Protein AF-A0A9W8BBN2-F1 (afdb_monomer)

pLDDT: mean 74.96, std 19.2, range [27.14, 97.38]

Nearest PDB structures (foldseek):
  2eix-assembly1_B  TM=8.358E-01  e=3.976E-21  Physarum polycephalum
  7qu3-assembly1_A  TM=7.204E-01  e=5.442E-14  Pseudomonas aeruginosa
  5ksw-assembly1_B  TM=7.873E-01  e=8.085E-12  Lactococcus lactis subsp. lactis
  1ep1-assembly1_B  TM=7.871E-01  e=1.495E-10  Lactococcus lactis
  6wxv-assembly1_A  TM=5.899E-01  e=8.933E-13  Mus musculus

Radius of gyration: 25.83 Å; Cα contacts (8 Å, |Δi|>4): 616; chains: 1; bounding box: 51×78×62 Å

Foldseek 3Di:
DDPVPDPDPVSVVVVVVVVVVVVPDPDPPDDPPDDDPPPDDPDDPDAAWDDDPNDIDHHADDQADQDDPVQFPPQPDFPTPRLVNQLSLVLRLVLCVVRVVVSVVQVVCVVVVVDDDCPDDDVDVVVSPPSPPDVPPDLPQAAQGFWFKWFFADWDPLDPQKIKTKTAGDDDCCVVSDDVPRDADFDDDAQQWWKWWWDQFPNGIDIDTFQWDQDPVHRNIIMGIDGADPPDRVSVVVVPDDGGDIITIHDRGGQSPNCVLVFLLFAEEEEEEQRRVRSVVSNLVVLLPDDLSSHHQYEYEYEYAEPSSDPCLVVVVVSLVSHLRYAYEYEHQDYPDDPPPPDDPPDPRHYYHHHDDALVVCVVVVVVSCVSPPNDDPDPDDDPDDDDDPDSQVRYAYEYEDDPVRQVRVLVSVVVVVHDNVRYDYRD

Secondary structure (DSSP, 8-state):
--GGG---HHHHHHHHHHHHHHHHSPP-SSPPP-PPPTT---S----EEEEETTEEEEEPPPPPPPPPGGGS-SS--SS-HHHHHHHHHHHHHHHHHHHHHHHHHHHHHHHTT------S--S-HHHHT----SSTT-SSS-BTTB-EEEEEEEEEEEETTEEEEEEEE-STTTTTSS-TT-PPPPP---TTEEEEEEEEETTEEEEEEE--EE-SS-TT-EEEEEE--TT-HHHHHHHT--TTPEEEEEEEEE----GGG--TTSEEEEEEEGGGHHHHHHHHHHHHHS-GGGPPPEEEEEEESSGGG-TTHHHHHHHHHT-SSEEEEEEES-----TTSPPP--BTTEEEEES---HHHHHHHHHHHHHHSPPPPPPS---SS------GGGGEEEEEES-HHHHHHHHHHHHHTT--GGGEEEE-

Structure (mmCIF, N/CA/C/O backbone):
data_AF-A0A9W8BBN2-F1
#
_entry.id   AF-A0A9W8BBN2-F1
#
loop_
_atom_site.group_PDB
_atom_site.id
_atom_site.type_symbol
_atom_site.label_atom_id
_atom_site.label_alt_id
_atom_site.label_comp_id
_atom_site.label_asym_id
_atom_site.label_entity_id
_atom_site.label_seq_id
_atom_site.pdbx_PDB_ins_code
_atom_site.Cartn_x
_atom_site.Cartn_y
_atom_site.Cartn_z
_atom_site.occupancy
_atom_site.B_iso_or_equiv
_atom_site.auth_seq_id
_atom_site.auth_comp_id
_atom_site.auth_asym_id
_atom_site.auth_atom_id
_atom_site.pdbx_PDB_model_num
ATOM 1 N N . MET A 1 1 ? -10.294 -47.315 5.308 1.00 36.72 1 MET A N 1
ATOM 2 C CA . MET A 1 1 ? -9.203 -48.303 5.446 1.00 36.72 1 MET A CA 1
ATOM 3 C C . MET A 1 1 ? -7.914 -47.518 5.561 1.00 36.72 1 MET A C 1
ATOM 5 O O . MET A 1 1 ? -7.619 -46.750 4.656 1.00 36.72 1 MET A O 1
ATOM 9 N N . GLY A 1 2 ? -7.261 -47.577 6.720 1.00 40.00 2 GLY A N 1
ATOM 10 C CA . GLY A 1 2 ? -6.091 -46.751 7.016 1.00 40.00 2 GLY A CA 1
ATOM 11 C C . GLY A 1 2 ? -4.897 -47.088 6.124 1.00 40.00 2 GLY A C 1
ATOM 12 O O . GLY A 1 2 ? -4.773 -48.206 5.628 1.00 40.00 2 GLY A O 1
ATOM 13 N N . ILE A 1 3 ? -4.009 -46.105 5.965 1.00 47.28 3 ILE A N 1
ATOM 14 C CA . ILE A 1 3 ? -2.744 -46.163 5.206 1.00 47.28 3 ILE A CA 1
ATOM 15 C C . ILE A 1 3 ? -1.831 -47.308 5.705 1.00 47.28 3 ILE A C 1
ATOM 17 O O . ILE A 1 3 ? -0.909 -47.726 5.015 1.00 47.28 3 ILE A O 1
ATOM 21 N N . GLU A 1 4 ? -2.131 -47.871 6.876 1.00 49.44 4 GLU A N 1
ATOM 22 C CA . GLU A 1 4 ? -1.415 -48.977 7.514 1.00 49.44 4 GLU A CA 1
ATOM 23 C C . GLU A 1 4 ? -1.544 -50.330 6.786 1.00 49.44 4 GLU A C 1
ATOM 25 O O . GLU A 1 4 ? -0.715 -51.201 7.016 1.00 49.44 4 GLU A O 1
ATOM 30 N N . ASN A 1 5 ? -2.503 -50.496 5.862 1.00 52.56 5 ASN A N 1
ATOM 31 C CA . ASN A 1 5 ? -2.702 -51.742 5.094 1.00 52.56 5 ASN A CA 1
ATOM 32 C C . ASN A 1 5 ? -2.235 -51.666 3.625 1.00 52.56 5 ASN A C 1
ATOM 34 O O . ASN A 1 5 ? -2.662 -52.463 2.789 1.00 52.56 5 ASN A O 1
ATOM 38 N N . THR A 1 6 ? -1.383 -50.700 3.273 1.00 67.56 6 THR A N 1
ATOM 39 C CA . THR A 1 6 ? -0.871 -50.568 1.900 1.00 67.56 6 THR A CA 1
ATOM 40 C C . THR A 1 6 ? 0.231 -51.585 1.588 1.00 67.56 6 THR A C 1
ATOM 42 O O . THR A 1 6 ? 1.202 -51.721 2.327 1.00 67.56 6 THR A O 1
ATOM 45 N N . SER A 1 7 ? 0.111 -52.274 0.451 1.00 64.62 7 SER A N 1
ATOM 46 C CA . SER A 1 7 ? 1.139 -53.182 -0.089 1.00 64.62 7 SER A CA 1
ATOM 47 C C . SER A 1 7 ? 2.175 -52.451 -0.956 1.00 64.62 7 SER A C 1
ATOM 49 O O . SER A 1 7 ? 3.021 -53.092 -1.574 1.00 64.62 7 SER A O 1
ATOM 51 N N . ASN A 1 8 ? 2.085 -51.118 -1.070 1.00 71.12 8 ASN A N 1
ATOM 52 C CA . ASN A 1 8 ? 2.951 -50.339 -1.950 1.00 71.12 8 ASN A CA 1
ATOM 53 C C . ASN A 1 8 ? 4.370 -50.213 -1.348 1.00 71.12 8 ASN A C 1
ATOM 55 O O . ASN A 1 8 ? 4.520 -49.580 -0.298 1.00 71.12 8 ASN A O 1
ATOM 59 N N . PRO A 1 9 ? 5.420 -50.732 -2.015 1.00 61.66 9 PRO A N 1
ATOM 60 C CA . PRO A 1 9 ? 6.781 -50.756 -1.477 1.00 61.66 9 PRO A CA 1
ATOM 61 C C . PRO A 1 9 ? 7.381 -49.360 -1.241 1.00 61.66 9 PRO A C 1
ATOM 63 O O . PRO A 1 9 ? 8.169 -49.192 -0.314 1.00 61.66 9 PRO A O 1
ATOM 66 N N . GLN A 1 10 ? 6.975 -48.336 -2.003 1.00 55.44 10 GLN A N 1
ATOM 67 C CA . GLN A 1 10 ? 7.423 -46.954 -1.774 1.00 55.44 10 GLN A CA 1
ATOM 68 C C . GLN A 1 10 ? 6.794 -46.347 -0.515 1.00 55.44 10 GLN A C 1
ATOM 70 O O . GLN A 1 10 ? 7.450 -45.607 0.216 1.00 55.44 10 GLN A O 1
ATOM 75 N N . VAL A 1 11 ? 5.532 -46.685 -0.231 1.00 55.25 11 VAL A N 1
ATOM 76 C CA . VAL A 1 11 ? 4.843 -46.216 0.979 1.00 55.25 11 VAL A CA 1
ATOM 77 C C . VAL A 1 11 ? 5.370 -46.947 2.212 1.00 55.25 11 VAL A C 1
ATOM 79 O O . VAL A 1 11 ? 5.550 -46.324 3.253 1.00 55.25 11 VAL A O 1
ATOM 82 N N . LEU A 1 12 ? 5.693 -48.238 2.090 1.00 67.50 12 LEU A N 1
ATOM 83 C CA . LEU A 1 12 ? 6.336 -49.004 3.159 1.00 67.50 12 LEU A CA 1
ATOM 84 C C . LEU A 1 12 ? 7.710 -48.425 3.519 1.00 67.50 12 LEU A C 1
ATOM 86 O O . LEU A 1 12 ? 7.948 -48.165 4.696 1.00 67.50 12 LEU A O 1
ATOM 90 N N . ALA A 1 13 ? 8.548 -48.116 2.522 1.00 67.00 13 ALA A N 1
ATOM 91 C CA . ALA A 1 13 ? 9.846 -47.473 2.740 1.00 67.00 13 ALA A CA 1
ATOM 92 C C . ALA A 1 13 ? 9.713 -46.093 3.416 1.00 67.00 13 ALA A C 1
ATOM 94 O O . ALA A 1 13 ? 10.463 -45.772 4.337 1.00 67.00 13 ALA A O 1
ATOM 95 N N . TYR A 1 14 ? 8.718 -45.293 3.015 1.00 62.53 14 TYR A N 1
ATOM 96 C CA . TYR A 1 14 ? 8.412 -44.013 3.663 1.00 62.53 14 TYR A CA 1
ATOM 97 C C . TYR A 1 14 ? 7.979 -44.186 5.128 1.00 62.53 14 TYR A C 1
ATOM 99 O O . TYR A 1 14 ? 8.461 -43.474 6.006 1.00 62.53 14 TYR A O 1
ATOM 107 N N . LEU A 1 15 ? 7.097 -45.147 5.417 1.00 69.56 15 LEU A N 1
ATOM 108 C CA . LEU A 1 15 ? 6.642 -45.422 6.783 1.00 69.56 15 LEU A CA 1
ATOM 109 C C . LEU A 1 15 ? 7.781 -45.932 7.675 1.00 69.56 15 LEU A C 1
ATOM 111 O O . LEU A 1 15 ? 7.823 -45.605 8.861 1.00 69.56 15 LEU A O 1
ATOM 115 N N . GLU A 1 16 ? 8.711 -46.708 7.123 1.00 76.81 16 GLU A N 1
ATOM 116 C CA . GLU A 1 16 ? 9.901 -47.191 7.826 1.00 76.81 16 GLU A CA 1
ATOM 117 C C . GLU A 1 16 ? 10.865 -46.047 8.166 1.00 76.81 16 GLU A C 1
ATOM 119 O O . GLU A 1 16 ? 11.318 -45.939 9.307 1.00 76.81 16 GLU A O 1
ATOM 124 N N . GLU A 1 17 ? 11.072 -45.115 7.232 1.00 66.44 17 GLU A N 1
ATOM 125 C CA . GLU A 1 17 ? 11.873 -43.912 7.468 1.00 66.44 17 GLU A CA 1
ATOM 126 C C . GLU A 1 17 ? 11.232 -42.985 8.513 1.00 66.44 17 GLU A C 1
ATOM 128 O O . GLU A 1 17 ? 11.907 -42.497 9.419 1.00 66.44 17 GLU A O 1
ATOM 133 N N . VAL A 1 18 ? 9.906 -42.811 8.476 1.00 62.09 18 VAL A N 1
ATOM 134 C CA . VAL A 1 18 ? 9.167 -42.062 9.506 1.00 62.09 18 VAL A CA 1
ATOM 135 C C . VAL A 1 18 ? 9.307 -42.717 10.885 1.00 62.09 18 VAL A C 1
ATOM 137 O O . VAL A 1 18 ? 9.459 -42.010 11.885 1.00 62.09 18 VAL A O 1
ATOM 140 N N . ARG A 1 19 ? 9.288 -44.057 10.973 1.00 76.44 19 ARG A N 1
ATOM 141 C CA . ARG A 1 19 ? 9.527 -44.775 12.239 1.00 76.44 19 ARG A CA 1
ATOM 142 C C . ARG A 1 19 ? 10.952 -44.563 12.742 1.00 76.44 19 ARG A C 1
ATOM 144 O O . ARG A 1 19 ? 11.129 -44.304 13.930 1.00 76.44 19 ARG A O 1
ATOM 151 N N . ARG A 1 20 ? 11.946 -44.607 11.850 1.00 78.00 20 ARG A N 1
ATOM 152 C CA . ARG A 1 20 ? 13.354 -44.347 12.181 1.00 78.00 20 ARG A CA 1
ATOM 153 C C . ARG A 1 20 ? 13.553 -42.934 12.732 1.00 78.00 20 ARG A C 1
ATOM 155 O O . ARG A 1 20 ? 14.179 -42.771 13.775 1.00 78.00 20 ARG A O 1
ATOM 162 N N . LEU A 1 21 ? 12.963 -41.927 12.085 1.00 64.44 21 LEU A N 1
ATOM 163 C CA . LEU A 1 21 ? 13.039 -40.526 12.516 1.00 64.44 21 LEU A CA 1
ATOM 164 C C . LEU A 1 21 ? 12.332 -40.284 13.856 1.00 64.44 21 LEU A C 1
ATOM 166 O O . LEU A 1 21 ? 12.846 -39.547 14.693 1.00 64.44 21 LEU A O 1
ATOM 170 N N . LYS A 1 22 ? 11.193 -40.946 14.103 1.00 64.38 22 LYS A N 1
ATOM 171 C CA . LYS A 1 22 ? 10.507 -40.891 15.406 1.00 64.38 22 LYS A CA 1
ATOM 172 C C . LYS A 1 22 ? 11.300 -41.569 16.524 1.00 64.38 22 LYS A C 1
ATOM 174 O O . LYS A 1 22 ? 11.260 -41.086 17.647 1.00 64.38 22 LYS A O 1
ATOM 179 N N . ALA A 1 23 ? 12.016 -42.655 16.227 1.00 71.06 23 ALA A N 1
ATOM 180 C CA . ALA A 1 23 ? 12.872 -43.342 17.196 1.00 71.06 23 ALA A CA 1
ATOM 181 C C . ALA A 1 23 ? 14.173 -42.574 17.500 1.00 71.06 23 ALA A C 1
ATOM 183 O O . ALA A 1 23 ? 14.724 -42.714 18.587 1.00 71.06 23 ALA A O 1
ATOM 184 N N . ALA A 1 24 ? 14.654 -41.760 16.554 1.00 63.28 24 ALA A N 1
ATOM 185 C CA . ALA A 1 24 ? 15.837 -40.913 16.713 1.00 63.28 24 ALA A CA 1
ATOM 186 C C . ALA A 1 24 ? 15.540 -39.547 17.363 1.00 63.28 24 ALA A C 1
ATOM 188 O O . ALA A 1 24 ? 16.471 -38.830 17.733 1.00 63.28 24 ALA A O 1
ATOM 189 N N . ALA A 1 25 ? 14.265 -39.170 17.500 1.00 43.59 25 ALA A N 1
ATOM 190 C CA . ALA A 1 25 ? 13.875 -37.934 18.162 1.00 43.59 25 ALA A CA 1
ATOM 191 C C . ALA A 1 25 ? 14.053 -38.076 19.688 1.00 43.59 25 ALA A C 1
ATOM 193 O O . ALA A 1 25 ? 13.498 -39.008 20.276 1.00 43.59 25 ALA A O 1
ATOM 194 N N . PRO A 1 26 ? 14.799 -37.178 20.357 1.00 48.75 26 PRO A N 1
ATOM 195 C CA . PRO A 1 26 ? 14.920 -37.211 21.807 1.00 48.75 26 PRO A CA 1
ATOM 196 C C . PRO A 1 26 ? 13.539 -37.057 22.452 1.00 48.75 26 PRO A C 1
ATOM 198 O O . PRO A 1 26 ? 12.760 -36.173 22.091 1.00 48.75 26 PRO A O 1
ATOM 201 N N . THR A 1 27 ? 13.240 -37.930 23.414 1.00 43.72 27 THR A N 1
ATOM 202 C CA . THR A 1 27 ? 12.015 -37.876 24.211 1.00 43.72 27 THR A CA 1
ATOM 203 C C . THR A 1 27 ? 11.902 -36.492 24.857 1.00 43.72 27 THR A C 1
ATOM 205 O O . THR A 1 27 ? 12.832 -36.094 25.561 1.00 43.72 27 THR A O 1
ATOM 208 N N . PRO A 1 28 ? 10.801 -35.744 24.663 1.00 38.56 28 PRO A N 1
ATOM 209 C CA . PRO A 1 28 ? 10.637 -34.443 25.293 1.00 38.56 28 PRO A CA 1
ATOM 210 C C . PRO A 1 28 ? 10.550 -34.618 26.814 1.00 38.56 28 PRO A C 1
ATOM 212 O O . PRO A 1 28 ? 9.514 -34.979 27.373 1.00 38.56 28 PRO A O 1
ATOM 215 N N . THR A 1 29 ? 11.660 -34.362 27.505 1.00 41.75 29 THR A N 1
ATOM 216 C CA . THR A 1 29 ? 11.706 -34.177 28.956 1.00 41.75 29 THR A CA 1
ATOM 217 C C . THR A 1 29 ? 11.146 -32.803 29.296 1.00 41.75 29 THR A C 1
ATOM 219 O O . THR A 1 29 ? 11.872 -31.840 29.513 1.00 41.75 29 THR A O 1
ATOM 222 N N . SER A 1 30 ? 9.824 -32.711 29.262 1.00 38.81 30 SER A N 1
ATOM 223 C CA . SER A 1 30 ? 8.961 -31.887 30.113 1.00 38.81 30 SER A CA 1
ATOM 224 C C . SER A 1 30 ? 7.566 -31.954 29.502 1.00 38.81 30 SER A C 1
ATOM 226 O O . SER A 1 30 ? 7.363 -31.684 28.320 1.00 38.81 30 SER A O 1
ATOM 228 N N . LYS A 1 31 ? 6.593 -32.395 30.302 1.00 32.44 31 LYS A N 1
ATOM 229 C CA . LYS A 1 31 ? 5.182 -32.358 29.913 1.00 32.44 31 LYS A CA 1
ATOM 230 C C . LYS A 1 31 ? 4.830 -30.919 29.505 1.00 32.44 31 LYS A C 1
ATOM 232 O O . LYS A 1 31 ? 5.160 -30.012 30.271 1.00 32.44 31 LYS A O 1
ATOM 237 N N . PRO A 1 32 ? 4.094 -30.693 28.404 1.00 32.91 32 PRO A N 1
ATOM 238 C CA . PRO A 1 32 ? 3.309 -29.475 28.297 1.00 32.91 32 PRO A CA 1
ATOM 239 C C . PRO A 1 32 ? 2.369 -29.480 29.502 1.00 32.91 32 PRO A C 1
ATOM 241 O O . PRO A 1 32 ? 1.622 -30.445 29.702 1.00 32.91 32 PRO A O 1
ATOM 244 N N . SER A 1 33 ? 2.457 -28.461 30.360 1.00 32.16 33 SER A N 1
ATOM 245 C CA . SER A 1 33 ? 1.464 -28.280 31.411 1.00 32.16 33 SER A CA 1
ATOM 246 C C . SER A 1 33 ? 0.098 -28.271 30.739 1.00 32.16 33 SER A C 1
ATOM 248 O O . SER A 1 33 ? -0.093 -27.569 29.744 1.00 32.16 33 SER A O 1
ATOM 250 N N . GLN A 1 34 ? -0.813 -29.087 31.259 1.00 34.56 34 GLN A N 1
ATOM 251 C CA . GLN A 1 34 ? -2.207 -29.119 30.848 1.00 34.56 34 GLN A CA 1
ATOM 252 C C . GLN A 1 34 ? -2.710 -27.688 30.644 1.00 34.56 34 GLN A C 1
ATOM 254 O O . GLN A 1 34 ? -2.550 -26.837 31.521 1.00 34.56 34 GLN A O 1
ATOM 259 N N . ALA A 1 35 ? -3.287 -27.429 29.471 1.00 30.64 35 ALA A N 1
ATOM 260 C CA . ALA A 1 35 ? -4.135 -26.268 29.279 1.00 30.64 35 ALA A CA 1
ATOM 261 C C . ALA A 1 35 ? -5.147 -26.226 30.441 1.00 30.64 35 ALA A C 1
ATOM 263 O O . ALA A 1 35 ? -5.671 -27.289 30.797 1.00 30.64 35 ALA A O 1
ATOM 264 N N . PRO A 1 36 ? -5.415 -25.059 31.054 1.00 28.80 36 PRO A N 1
ATOM 265 C CA . PRO A 1 36 ? -6.437 -24.979 32.082 1.00 28.80 36 PRO A CA 1
ATOM 266 C C . PRO A 1 36 ? -7.752 -25.484 31.489 1.00 28.80 36 PRO A C 1
ATOM 268 O O . PRO A 1 36 ? -8.161 -25.053 30.407 1.00 28.80 36 PRO A O 1
ATOM 271 N N . GLY A 1 37 ? -8.381 -26.431 32.181 1.00 27.14 37 GLY A N 1
ATOM 272 C CA . GLY A 1 37 ? -9.730 -26.863 31.861 1.00 27.14 37 GLY A CA 1
ATOM 273 C C . GLY A 1 37 ? -10.685 -25.670 31.875 1.00 27.14 37 GLY A C 1
ATOM 274 O O . GLY A 1 37 ? -10.516 -24.718 32.638 1.00 27.14 37 GLY A O 1
ATOM 275 N N . PHE A 1 38 ? -11.691 -25.736 31.008 1.00 33.44 38 PHE A N 1
ATOM 276 C CA . PHE A 1 38 ? -12.866 -24.869 31.014 1.00 33.44 38 PHE A CA 1
ATOM 277 C C . PHE A 1 38 ? -13.635 -25.027 32.344 1.00 33.44 38 PHE A C 1
ATOM 279 O O . PHE A 1 38 ? -14.649 -25.715 32.388 1.00 33.44 38 PHE A O 1
ATOM 286 N N . SER A 1 39 ? -13.160 -24.430 33.439 1.00 29.50 39 SER A N 1
ATOM 287 C CA . SER A 1 39 ? -13.981 -24.223 34.645 1.00 29.50 39 SER A CA 1
ATOM 288 C C . SER A 1 39 ? -13.476 -23.172 35.636 1.00 29.50 39 SER A C 1
ATOM 290 O O . SER A 1 39 ? -14.287 -22.737 36.438 1.00 29.50 39 SER A O 1
ATOM 292 N N . ASP A 1 40 ? -12.230 -22.684 35.565 1.00 30.58 40 ASP A N 1
ATOM 293 C CA . ASP A 1 40 ? -11.700 -21.757 36.590 1.00 30.58 40 ASP A CA 1
ATOM 294 C C . ASP A 1 40 ? -11.015 -20.502 36.011 1.00 30.58 40 ASP A C 1
ATOM 296 O O . ASP A 1 40 ? -9.893 -20.150 36.374 1.00 30.58 40 ASP A O 1
ATOM 300 N N . LEU A 1 41 ? -11.688 -19.796 35.095 1.00 30.02 41 LEU A N 1
ATOM 301 C CA . LEU A 1 41 ? -11.298 -18.431 34.716 1.00 30.02 41 LEU A CA 1
ATOM 302 C C . LEU A 1 41 ? -12.019 -17.415 35.626 1.00 30.02 41 LEU A C 1
ATOM 304 O O . LEU A 1 41 ? -13.246 -17.478 35.733 1.00 30.02 41 LEU A O 1
ATOM 308 N N . PRO A 1 42 ? -11.305 -16.464 36.265 1.00 31.50 42 PRO A N 1
ATOM 309 C CA . PRO A 1 42 ? -11.935 -15.396 37.037 1.00 31.50 42 PRO A CA 1
ATOM 310 C C . PRO A 1 42 ? -12.846 -14.552 36.136 1.00 31.50 42 PRO A C 1
ATOM 312 O O . PRO A 1 42 ? -12.566 -14.389 34.947 1.00 31.50 42 PRO A O 1
ATOM 315 N N . ALA A 1 43 ? -13.939 -14.046 36.720 1.00 36.94 43 ALA A N 1
ATOM 316 C CA . ALA A 1 43 ? -15.027 -13.323 36.061 1.00 36.94 43 ALA A CA 1
ATOM 317 C C . ALA A 1 43 ? -14.549 -12.484 34.862 1.00 36.94 43 ALA A C 1
ATOM 319 O O . ALA A 1 43 ? -13.806 -11.514 34.999 1.00 36.94 43 ALA A O 1
ATOM 320 N N . THR A 1 44 ? -14.981 -12.907 33.676 1.00 43.38 44 THR A N 1
ATOM 321 C CA . THR A 1 44 ? -14.668 -12.328 32.369 1.00 43.38 44 THR A CA 1
ATOM 322 C C . THR A 1 44 ? -14.739 -10.802 32.391 1.00 43.38 44 THR A C 1
ATOM 324 O O . THR A 1 44 ? -15.809 -10.237 32.631 1.00 43.38 44 THR A O 1
ATOM 327 N N . LYS A 1 45 ? -13.621 -10.137 32.083 1.00 53.72 45 LYS A N 1
ATOM 328 C CA . LYS A 1 45 ? -13.579 -8.705 31.765 1.00 53.72 45 LYS A CA 1
ATOM 329 C C . LYS A 1 45 ? -14.584 -8.460 30.633 1.00 53.72 45 LYS A C 1
ATOM 331 O O . LYS A 1 45 ? -14.379 -8.936 29.517 1.00 53.72 45 LYS A O 1
ATOM 336 N N . ARG A 1 46 ? -15.723 -7.828 30.928 1.00 65.69 46 ARG A N 1
ATOM 337 C CA . ARG A 1 46 ? -16.761 -7.580 29.919 1.00 65.69 46 ARG A CA 1
ATOM 338 C C . ARG A 1 46 ? -16.198 -6.607 28.877 1.00 65.69 46 ARG A C 1
ATOM 340 O O . ARG A 1 46 ? -15.666 -5.564 29.243 1.00 65.69 46 ARG A O 1
ATOM 347 N N . VAL A 1 47 ? -16.280 -6.965 27.597 1.00 74.19 47 VAL A N 1
ATOM 348 C CA . VAL A 1 47 ? -15.937 -6.090 26.461 1.00 74.19 47 VAL A CA 1
ATOM 349 C C . VAL A 1 47 ? -17.184 -5.301 26.077 1.00 74.19 47 VAL A C 1
ATOM 351 O O . VAL A 1 47 ? -18.259 -5.887 25.948 1.00 74.19 47 VAL A O 1
ATOM 354 N N . GLY A 1 48 ? -17.060 -3.987 25.915 1.00 76.88 48 GLY A N 1
ATOM 355 C CA . GLY A 1 48 ? -18.184 -3.100 25.625 1.00 76.88 48 GLY A CA 1
ATOM 356 C C . GLY A 1 48 ? -18.059 -1.737 26.302 1.00 76.88 48 GLY A C 1
ATOM 357 O O . GLY A 1 48 ? -16.999 -1.369 26.804 1.00 76.88 48 GLY A O 1
ATOM 358 N N . ILE A 1 49 ? -19.161 -0.990 26.299 1.00 77.69 49 ILE A N 1
ATOM 359 C CA . ILE A 1 49 ? -19.289 0.300 26.982 1.00 77.69 49 ILE A CA 1
ATOM 360 C C . ILE A 1 49 ? -20.241 0.102 28.155 1.00 77.69 49 ILE A C 1
ATOM 362 O O . ILE A 1 49 ? -21.349 -0.410 27.967 1.00 77.69 49 ILE A O 1
ATOM 366 N N . PHE A 1 50 ? -19.814 0.502 29.346 1.00 79.88 50 PHE A N 1
ATOM 367 C CA . PHE A 1 50 ? -20.568 0.327 30.585 1.00 79.88 50 PHE A CA 1
ATOM 368 C C . PHE A 1 50 ? -20.582 1.626 31.389 1.00 79.88 50 PHE A C 1
ATOM 370 O O . PHE A 1 50 ? -19.782 2.519 31.134 1.00 79.88 50 PHE A O 1
ATOM 377 N N . GLU A 1 51 ? -21.497 1.734 32.349 1.00 78.62 51 GLU A N 1
ATOM 378 C CA . GLU A 1 51 ? -21.459 2.796 33.353 1.00 78.62 51 GLU A CA 1
ATOM 379 C C . GLU A 1 51 ? -20.880 2.231 34.652 1.00 78.62 51 GLU A C 1
ATOM 381 O O . GLU A 1 51 ? -21.427 1.277 35.205 1.00 78.62 51 GLU A O 1
ATOM 386 N N . GLU A 1 52 ? -19.798 2.824 35.151 1.00 77.69 52 GLU A N 1
ATOM 387 C CA . GLU A 1 52 ? -19.239 2.527 36.471 1.00 77.69 52 GLU A CA 1
ATOM 388 C C . GLU A 1 52 ? -19.124 3.834 37.256 1.00 77.69 52 GLU A C 1
ATOM 390 O O . GLU A 1 52 ? -18.568 4.817 36.776 1.00 77.69 52 GLU A O 1
ATOM 395 N N . ASN A 1 53 ? -19.700 3.875 38.462 1.00 77.62 53 ASN A N 1
ATOM 396 C CA . ASN A 1 53 ? -19.699 5.058 39.337 1.00 77.62 53 ASN A CA 1
ATOM 397 C C . ASN A 1 53 ? -20.224 6.356 38.679 1.00 77.62 53 ASN A C 1
ATOM 399 O O . ASN A 1 53 ? -19.813 7.452 39.045 1.00 77.62 53 ASN A O 1
ATOM 403 N N . GLY A 1 54 ? -21.149 6.241 37.720 1.00 71.19 54 GLY A N 1
ATOM 404 C CA . GLY A 1 54 ? -21.710 7.380 36.981 1.00 71.19 54 GLY A CA 1
ATOM 405 C C . GLY A 1 54 ? -20.891 7.810 35.758 1.00 71.19 54 GLY A C 1
ATOM 406 O O . GLY A 1 54 ? -21.374 8.604 34.947 1.00 71.19 54 GLY A O 1
ATOM 407 N N . GLU A 1 55 ? -19.706 7.240 35.550 1.00 74.81 55 GLU A N 1
ATOM 408 C CA . GLU A 1 55 ? -18.851 7.501 34.392 1.00 74.81 55 GLU A CA 1
ATOM 409 C C . GLU A 1 55 ? -19.016 6.414 33.323 1.00 74.81 55 GLU A C 1
ATOM 411 O O . GLU A 1 55 ? -19.278 5.252 33.632 1.00 74.81 55 GLU A O 1
ATOM 416 N N . LEU A 1 56 ? -18.896 6.794 32.046 1.00 76.44 56 LEU A N 1
ATOM 417 C CA . LEU A 1 56 ? -18.829 5.816 30.958 1.00 76.44 56 LEU A CA 1
ATOM 418 C C . LEU A 1 56 ? -17.430 5.202 30.935 1.00 76.44 56 LEU A C 1
AT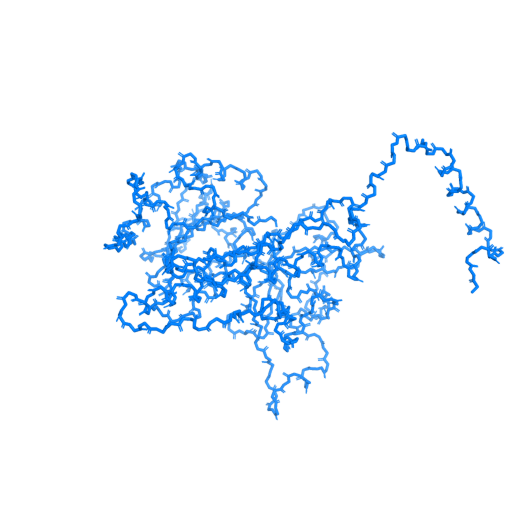OM 420 O O . LEU A 1 56 ? -16.439 5.923 30.872 1.00 76.44 56 LEU A O 1
ATOM 424 N N . VAL A 1 57 ? -17.359 3.876 30.902 1.00 75.44 57 VAL A N 1
ATOM 425 C CA . VAL A 1 57 ? -16.118 3.110 30.786 1.00 75.44 57 VAL A CA 1
ATOM 426 C C . VAL A 1 57 ? -16.133 2.324 29.479 1.00 75.44 57 VAL A C 1
ATOM 428 O O . VAL A 1 57 ? -17.042 1.530 29.226 1.00 75.44 57 VAL A O 1
ATOM 431 N N . LEU A 1 58 ? -15.108 2.534 28.650 1.00 80.00 58 LEU A N 1
ATOM 432 C CA . LEU A 1 58 ? -14.841 1.749 27.444 1.00 80.00 58 LEU A CA 1
ATOM 433 C C . LEU A 1 58 ? -13.880 0.595 27.768 1.00 80.00 58 LEU A C 1
ATOM 435 O O . LEU A 1 58 ? -12.741 0.818 28.170 1.00 80.00 58 LEU A O 1
ATOM 439 N N . SER A 1 59 ? -14.327 -0.640 27.545 1.00 80.25 59 SER A N 1
ATOM 440 C CA . SER A 1 59 ? -13.536 -1.865 27.710 1.00 80.25 59 SER A CA 1
ATOM 441 C C . SER A 1 59 ? -13.362 -2.554 26.356 1.00 80.25 59 SER A C 1
ATOM 443 O O . SER A 1 59 ? -14.314 -3.118 25.811 1.00 80.25 59 SER A O 1
ATOM 445 N N . LEU A 1 60 ? -12.159 -2.481 25.783 1.00 77.81 60 LEU A N 1
ATOM 446 C CA . LEU A 1 60 ? -11.839 -3.053 24.468 1.00 77.81 60 LEU A CA 1
ATOM 447 C C . LEU A 1 60 ? -11.394 -4.526 24.571 1.00 77.81 60 LEU A C 1
ATOM 449 O O . LEU A 1 60 ? -10.850 -4.930 25.605 1.00 77.81 60 LEU A O 1
ATOM 453 N N . PRO A 1 61 ? -11.593 -5.344 23.516 1.00 79.38 61 PRO A N 1
ATOM 454 C CA . PRO A 1 61 ? -11.012 -6.684 23.466 1.00 79.38 61 PRO A CA 1
ATOM 455 C C . PRO A 1 61 ? -9.473 -6.620 23.440 1.00 79.38 61 PRO A C 1
ATOM 457 O O . PRO A 1 61 ? -8.880 -5.585 23.138 1.00 79.38 61 PRO A O 1
ATOM 460 N N . GLY A 1 62 ? -8.809 -7.736 23.752 1.00 74.75 62 GLY A N 1
ATOM 461 C CA . GLY A 1 62 ? -7.366 -7.879 23.528 1.00 74.75 62 GLY A CA 1
ATOM 462 C C . GLY A 1 62 ? -7.059 -8.236 22.066 1.00 74.75 62 GLY A C 1
ATOM 463 O O . GLY A 1 62 ? -7.877 -8.920 21.447 1.00 74.75 62 GLY A O 1
ATOM 464 N N . PRO A 1 63 ? -5.904 -7.819 21.513 1.00 78.31 63 PRO A N 1
ATOM 465 C CA . PRO A 1 63 ? -5.538 -8.135 20.136 1.00 78.31 63 PRO A CA 1
ATOM 466 C C . PRO A 1 63 ? -5.312 -9.647 19.947 1.00 78.31 63 PRO A C 1
ATOM 468 O O . PRO A 1 63 ? -4.828 -10.323 20.867 1.00 78.31 63 PRO A O 1
ATOM 471 N N . PRO A 1 64 ? -5.628 -10.204 18.764 1.00 83.06 64 PRO A N 1
ATOM 472 C CA . PRO A 1 64 ? -5.393 -11.613 18.480 1.00 83.06 64 PRO A CA 1
ATOM 473 C C . PRO A 1 64 ? -3.894 -11.925 18.428 1.00 83.06 64 PRO A C 1
ATOM 475 O O . PRO A 1 64 ? -3.065 -11.102 18.033 1.00 83.06 64 PRO A O 1
ATOM 478 N N . LYS A 1 65 ? -3.528 -13.151 18.808 1.00 82.06 65 LYS A N 1
ATOM 479 C CA . LYS A 1 65 ? -2.128 -13.596 18.827 1.00 82.06 65 LYS A CA 1
ATOM 480 C C . LYS A 1 65 ? -1.683 -14.035 17.432 1.00 82.06 65 LYS A C 1
ATOM 482 O O . LYS A 1 65 ? -2.287 -14.936 16.854 1.00 82.06 65 LYS A O 1
ATOM 487 N N . LYS A 1 66 ? -0.608 -13.425 16.920 1.00 84.25 66 LYS A N 1
ATOM 488 C CA . LYS A 1 66 ? 0.014 -13.797 15.640 1.00 84.25 66 LYS A CA 1
ATOM 489 C C . LYS A 1 66 ? 0.590 -15.221 15.728 1.00 84.25 66 LYS A C 1
ATOM 491 O O . LYS A 1 66 ? 1.329 -15.487 16.677 1.00 84.25 66 LYS A O 1
ATOM 496 N N . PRO A 1 67 ? 0.288 -16.114 14.768 1.00 85.38 67 PRO A N 1
ATOM 497 C CA . PRO A 1 67 ? 0.921 -17.424 14.678 1.00 85.38 67 PRO A CA 1
ATOM 498 C C . PRO A 1 67 ? 2.436 -17.296 14.515 1.00 85.38 67 PRO A C 1
ATOM 500 O O . PRO A 1 67 ? 2.931 -16.348 13.893 1.00 85.38 67 PRO A O 1
ATOM 503 N N . LEU A 1 68 ? 3.174 -18.259 15.053 1.00 82.38 68 LEU A N 1
ATOM 504 C CA . LEU A 1 68 ? 4.614 -18.366 14.868 1.00 82.38 68 LEU A CA 1
ATOM 505 C C . LEU A 1 68 ? 4.933 -18.808 13.429 1.00 82.38 68 LEU A C 1
ATOM 507 O O . LEU A 1 68 ? 4.115 -19.465 12.783 1.00 82.38 68 LEU A O 1
ATOM 511 N N . PRO A 1 69 ? 6.130 -18.494 12.900 1.00 78.06 69 PRO A N 1
ATOM 512 C CA . PRO A 1 69 ? 6.548 -18.968 11.579 1.00 78.06 69 PRO A CA 1
ATOM 513 C C . PRO A 1 69 ? 6.447 -20.492 11.416 1.00 78.06 69 PRO A C 1
ATOM 515 O O . PRO A 1 69 ? 6.081 -20.964 10.340 1.00 78.06 69 PRO A O 1
ATOM 518 N N . ASP A 1 70 ? 6.704 -21.235 12.493 1.00 81.69 70 ASP A N 1
ATOM 519 C CA . ASP A 1 70 ? 6.673 -22.701 12.522 1.00 81.69 70 ASP A CA 1
ATOM 520 C C . ASP A 1 70 ? 5.247 -23.277 12.534 1.00 81.69 70 ASP A C 1
ATOM 522 O O . ASP A 1 70 ? 5.053 -24.446 12.201 1.00 81.69 70 ASP A O 1
ATOM 526 N N . ASP A 1 71 ? 4.230 -22.453 12.821 1.00 80.62 71 ASP A N 1
ATOM 527 C CA . ASP A 1 71 ? 2.819 -22.847 12.700 1.00 80.62 71 ASP A CA 1
ATOM 528 C C . ASP A 1 71 ? 2.384 -22.944 11.222 1.00 80.62 71 ASP A C 1
ATOM 530 O O . ASP A 1 71 ? 1.330 -23.497 10.895 1.00 80.62 71 ASP A O 1
ATOM 534 N N . CYS A 1 72 ? 3.189 -22.407 10.296 1.00 76.50 72 CYS A N 1
ATOM 535 C CA . CYS A 1 72 ? 2.930 -22.432 8.864 1.00 76.50 72 CYS A CA 1
ATOM 536 C C . CYS A 1 72 ? 3.693 -23.563 8.175 1.00 76.50 72 CYS A C 1
ATOM 538 O O . CYS A 1 72 ? 4.918 -23.590 8.140 1.00 76.50 72 CYS A O 1
ATOM 540 N N . CYS A 1 73 ? 2.964 -24.439 7.485 1.00 69.06 73 CYS A N 1
ATOM 541 C CA . CYS A 1 73 ? 3.552 -25.536 6.710 1.00 69.06 73 CYS A CA 1
ATOM 542 C C . CYS A 1 73 ? 4.309 -25.100 5.435 1.00 69.06 73 CYS A C 1
ATOM 544 O O . CYS A 1 73 ? 4.760 -25.957 4.679 1.00 69.06 73 CYS A O 1
ATOM 546 N N . GLN A 1 74 ? 4.388 -23.792 5.147 1.00 65.06 74 GLN A N 1
ATOM 547 C CA . GLN A 1 74 ? 5.076 -23.170 3.998 1.00 65.06 74 GLN A CA 1
ATOM 548 C C . GLN A 1 74 ? 4.669 -23.680 2.601 1.00 65.06 74 GLN A C 1
ATOM 550 O O . GLN A 1 74 ? 5.253 -23.287 1.595 1.00 65.06 74 GLN A O 1
ATOM 555 N N . SER A 1 75 ? 3.625 -24.503 2.510 1.00 67.12 75 SER A N 1
ATOM 556 C CA . SER A 1 75 ? 3.153 -25.102 1.256 1.00 67.12 75 SER A CA 1
ATOM 557 C C . SER A 1 75 ? 2.146 -24.229 0.498 1.00 67.12 75 SER A C 1
ATOM 559 O O . SER A 1 75 ? 1.710 -24.586 -0.595 1.00 67.12 75 SER A O 1
ATOM 561 N N . GLY A 1 76 ? 1.755 -23.080 1.066 1.00 62.91 76 GLY A N 1
ATOM 562 C CA . GLY A 1 76 ? 0.684 -22.245 0.517 1.00 62.91 76 GLY A CA 1
ATOM 563 C C . GLY A 1 76 ? -0.698 -22.898 0.644 1.00 62.91 76 GLY A C 1
ATOM 564 O O . GLY A 1 76 ? -1.529 -22.754 -0.256 1.00 62.91 76 GLY A O 1
ATOM 565 N N . CYS A 1 77 ? -0.936 -23.638 1.730 1.00 68.56 77 CYS A N 1
ATOM 566 C CA . CYS A 1 77 ? -2.210 -24.292 2.012 1.00 68.56 77 CYS A CA 1
ATOM 567 C C . CYS A 1 77 ? -3.388 -23.306 2.101 1.00 68.56 77 CYS A C 1
ATOM 569 O O . CYS A 1 77 ? -3.222 -22.104 2.328 1.00 68.56 77 CYS A O 1
ATOM 571 N N . VAL A 1 78 ? -4.593 -23.842 1.903 1.00 67.38 78 VAL A N 1
ATOM 572 C CA . VAL A 1 78 ? -5.860 -23.120 2.023 1.00 67.38 78 VAL A CA 1
ATOM 573 C C . VAL A 1 78 ? -6.840 -24.019 2.786 1.00 67.38 78 VAL A C 1
ATOM 575 O O . VAL A 1 78 ? -7.107 -25.120 2.300 1.00 67.38 78 VAL A O 1
ATOM 578 N N . PRO A 1 79 ? -7.368 -23.600 3.951 1.00 67.81 79 PRO A N 1
ATOM 579 C CA . PRO A 1 79 ? -7.028 -22.385 4.703 1.00 67.81 79 PRO A CA 1
ATOM 580 C C . PRO A 1 79 ? -5.623 -22.457 5.341 1.00 67.81 79 PRO A C 1
ATOM 582 O O . PRO A 1 79 ? -5.179 -23.509 5.795 1.00 67.81 79 PRO A O 1
ATOM 585 N N . CYS A 1 80 ? -4.914 -21.331 5.369 1.00 76.88 80 CYS A N 1
ATOM 586 C CA . CYS A 1 80 ? -3.645 -21.138 6.071 1.00 76.88 80 CYS A CA 1
ATOM 587 C C . CYS A 1 80 ? -3.913 -20.651 7.502 1.00 76.88 80 CYS A C 1
ATOM 589 O O . CYS A 1 80 ? -4.839 -19.878 7.727 1.00 76.88 80 CYS A O 1
ATOM 591 N N . ILE A 1 81 ? -3.065 -21.027 8.466 1.00 80.62 81 ILE A N 1
ATOM 592 C CA . ILE A 1 81 ? -3.161 -20.540 9.857 1.00 80.62 81 ILE A CA 1
ATOM 593 C C . ILE A 1 81 ? -3.122 -19.007 9.943 1.00 80.62 81 ILE A C 1
ATOM 595 O O . ILE A 1 81 ? -3.804 -18.393 10.762 1.00 80.62 81 ILE A O 1
ATOM 599 N N . PHE A 1 82 ? -2.365 -18.375 9.043 1.00 79.56 82 PHE A N 1
ATOM 600 C CA . PHE A 1 82 ? -2.312 -16.925 8.942 1.00 79.56 82 PHE A CA 1
ATOM 601 C C . PHE A 1 82 ? -3.585 -16.322 8.348 1.00 79.56 82 PHE A C 1
ATOM 603 O O . PHE A 1 82 ? -3.817 -15.142 8.569 1.00 79.56 82 PHE A O 1
ATOM 610 N N . ASP A 1 83 ? -4.403 -17.087 7.618 1.00 77.62 83 ASP A N 1
ATOM 611 C CA . ASP A 1 83 ? -5.730 -16.618 7.208 1.00 77.62 83 ASP A CA 1
ATOM 612 C C . ASP A 1 83 ? -6.612 -16.482 8.442 1.00 77.62 83 ASP A C 1
ATOM 614 O O . ASP A 1 83 ? -7.018 -15.375 8.752 1.00 77.62 83 ASP A O 1
ATOM 618 N N . THR A 1 84 ? -6.752 -17.541 9.245 1.00 76.69 84 THR A N 1
ATOM 619 C CA . THR A 1 84 ? -7.530 -17.493 10.494 1.00 76.69 84 THR A CA 1
ATOM 620 C C . THR A 1 84 ? -7.090 -16.356 11.420 1.00 76.69 84 THR A C 1
ATOM 622 O O . THR A 1 84 ? -7.921 -15.688 12.029 1.00 76.69 84 THR A O 1
ATOM 625 N N . TYR A 1 85 ? -5.780 -16.113 11.527 1.00 80.81 85 TYR A N 1
ATOM 626 C CA . TYR A 1 85 ? -5.259 -14.981 12.293 1.00 80.81 85 TYR A CA 1
ATOM 627 C C . TYR A 1 85 ? -5.668 -13.623 11.712 1.00 80.81 85 TYR A C 1
ATOM 629 O O . TYR A 1 85 ? -6.052 -12.732 12.464 1.00 80.81 85 TYR A O 1
ATOM 637 N N . ARG A 1 86 ? -5.577 -13.451 10.390 1.00 77.12 86 ARG A N 1
ATOM 638 C CA . ARG A 1 86 ? -5.958 -12.202 9.722 1.00 77.12 86 ARG A CA 1
ATOM 639 C C . ARG A 1 86 ? -7.455 -11.943 9.799 1.00 77.12 86 ARG A C 1
ATOM 641 O O . ARG A 1 86 ? -7.831 -10.794 9.997 1.00 77.12 86 ARG A O 1
ATOM 648 N N . ASP A 1 87 ? -8.270 -12.988 9.697 1.00 74.19 87 ASP A N 1
ATOM 649 C CA . ASP A 1 87 ? -9.716 -12.919 9.898 1.00 74.19 87 ASP A CA 1
ATOM 650 C C . ASP A 1 87 ? -10.008 -12.401 11.318 1.00 74.19 87 ASP A C 1
ATOM 652 O O . ASP A 1 87 ? -10.693 -11.397 11.493 1.00 74.19 87 ASP A O 1
ATOM 656 N N . ALA A 1 88 ? -9.374 -13.000 12.334 1.00 76.06 88 ALA A N 1
ATOM 657 C CA . ALA A 1 88 ? -9.513 -12.559 13.722 1.00 76.06 88 ALA A CA 1
ATOM 658 C C . ALA A 1 88 ? -9.003 -11.125 13.962 1.00 76.06 88 ALA A C 1
ATOM 660 O O . ALA A 1 88 ? -9.551 -10.410 14.800 1.00 76.06 88 ALA A O 1
ATOM 661 N N . LEU A 1 89 ? -7.949 -10.703 13.255 1.00 76.19 89 LEU A N 1
ATOM 662 C CA . LEU A 1 89 ? -7.400 -9.347 13.346 1.00 76.19 89 LEU A CA 1
ATOM 663 C C . LEU A 1 89 ? -8.333 -8.312 12.720 1.00 76.19 89 LEU A C 1
ATOM 665 O O . LEU A 1 89 ? -8.567 -7.269 13.317 1.00 76.19 89 LEU A O 1
ATOM 669 N N . PHE A 1 90 ? -8.929 -8.629 11.574 1.00 72.88 90 PHE A N 1
ATOM 670 C CA . PHE A 1 90 ? -9.943 -7.778 10.963 1.00 72.88 90 PHE A CA 1
ATOM 671 C C . PHE A 1 90 ? -11.177 -7.622 11.867 1.00 72.88 90 PHE A C 1
ATOM 673 O O . PHE A 1 90 ? -11.639 -6.504 12.094 1.00 72.88 90 PHE A O 1
ATOM 680 N N . ASP A 1 91 ? -11.678 -8.724 12.436 1.00 72.06 91 ASP A N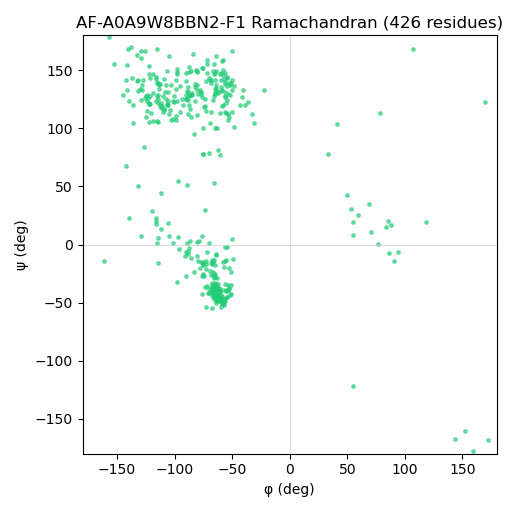 1
ATOM 681 C CA . ASP A 1 91 ? -12.812 -8.701 13.370 1.00 72.06 91 ASP A CA 1
ATOM 682 C C . ASP A 1 91 ? -12.513 -7.861 14.621 1.00 72.06 91 ASP A C 1
ATOM 684 O O . ASP A 1 91 ? -13.376 -7.123 15.116 1.00 72.06 91 ASP A O 1
ATOM 688 N N . TYR A 1 92 ? -11.280 -7.961 15.123 1.00 77.31 92 TYR A N 1
ATOM 689 C CA . TYR A 1 92 ? -10.780 -7.152 16.227 1.00 77.31 92 TYR A CA 1
ATOM 690 C C . TYR A 1 92 ? -10.820 -5.655 15.890 1.00 77.31 92 TYR A C 1
ATOM 692 O O . TYR A 1 92 ? -11.463 -4.898 16.622 1.00 77.31 92 TYR A O 1
ATOM 700 N N . ASP A 1 93 ? -10.226 -5.243 14.767 1.00 70.12 93 ASP A N 1
ATOM 701 C CA . ASP A 1 93 ? -10.140 -3.833 14.363 1.00 70.12 93 ASP A CA 1
ATOM 702 C C . ASP A 1 93 ? -11.529 -3.211 14.181 1.00 70.12 93 ASP A C 1
ATOM 704 O O . ASP A 1 93 ? -11.818 -2.139 14.718 1.00 70.12 93 ASP A O 1
ATOM 708 N N . VAL A 1 94 ? -12.435 -3.914 13.491 1.00 72.50 94 VAL A N 1
ATOM 709 C CA . VAL A 1 94 ? -13.813 -3.443 13.281 1.00 72.50 94 VAL A CA 1
ATOM 710 C C . VAL A 1 94 ? -14.567 -3.317 14.607 1.00 72.50 94 VAL A C 1
ATOM 712 O O . VAL A 1 94 ? -15.344 -2.379 14.810 1.00 72.50 94 VAL A O 1
ATOM 715 N N . THR A 1 95 ? -14.338 -4.243 15.539 1.00 71.44 95 THR A N 1
ATOM 716 C CA . THR A 1 95 ? -14.951 -4.183 16.869 1.00 71.44 95 THR A CA 1
ATOM 717 C C . THR A 1 95 ? -14.446 -2.981 17.661 1.00 71.44 95 THR A C 1
ATOM 719 O O . THR A 1 95 ? -15.260 -2.271 18.259 1.00 71.44 95 THR A O 1
ATOM 722 N N . VAL A 1 96 ? -13.134 -2.728 17.649 1.00 73.25 96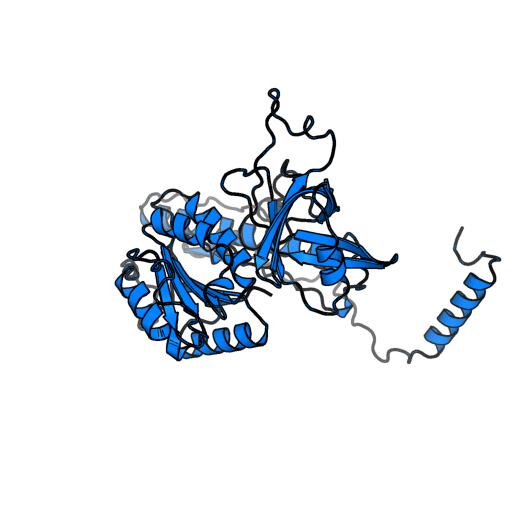 VAL A N 1
ATOM 723 C CA . VAL A 1 96 ? -12.519 -1.573 18.320 1.00 73.25 96 VAL A CA 1
ATOM 724 C C . VAL A 1 96 ? -13.028 -0.263 17.723 1.00 73.25 96 VAL A C 1
ATOM 726 O O . VAL A 1 96 ? -13.450 0.615 18.478 1.00 73.25 96 VAL A O 1
ATOM 729 N N . GLU A 1 97 ? -13.065 -0.146 16.393 1.00 69.12 97 GLU A N 1
ATOM 730 C CA . GLU A 1 97 ? -13.582 1.028 15.679 1.00 69.12 97 GLU A CA 1
ATOM 731 C C . GLU A 1 97 ? -15.033 1.324 16.088 1.00 69.12 97 GLU A C 1
ATOM 733 O O . GLU A 1 97 ? -15.352 2.424 16.547 1.00 69.12 97 GLU A O 1
ATOM 738 N N . ARG A 1 98 ? -15.906 0.311 16.015 1.00 76.38 98 ARG A N 1
ATOM 739 C CA . ARG A 1 98 ? -17.329 0.428 16.362 1.00 76.38 98 ARG A CA 1
ATOM 740 C C . ARG A 1 98 ? -17.547 0.845 17.817 1.00 76.38 98 ARG A C 1
ATOM 742 O O . ARG A 1 98 ? -18.384 1.707 18.087 1.00 76.38 98 ARG A O 1
ATOM 749 N N . LEU A 1 99 ? -16.836 0.222 18.760 1.00 72.12 99 LEU A N 1
ATOM 750 C CA . LEU A 1 99 ? -16.969 0.539 20.186 1.00 72.12 99 LEU A CA 1
ATOM 751 C C . LEU A 1 99 ? -16.432 1.937 20.500 1.00 72.12 99 LEU A C 1
ATOM 753 O O . LEU A 1 99 ? -17.061 2.672 21.257 1.00 72.12 99 LEU A O 1
ATOM 757 N N . THR A 1 100 ? -15.318 2.329 19.887 1.00 71.56 100 THR A N 1
ATOM 758 C CA . THR A 1 100 ? -14.725 3.656 20.086 1.00 71.56 100 THR A CA 1
ATOM 759 C C . THR A 1 100 ? -15.638 4.753 19.543 1.00 71.56 100 THR A C 1
ATOM 761 O O . THR A 1 100 ? -15.927 5.710 20.257 1.00 71.56 100 THR A O 1
ATOM 764 N N . ALA A 1 101 ? -16.171 4.587 18.328 1.00 69.62 101 ALA A N 1
ATOM 765 C CA . ALA A 1 101 ? -17.107 5.542 17.734 1.00 69.62 101 ALA A CA 1
ATOM 766 C C . ALA A 1 101 ? -18.367 5.715 18.597 1.00 69.62 101 ALA A C 1
ATOM 768 O O . ALA A 1 101 ? -18.758 6.838 18.917 1.00 69.62 101 ALA A O 1
ATOM 769 N N . LYS A 1 102 ? -18.952 4.600 19.053 1.00 76.00 102 LYS A N 1
ATOM 770 C CA . LYS A 1 102 ? -20.127 4.624 19.932 1.00 76.00 102 LYS A CA 1
ATOM 771 C C . LYS A 1 102 ? -19.829 5.269 21.289 1.00 76.00 102 LYS A C 1
ATOM 773 O O . LYS A 1 102 ? -20.681 5.960 21.837 1.00 76.00 102 LYS A O 1
ATOM 778 N N . TYR A 1 103 ? -18.640 5.052 21.846 1.00 75.44 103 TYR A N 1
ATOM 779 C CA . TYR A 1 103 ? -18.236 5.672 23.108 1.00 75.44 103 TYR A CA 1
ATOM 780 C C . TYR A 1 103 ? -18.115 7.196 22.989 1.00 75.44 103 TYR A C 1
ATOM 782 O O . TYR A 1 103 ? -18.606 7.916 23.862 1.00 75.44 103 TYR A O 1
ATOM 790 N N . VAL A 1 104 ? -17.509 7.689 21.903 1.00 72.88 104 VAL A N 1
ATOM 791 C CA . VAL A 1 104 ? -17.410 9.130 21.618 1.00 72.88 104 VAL A CA 1
ATOM 792 C C . VAL A 1 104 ? -18.802 9.743 21.480 1.00 72.88 104 VAL A C 1
ATOM 794 O O . VAL A 1 104 ? -19.104 10.709 22.175 1.00 72.88 104 VAL A O 1
ATOM 797 N N . GLU A 1 105 ? -19.678 9.125 20.684 1.00 76.31 105 GLU A N 1
ATOM 798 C CA . GLU A 1 105 ? -21.060 9.580 20.501 1.00 76.31 105 GLU A CA 1
ATOM 799 C C . GLU A 1 105 ? -21.816 9.686 21.839 1.00 76.31 105 GLU A C 1
ATOM 801 O O . GLU A 1 105 ? -22.425 10.714 22.139 1.00 76.31 105 GLU A O 1
ATOM 806 N N . LEU A 1 106 ? -21.746 8.649 22.682 1.00 75.81 106 LEU A N 1
ATOM 807 C CA . LEU A 1 106 ? -22.402 8.643 23.995 1.00 75.81 106 LEU A CA 1
ATOM 808 C C . LEU A 1 106 ? -21.830 9.710 24.938 1.00 75.81 106 LEU A C 1
ATOM 810 O O . LEU A 1 106 ? -22.572 10.333 25.702 1.00 75.81 106 LEU A O 1
ATOM 814 N N . THR A 1 107 ? -20.517 9.933 24.886 1.00 74.38 107 THR A N 1
ATOM 815 C CA . THR A 1 107 ? -19.846 10.964 25.685 1.00 74.38 107 THR A CA 1
ATOM 816 C C . THR A 1 107 ? -20.306 12.361 25.265 1.00 74.38 107 THR A C 1
ATOM 818 O O . THR A 1 107 ? -20.660 13.172 26.123 1.00 74.38 107 THR A O 1
ATOM 821 N N . GLU A 1 108 ? -20.393 12.632 23.962 1.00 78.81 108 GLU A N 1
ATOM 822 C CA . GLU A 1 108 ? -20.890 13.905 23.423 1.00 78.81 108 GLU A CA 1
ATOM 823 C C . GLU A 1 108 ? -22.368 14.139 23.772 1.00 78.81 108 GLU A C 1
ATOM 825 O O . GLU A 1 108 ? -22.747 15.238 24.186 1.00 78.81 108 GLU A O 1
ATOM 830 N N . GLN A 1 109 ? -23.212 13.105 23.680 1.00 76.50 109 GLN A N 1
ATOM 831 C CA . GLN A 1 109 ? -24.627 13.186 24.064 1.00 76.50 109 GLN A CA 1
ATOM 832 C C . GLN A 1 109 ? -24.807 13.530 25.550 1.00 76.50 109 GLN A C 1
ATOM 834 O O . GLN A 1 109 ? -25.644 14.375 25.890 1.00 76.50 109 GLN A O 1
ATOM 839 N N . ARG A 1 110 ? -23.995 12.929 26.434 1.00 73.62 110 ARG A N 1
ATOM 840 C CA . ARG A 1 110 ? -23.977 13.261 27.868 1.00 73.62 110 ARG A CA 1
ATOM 841 C C . ARG A 1 110 ? -23.528 14.698 28.120 1.00 73.62 110 ARG A C 1
ATOM 843 O O . ARG A 1 110 ? -24.180 15.403 28.886 1.00 73.62 110 ARG A O 1
ATOM 850 N N . GLN A 1 111 ? -22.459 15.146 27.461 1.00 73.19 111 GLN A N 1
ATOM 851 C CA . GLN A 1 111 ? -21.958 16.520 27.591 1.00 73.19 111 GLN A CA 1
ATOM 852 C C . GLN A 1 111 ? -22.968 17.560 27.086 1.00 73.19 111 GLN A C 1
ATOM 854 O O . GLN A 1 111 ? -23.098 18.630 27.674 1.00 73.19 111 GLN A O 1
ATOM 859 N N . ALA A 1 112 ? -23.740 17.233 26.047 1.00 78.00 112 ALA A N 1
ATOM 860 C CA . ALA A 1 112 ? -24.799 18.086 25.511 1.00 78.00 112 ALA A CA 1
ATOM 861 C C . ALA A 1 112 ? -26.092 18.098 26.358 1.00 78.00 112 ALA A C 1
ATOM 863 O O . ALA A 1 112 ? -27.107 18.629 25.904 1.00 78.00 112 ALA A O 1
ATOM 864 N N . GLY A 1 113 ? -26.098 17.486 27.550 1.00 69.00 113 GLY A N 1
ATOM 865 C CA . GLY A 1 113 ? -27.260 17.445 28.444 1.00 69.00 113 GLY A CA 1
ATOM 866 C C . GLY A 1 113 ? -28.412 16.563 27.949 1.00 69.00 113 GLY A C 1
ATOM 867 O O . GLY A 1 113 ? -29.498 16.593 28.524 1.00 69.00 113 GLY A O 1
ATOM 868 N N . ARG A 1 114 ? -28.199 15.749 26.905 1.00 62.97 114 ARG A N 1
ATOM 869 C CA . ARG A 1 114 ? -29.190 14.804 26.361 1.00 62.97 114 ARG A CA 1
ATOM 870 C C . ARG A 1 114 ? -29.085 13.453 27.072 1.00 62.97 114 ARG A C 1
ATOM 872 O O . ARG A 1 114 ? -28.914 12.421 26.432 1.00 62.97 114 ARG A O 1
ATOM 879 N N . ALA A 1 115 ? -29.113 13.470 28.404 1.00 55.84 115 ALA A N 1
ATOM 880 C CA . ALA A 1 115 ? -28.840 12.300 29.233 1.00 55.84 115 ALA A CA 1
ATOM 881 C C . ALA A 1 115 ? -29.871 11.177 29.012 1.00 55.84 115 ALA A C 1
ATOM 883 O O . ALA A 1 115 ? -30.961 11.189 29.581 1.00 55.84 115 ALA A O 1
ATOM 884 N N . THR A 1 116 ? -29.511 10.165 28.226 1.00 55.62 116 THR A N 1
ATOM 885 C CA . THR A 1 116 ? -30.151 8.850 28.286 1.00 55.62 116 THR A CA 1
ATOM 886 C C . THR A 1 116 ? -29.451 8.044 29.372 1.00 55.62 116 THR A C 1
ATOM 888 O O . THR A 1 116 ? -28.290 7.672 29.211 1.00 55.62 116 THR A O 1
ATOM 891 N N . SER A 1 117 ? -30.129 7.789 30.492 1.00 51.97 117 SER A N 1
ATOM 892 C CA . SER A 1 117 ? -29.688 6.764 31.445 1.00 51.97 117 SER A CA 1
ATOM 893 C C . SER A 1 117 ? -29.550 5.442 30.684 1.00 51.97 117 SER A C 1
ATOM 895 O O . SER A 1 117 ? -30.526 4.999 30.071 1.00 51.97 117 SER A O 1
ATOM 897 N N . LEU A 1 118 ? -28.362 4.820 30.687 1.00 54.09 118 LEU A N 1
ATOM 898 C CA . LEU A 1 118 ? -28.213 3.438 30.225 1.00 54.09 118 LEU A CA 1
ATOM 899 C C . LEU A 1 118 ? -28.901 2.523 31.251 1.00 54.09 118 LEU A C 1
ATOM 901 O O . LEU A 1 118 ? -28.253 1.909 32.099 1.00 54.09 118 LEU A O 1
ATOM 905 N N . GLN A 1 119 ? -30.234 2.437 31.196 1.00 46.41 119 GLN A N 1
ATOM 906 C CA . GLN A 1 119 ? -30.978 1.390 31.897 1.00 46.41 119 GLN A CA 1
ATOM 907 C C . GLN A 1 119 ? -30.409 0.035 31.444 1.00 46.41 119 GLN A C 1
ATOM 909 O O . GLN A 1 119 ? -30.424 -0.307 30.264 1.00 46.41 119 GLN A O 1
ATOM 914 N N . SER A 1 120 ? -29.777 -0.674 32.375 1.00 39.84 120 SER A N 1
ATOM 915 C CA . SER A 1 120 ? -28.808 -1.742 32.106 1.00 39.84 120 SER A CA 1
ATOM 916 C C . SER A 1 120 ? -29.464 -3.117 31.838 1.00 39.84 120 SER A C 1
ATOM 918 O O . SER A 1 120 ? -30.596 -3.318 32.272 1.00 39.84 120 SER A O 1
ATOM 920 N N . PRO A 1 121 ? -28.754 -4.124 31.270 1.00 44.97 121 PRO A N 1
ATOM 921 C CA . PRO A 1 121 ? -27.399 -4.071 30.733 1.00 44.97 121 PRO A CA 1
ATOM 922 C C . PRO A 1 121 ? -27.264 -4.549 29.272 1.00 44.97 121 PRO A C 1
ATOM 924 O O . PRO A 1 121 ? -28.064 -5.310 28.735 1.00 44.97 121 PRO A O 1
ATOM 927 N N . SER A 1 122 ? -26.087 -4.223 28.741 1.00 41.22 122 SER A N 1
ATOM 928 C CA . SER A 1 122 ? -25.311 -4.988 27.764 1.00 41.22 122 SER A CA 1
ATOM 929 C C . SER A 1 122 ? -25.755 -4.918 26.300 1.00 41.22 122 SER A C 1
ATOM 931 O O . SER A 1 122 ? -26.716 -5.548 25.882 1.00 41.22 122 SER A O 1
ATOM 933 N N . ILE A 1 123 ? -24.895 -4.302 25.480 1.00 38.62 123 ILE A N 1
ATOM 934 C CA . ILE A 1 123 ? -24.379 -5.033 24.314 1.00 38.62 123 ILE A CA 1
ATOM 935 C C . ILE A 1 123 ? -23.940 -6.381 24.884 1.00 38.62 123 ILE A C 1
ATOM 937 O O . ILE A 1 123 ? -22.955 -6.466 25.622 1.00 38.62 123 ILE A O 1
ATOM 941 N N . SER A 1 124 ? -24.784 -7.387 24.693 1.00 37.22 124 SER A N 1
ATOM 942 C CA . SER A 1 124 ? -24.541 -8.739 25.168 1.00 37.22 124 SER A CA 1
ATOM 943 C C . SER A 1 124 ? -23.221 -9.233 24.571 1.00 37.22 124 SER A C 1
ATOM 945 O O . SER A 1 124 ? -22.766 -8.732 23.539 1.00 37.22 124 SER A O 1
ATOM 947 N N . SER A 1 125 ? -22.589 -10.240 25.172 1.00 39.62 125 SER A N 1
ATOM 948 C CA . SER A 1 125 ? -21.452 -10.906 24.526 1.00 39.62 125 SER A CA 1
ATOM 949 C C . SER A 1 125 ? -21.788 -11.376 23.102 1.00 39.62 125 SER A C 1
ATOM 951 O O . SER A 1 125 ? -20.869 -11.518 22.312 1.00 39.62 125 SER A O 1
ATOM 953 N N . SER A 1 126 ? -23.070 -11.526 22.738 1.00 40.19 126 SER A N 1
ATOM 954 C CA . SER A 1 126 ? -23.551 -11.771 21.370 1.00 40.19 126 SER A CA 1
ATOM 955 C C . SER A 1 126 ? -23.600 -10.552 20.435 1.00 40.19 126 SER A C 1
ATOM 957 O O . SER A 1 126 ? -23.562 -10.748 19.229 1.00 40.19 126 SER A O 1
ATOM 959 N N . ASP A 1 127 ? -23.619 -9.312 20.931 1.00 39.16 127 ASP A N 1
ATOM 960 C CA . ASP A 1 127 ? -23.523 -8.100 20.094 1.00 39.16 127 ASP A CA 1
ATOM 961 C C . ASP A 1 127 ? -22.059 -7.659 19.887 1.00 39.16 127 ASP A C 1
ATOM 963 O O . ASP A 1 127 ? -21.702 -7.053 18.867 1.00 39.16 127 ASP A O 1
ATOM 967 N N . ALA A 1 128 ? -21.189 -7.999 20.848 1.00 39.31 128 ALA A N 1
ATOM 968 C CA . ALA A 1 128 ? -19.730 -7.963 20.711 1.00 39.31 128 ALA A CA 1
ATOM 969 C C . ALA A 1 128 ? -19.198 -9.152 19.886 1.00 39.31 128 ALA A C 1
ATOM 971 O O . ALA A 1 128 ? -18.175 -9.015 19.226 1.00 39.31 128 ALA A O 1
ATOM 972 N N . ALA A 1 129 ? -19.921 -10.278 19.886 1.00 37.50 129 ALA A N 1
ATOM 973 C CA . ALA A 1 129 ? -19.668 -11.470 19.080 1.00 37.50 129 ALA A CA 1
ATOM 974 C C . ALA A 1 129 ? -20.745 -11.682 18.009 1.00 37.50 129 ALA A C 1
ATOM 976 O O . ALA A 1 129 ? -21.176 -12.809 17.768 1.00 37.50 129 ALA A O 1
ATOM 977 N N . VAL A 1 130 ? -21.136 -10.618 17.308 1.00 38.41 130 VAL A N 1
ATOM 978 C CA . VAL A 1 130 ? -21.353 -10.822 15.881 1.00 38.41 130 VAL A CA 1
ATOM 979 C C . VAL A 1 130 ? -19.930 -10.903 15.349 1.00 38.41 130 VAL A C 1
ATOM 981 O O . VAL A 1 130 ? -19.314 -9.843 15.225 1.00 38.41 130 VAL A O 1
ATOM 984 N N . PRO A 1 131 ? -19.347 -12.095 15.079 1.00 36.16 131 PRO A N 1
ATOM 985 C CA . PRO A 1 131 ? -18.320 -12.104 14.064 1.00 36.16 131 PRO A CA 1
ATOM 986 C C . PRO A 1 131 ? -19.038 -11.448 12.900 1.00 36.16 131 PRO A C 1
ATOM 988 O O . PRO A 1 131 ? -20.051 -11.972 12.415 1.00 36.16 131 PRO A O 1
ATOM 991 N N . LEU A 1 132 ? -18.608 -10.248 12.523 1.00 38.75 132 LEU A N 1
ATOM 992 C CA . LEU A 1 132 ? -18.880 -9.792 11.185 1.00 38.75 132 LEU A CA 1
ATOM 993 C C . LEU A 1 132 ? -18.131 -10.815 10.343 1.00 38.75 132 LEU A C 1
ATOM 995 O O . LEU A 1 132 ? -17.015 -10.572 9.909 1.00 38.75 132 LEU A O 1
ATOM 999 N N . ARG A 1 133 ? -18.757 -11.991 10.121 1.00 41.16 133 ARG A N 1
ATOM 1000 C CA . ARG A 1 133 ? -18.514 -12.789 8.934 1.00 41.16 133 ARG A CA 1
ATOM 1001 C C . ARG A 1 133 ? -18.402 -11.731 7.874 1.00 41.16 133 ARG A C 1
ATOM 1003 O O . ARG A 1 133 ? -19.328 -10.911 7.793 1.00 41.16 133 ARG A O 1
ATOM 1010 N N . TYR A 1 134 ? -17.234 -11.718 7.233 1.00 39.50 134 TYR A N 1
ATOM 1011 C CA . TYR A 1 134 ? -16.862 -10.793 6.181 1.00 39.50 134 TYR A CA 1
ATOM 1012 C C . TYR A 1 134 ? -18.109 -10.223 5.531 1.00 39.50 134 TYR A C 1
ATOM 1014 O O . TYR A 1 134 ? -18.991 -11.046 5.236 1.00 39.50 134 TYR A O 1
ATOM 1022 N N . PRO A 1 135 ? -18.195 -8.887 5.318 1.00 39.84 135 PRO A N 1
ATOM 1023 C CA . PRO A 1 135 ? -19.323 -8.305 4.595 1.00 39.84 135 PRO A CA 1
ATOM 1024 C C . PRO A 1 135 ? -19.703 -9.286 3.485 1.00 39.84 135 PRO A C 1
ATOM 1026 O O . PRO A 1 135 ? -18.781 -9.748 2.802 1.00 39.84 135 PRO A O 1
ATOM 1029 N N . PRO A 1 136 ? -20.974 -9.751 3.467 1.00 35.28 136 PRO A N 1
ATOM 1030 C CA . PRO A 1 136 ? -21.394 -10.960 2.753 1.00 35.28 136 PRO A CA 1
ATOM 1031 C C . PRO A 1 136 ? -20.691 -10.999 1.407 1.00 35.28 136 PRO A C 1
ATOM 1033 O O . PRO A 1 136 ? -20.667 -9.927 0.803 1.00 35.28 136 PRO A O 1
ATOM 1036 N N . PRO A 1 137 ? -20.103 -12.153 1.003 1.00 39.34 137 PRO A N 1
ATOM 1037 C CA . PRO A 1 137 ? -19.074 -12.253 -0.030 1.00 39.34 137 PRO A CA 1
ATOM 1038 C C . PRO A 1 137 ? -19.296 -11.168 -1.059 1.00 39.34 137 PRO A C 1
ATOM 1040 O O . PRO A 1 137 ? -20.295 -11.201 -1.783 1.00 39.34 137 PRO A O 1
ATOM 1043 N N . ASP A 1 138 ? -18.445 -10.145 -0.981 1.00 44.06 138 ASP A N 1
ATOM 1044 C CA . ASP A 1 138 ? -18.536 -9.004 -1.868 1.00 44.06 138 ASP A CA 1
ATOM 1045 C C . ASP A 1 138 ? -18.619 -9.588 -3.286 1.00 44.06 138 ASP A C 1
ATOM 1047 O O . ASP A 1 138 ? -17.865 -10.513 -3.596 1.00 44.06 138 ASP A O 1
ATOM 1051 N N . PRO A 1 139 ? -19.545 -9.148 -4.156 1.00 49.31 139 PRO A N 1
ATOM 1052 C CA . PRO A 1 139 ? -19.591 -9.610 -5.544 1.00 49.31 139 PRO A CA 1
ATOM 1053 C C . PRO A 1 139 ? -18.270 -9.383 -6.306 1.00 49.31 139 PRO A C 1
ATOM 1055 O O . PRO A 1 139 ? -18.159 -9.764 -7.472 1.00 49.31 139 PRO A O 1
ATOM 1058 N N . SER A 1 140 ? -17.259 -8.776 -5.670 1.00 56.22 140 SER A N 1
ATOM 1059 C CA . SER A 1 140 ? -15.876 -8.841 -6.099 1.00 56.22 140 SER A CA 1
ATOM 1060 C C . SER A 1 140 ? -15.400 -10.297 -6.145 1.00 56.22 140 SER A C 1
ATOM 1062 O O . SER A 1 140 ? -15.342 -11.029 -5.171 1.00 56.22 140 SER A O 1
ATOM 1064 N N . TYR A 1 141 ? -15.011 -10.729 -7.334 1.00 69.56 141 TYR A N 1
ATOM 1065 C CA . TYR A 1 141 ? -14.514 -12.062 -7.680 1.00 69.56 141 TYR A CA 1
ATOM 1066 C C . TYR A 1 141 ? -13.319 -12.567 -6.839 1.00 69.56 141 TYR A C 1
ATOM 1068 O O . TYR A 1 141 ? -12.841 -13.682 -7.045 1.00 69.56 141 TYR A O 1
ATOM 1076 N N . LEU A 1 142 ? -12.807 -11.755 -5.915 1.00 78.69 142 LEU A N 1
ATOM 1077 C CA . LEU A 1 142 ? -11.767 -12.096 -4.961 1.00 78.69 142 LEU A CA 1
ATOM 1078 C C . LEU A 1 142 ? -12.388 -12.774 -3.733 1.00 78.69 142 LEU A C 1
ATOM 1080 O O . LEU A 1 142 ? -13.299 -12.242 -3.108 1.00 78.69 142 LEU A O 1
ATOM 1084 N N . THR A 1 143 ? -11.862 -13.941 -3.353 1.00 74.19 143 THR A N 1
ATOM 1085 C CA . THR A 1 143 ? -12.276 -14.603 -2.109 1.00 74.19 143 THR A CA 1
ATOM 1086 C C . THR A 1 143 ? -11.103 -14.815 -1.164 1.00 74.19 143 THR A C 1
ATOM 1088 O O . THR A 1 143 ? -9.988 -15.160 -1.573 1.00 74.19 143 THR A O 1
ATOM 1091 N N . VAL A 1 144 ? -11.371 -14.672 0.133 1.00 73.56 144 VAL A N 1
ATOM 1092 C CA . VAL A 1 144 ? -10.369 -14.897 1.178 1.00 73.56 144 VAL A CA 1
ATOM 1093 C C . VAL A 1 144 ? -9.958 -16.363 1.246 1.00 73.56 144 VAL A C 1
ATOM 1095 O O . VAL A 1 144 ? -8.857 -16.648 1.690 1.00 73.56 144 VAL A O 1
ATOM 1098 N N . HIS A 1 145 ? -10.785 -17.307 0.782 1.00 73.25 145 HIS A N 1
ATOM 1099 C CA . HIS A 1 145 ? -10.595 -18.752 0.985 1.00 73.25 145 HIS A CA 1
ATOM 1100 C C . HIS A 1 145 ? -10.349 -19.552 -0.296 1.00 73.25 145 HIS A C 1
ATOM 1102 O O . HIS A 1 145 ? -10.216 -20.769 -0.226 1.00 73.25 145 HIS A O 1
ATOM 1108 N N . SER A 1 146 ? -10.289 -18.922 -1.466 1.00 74.88 146 SER A N 1
ATOM 1109 C CA . SER A 1 146 ? -9.999 -19.629 -2.713 1.00 74.88 146 SER A CA 1
ATOM 1110 C C . SER A 1 146 ? -9.333 -18.718 -3.736 1.00 74.88 146 SER A C 1
ATOM 1112 O O . SER A 1 146 ? -9.438 -17.494 -3.667 1.00 74.88 146 SER A O 1
ATOM 1114 N N . PHE A 1 147 ? -8.591 -19.330 -4.654 1.00 82.75 147 PHE A N 1
ATOM 1115 C CA . PHE A 1 147 ? -8.019 -18.616 -5.786 1.00 82.75 147 PHE A CA 1
ATOM 1116 C C . PHE A 1 147 ? -9.057 -18.536 -6.897 1.00 82.75 147 PHE A C 1
ATOM 1118 O O . PHE A 1 147 ? -9.613 -19.559 -7.292 1.00 82.75 147 PHE A O 1
ATOM 1125 N N . SER A 1 148 ? -9.253 -17.331 -7.409 1.00 85.19 148 SER A N 1
ATOM 1126 C CA . SER A 1 148 ? -10.081 -17.041 -8.568 1.00 85.19 148 SER A CA 1
ATOM 1127 C C . SER A 1 148 ? -9.192 -16.708 -9.757 1.00 85.19 148 SER A C 1
ATOM 1129 O O . SER A 1 148 ? -8.096 -16.162 -9.600 1.00 85.19 148 SER A O 1
ATOM 1131 N N . GLU A 1 149 ? -9.662 -17.035 -10.954 1.00 88.19 149 GLU A N 1
ATOM 1132 C CA . GLU A 1 149 ? -8.955 -16.714 -12.186 1.00 88.19 149 GLU A CA 1
ATOM 1133 C C . GLU A 1 149 ? -9.225 -15.273 -12.627 1.00 88.19 149 GLU A C 1
ATOM 1135 O O . GLU A 1 149 ? -10.355 -14.786 -12.594 1.00 88.19 149 GLU A O 1
ATOM 1140 N N . PHE A 1 150 ? -8.171 -14.607 -13.083 1.00 91.56 150 PHE A N 1
ATOM 1141 C CA . PHE A 1 150 ? -8.195 -13.261 -13.635 1.00 91.56 150 PHE A CA 1
ATOM 1142 C C . PHE A 1 150 ? -7.494 -13.261 -14.990 1.00 91.56 150 PHE A C 1
ATOM 1144 O O . PHE A 1 150 ? -6.409 -13.811 -15.118 1.00 91.56 150 PHE A O 1
ATOM 1151 N N . GLU A 1 151 ? -8.091 -12.660 -16.011 1.00 93.00 151 GLU A N 1
ATOM 1152 C CA . GLU A 1 151 ? -7.433 -12.412 -17.293 1.00 93.00 151 GLU A CA 1
ATOM 1153 C C . GLU A 1 151 ? -6.580 -11.154 -17.233 1.00 93.00 151 GLU A C 1
ATOM 1155 O O . GLU A 1 151 ? -7.058 -10.121 -16.766 1.00 93.00 151 GLU A O 1
ATOM 1160 N N . ILE A 1 152 ? -5.366 -11.208 -17.772 1.00 96.19 152 ILE A N 1
ATOM 1161 C CA . ILE A 1 152 ? -4.574 -10.008 -18.043 1.00 96.19 152 ILE A CA 1
ATOM 1162 C C . ILE A 1 152 ? -5.170 -9.287 -19.251 1.00 96.19 152 ILE A C 1
ATOM 1164 O O . ILE A 1 152 ? -5.191 -9.838 -20.349 1.00 96.19 152 ILE A O 1
ATOM 1168 N N . THR A 1 153 ? -5.611 -8.047 -19.065 1.00 95.62 153 THR A N 1
ATOM 1169 C CA . THR A 1 153 ? -6.150 -7.203 -20.141 1.00 95.62 153 THR A CA 1
ATOM 1170 C C . THR A 1 153 ? -5.110 -6.233 -20.684 1.00 95.62 153 THR A C 1
ATOM 1172 O O . THR A 1 153 ? -5.102 -5.956 -21.882 1.00 95.62 153 THR A O 1
ATOM 1175 N N . THR A 1 154 ? -4.192 -5.773 -19.830 1.00 97.00 154 THR A N 1
ATOM 1176 C CA . THR A 1 154 ? -3.125 -4.842 -20.211 1.00 97.00 154 THR A CA 1
ATOM 1177 C C . THR A 1 154 ? -1.831 -5.189 -19.490 1.00 97.00 154 THR A C 1
ATOM 1179 O O . THR A 1 154 ? -1.831 -5.533 -18.306 1.00 97.00 154 THR A O 1
ATOM 1182 N N . ILE A 1 155 ? -0.716 -5.049 -20.203 1.00 96.69 155 ILE A N 1
ATOM 1183 C CA . ILE A 1 155 ? 0.634 -5.130 -19.651 1.00 96.69 155 ILE A CA 1
ATOM 1184 C C . ILE A 1 155 ? 1.357 -3.825 -19.969 1.00 96.69 155 ILE A C 1
ATOM 1186 O O . ILE A 1 155 ? 1.529 -3.483 -21.137 1.00 96.69 155 ILE A O 1
ATOM 1190 N N . GLU A 1 156 ? 1.805 -3.110 -18.938 1.00 94.12 156 GLU A N 1
ATOM 1191 C CA . GLU A 1 156 ? 2.576 -1.874 -19.094 1.00 94.12 156 GLU A CA 1
ATOM 1192 C C . GLU A 1 156 ? 3.958 -2.027 -18.460 1.00 94.12 156 GLU A C 1
ATOM 1194 O O . GLU A 1 156 ? 4.096 -2.426 -17.301 1.00 94.12 156 GLU A O 1
ATOM 1199 N N . HIS A 1 157 ? 5.004 -1.668 -19.199 1.00 90.31 157 HIS A N 1
ATOM 1200 C CA . HIS A 1 157 ? 6.351 -1.575 -18.649 1.00 90.31 157 HIS A CA 1
ATOM 1201 C C . HIS A 1 157 ? 6.528 -0.219 -17.966 1.00 90.31 157 HIS A C 1
ATOM 1203 O O . HIS A 1 157 ? 6.873 0.765 -18.613 1.00 90.31 157 HIS A O 1
ATOM 1209 N N . VAL A 1 158 ? 6.302 -0.181 -16.650 1.00 86.31 158 VAL A N 1
ATOM 1210 C CA . VAL A 1 158 ? 6.484 1.027 -15.826 1.00 86.31 158 VAL A CA 1
ATOM 1211 C C . VAL A 1 158 ? 7.942 1.485 -15.863 1.00 86.31 158 VAL A C 1
ATOM 1213 O O . VAL A 1 158 ? 8.229 2.672 -15.969 1.00 86.31 158 VAL A O 1
ATOM 1216 N N . TYR A 1 159 ? 8.876 0.530 -15.806 1.00 84.69 159 TYR A N 1
ATOM 1217 C CA . TYR A 1 159 ? 10.305 0.768 -16.000 1.00 84.69 159 TYR A CA 1
ATOM 1218 C C . TYR A 1 159 ? 11.014 -0.527 -16.441 1.00 84.69 159 TYR A C 1
ATOM 1220 O O . TYR A 1 159 ? 10.395 -1.587 -16.527 1.00 84.69 159 TYR A O 1
ATOM 1228 N N . LYS A 1 160 ? 12.333 -0.482 -16.690 1.00 83.12 160 LYS A N 1
ATOM 1229 C CA . LYS A 1 160 ? 13.134 -1.641 -17.158 1.00 83.12 160 LYS A CA 1
ATOM 1230 C C . LYS A 1 160 ? 12.943 -2.909 -16.302 1.00 83.12 160 LYS A C 1
ATOM 1232 O O . LYS A 1 160 ? 12.963 -4.033 -16.809 1.00 83.12 160 LYS A O 1
ATOM 1237 N N . ASP A 1 161 ? 12.756 -2.728 -14.999 1.00 88.31 161 ASP A N 1
ATOM 1238 C CA . ASP A 1 161 ? 12.594 -3.783 -13.998 1.00 88.31 161 ASP A CA 1
ATOM 1239 C C . ASP A 1 161 ? 11.211 -3.768 -13.329 1.00 88.31 161 ASP A C 1
ATOM 1241 O O . ASP A 1 161 ? 11.056 -4.334 -12.253 1.00 88.31 161 ASP A O 1
ATOM 1245 N N . SER A 1 162 ? 10.213 -3.108 -13.918 1.00 92.25 162 SER A N 1
ATOM 1246 C CA . SER A 1 162 ? 8.917 -2.884 -13.271 1.00 92.25 162 SER A CA 1
ATOM 1247 C C . SER A 1 162 ? 7.774 -3.013 -14.275 1.00 92.25 162 SER A C 1
ATOM 1249 O O . SER A 1 162 ? 7.834 -2.437 -15.360 1.00 92.25 162 SER A O 1
ATOM 1251 N N . ILE A 1 163 ? 6.732 -3.759 -13.918 1.00 95.00 163 ILE A N 1
ATOM 1252 C CA . ILE A 1 163 ? 5.598 -4.065 -14.799 1.00 95.00 163 ILE A CA 1
ATOM 1253 C C . ILE A 1 163 ? 4.276 -3.818 -14.072 1.00 95.00 163 ILE A C 1
ATOM 1255 O O . ILE A 1 163 ? 4.165 -4.122 -12.887 1.00 95.00 163 ILE A O 1
ATOM 1259 N N . ARG A 1 164 ? 3.274 -3.284 -14.768 1.00 96.25 164 ARG A N 1
ATOM 1260 C CA . ARG A 1 164 ? 1.884 -3.210 -14.311 1.00 96.25 164 ARG A CA 1
ATOM 1261 C C . ARG A 1 164 ? 1.087 -4.242 -15.092 1.00 96.25 164 ARG A C 1
ATOM 1263 O O . ARG A 1 164 ? 1.031 -4.183 -16.318 1.00 96.25 164 ARG A O 1
ATOM 1270 N N . LEU A 1 165 ? 0.490 -5.185 -14.376 1.00 97.31 165 LEU A N 1
ATOM 1271 C CA . LEU A 1 165 ? -0.451 -6.150 -14.934 1.00 97.31 165 LEU A CA 1
ATOM 1272 C C . LEU A 1 165 ? -1.857 -5.691 -14.574 1.00 97.31 165 LEU A C 1
ATOM 1274 O O . LEU A 1 165 ? -2.228 -5.776 -13.404 1.00 97.31 165 LEU A O 1
ATOM 1278 N N . VAL A 1 166 ? -2.615 -5.202 -15.551 1.00 96.56 166 VAL A N 1
ATOM 1279 C CA . VAL A 1 166 ? -4.039 -4.894 -15.382 1.00 96.56 166 VAL A CA 1
ATOM 1280 C C . VAL A 1 166 ? -4.830 -6.148 -15.711 1.00 96.56 166 VAL A C 1
ATOM 1282 O O . VAL A 1 166 ? -4.575 -6.809 -16.719 1.00 96.56 166 VAL A O 1
ATOM 1285 N N . CYS A 1 167 ? -5.770 -6.495 -14.846 1.00 93.69 167 CYS A N 1
ATOM 1286 C CA . CYS A 1 167 ? -6.525 -7.723 -14.944 1.00 93.69 167 CYS A CA 1
ATOM 1287 C C . CYS A 1 167 ? -7.993 -7.542 -14.567 1.00 93.69 167 CYS A C 1
ATOM 1289 O O . CYS A 1 167 ? -8.369 -6.652 -13.802 1.00 93.69 167 CYS A O 1
ATOM 1291 N N . GLN A 1 168 ? -8.817 -8.425 -15.116 1.00 90.25 168 GLN A N 1
ATOM 1292 C CA . GLN A 1 168 ? -10.242 -8.540 -14.825 1.00 90.25 168 GLN A CA 1
ATOM 1293 C C . GLN A 1 168 ? -10.577 -9.999 -14.494 1.00 90.25 168 GLN A C 1
ATOM 1295 O O . GLN A 1 168 ? -9.822 -10.891 -14.873 1.00 90.25 168 GLN A O 1
ATOM 1300 N N . PRO A 1 169 ? -11.694 -10.286 -13.824 1.00 87.62 169 PRO A N 1
ATOM 1301 C CA . PRO A 1 169 ? -12.123 -11.658 -13.572 1.00 87.62 169 PRO A CA 1
ATOM 1302 C C . PRO A 1 169 ? -12.285 -12.495 -14.850 1.00 87.62 169 PRO A C 1
ATOM 1304 O O . PRO A 1 169 ? -12.796 -12.016 -15.861 1.00 87.62 169 PRO A O 1
ATOM 1307 N N . ALA A 1 170 ? -11.869 -13.759 -14.798 1.00 79.50 170 ALA A N 1
ATOM 1308 C CA . ALA A 1 170 ? -12.001 -14.719 -15.889 1.00 79.50 170 ALA A CA 1
ATOM 1309 C C . ALA A 1 170 ? -13.348 -15.470 -15.845 1.00 79.50 170 ALA A C 1
ATOM 1311 O O . ALA A 1 170 ? -13.736 -15.987 -14.799 1.00 79.50 170 ALA A O 1
ATOM 1312 N N . GLY A 1 171 ? -14.022 -15.617 -16.995 1.00 66.38 171 GLY A N 1
ATOM 1313 C CA . GLY A 1 171 ? -15.144 -16.552 -17.184 1.00 66.38 171 GLY A CA 1
ATOM 1314 C C . GLY A 1 171 ? -16.555 -15.945 -17.279 1.00 66.38 171 GLY A C 1
ATOM 1315 O O . GLY A 1 171 ? -16.802 -14.776 -16.987 1.00 66.38 171 GLY A O 1
ATOM 1316 N N . THR A 1 172 ? -17.519 -16.781 -17.690 1.00 44.38 172 THR A N 1
ATOM 1317 C CA . THR A 1 172 ? -18.939 -16.458 -17.966 1.00 44.38 172 THR A CA 1
ATOM 1318 C C . THR A 1 172 ? -19.787 -16.215 -16.704 1.00 44.38 172 THR A C 1
ATOM 1320 O O . THR A 1 172 ? -20.989 -16.446 -16.697 1.00 44.38 172 THR A O 1
ATOM 1323 N N . LEU A 1 173 ? -19.181 -15.728 -15.619 1.00 44.47 173 LEU A N 1
ATOM 1324 C CA . LEU A 1 173 ? -19.889 -15.010 -14.551 1.00 44.47 173 LEU A CA 1
ATOM 1325 C C . LEU A 1 173 ? -19.786 -13.491 -14.723 1.00 44.47 173 LEU A C 1
ATOM 1327 O O . LEU A 1 173 ? -20.389 -12.759 -13.942 1.00 44.47 173 LEU A O 1
ATOM 1331 N N . ALA A 1 174 ? -19.210 -13.040 -15.845 1.00 38.72 174 ALA A N 1
ATOM 1332 C CA . ALA A 1 174 ? -19.535 -11.752 -16.449 1.00 38.72 174 ALA A CA 1
ATOM 1333 C C . ALA A 1 174 ? -21.053 -11.538 -16.610 1.00 38.72 174 ALA A C 1
ATOM 1335 O O . ALA A 1 174 ? -21.434 -10.403 -16.834 1.00 38.72 174 ALA A O 1
ATOM 1336 N N . ASN A 1 175 ? -21.891 -12.584 -16.440 1.00 37.44 175 ASN A N 1
ATOM 1337 C CA . ASN A 1 175 ? -23.350 -12.501 -16.340 1.00 37.44 175 ASN A CA 1
ATOM 1338 C C . ASN A 1 175 ? -23.995 -12.901 -14.988 1.00 37.44 175 ASN A C 1
ATOM 1340 O O . ASN A 1 175 ? -25.219 -12.942 -14.897 1.00 37.44 175 ASN A O 1
ATOM 1344 N N . GLY A 1 176 ? -23.220 -13.200 -13.938 1.00 37.72 176 GLY A N 1
ATOM 1345 C CA . GLY A 1 176 ? -23.740 -13.757 -12.671 1.00 37.72 176 GLY A CA 1
ATOM 1346 C C . GLY A 1 176 ? -23.598 -12.866 -11.434 1.00 37.72 176 GLY A C 1
ATOM 1347 O O . GLY A 1 176 ? -24.289 -13.091 -10.446 1.00 37.72 176 GLY A O 1
ATOM 1348 N N . ALA A 1 177 ? -22.751 -11.838 -11.504 1.00 39.38 177 ALA A N 1
ATOM 1349 C CA . ALA A 1 177 ? -22.724 -10.705 -10.570 1.00 39.38 177 ALA A CA 1
ATOM 1350 C C . ALA A 1 177 ? -22.987 -9.384 -11.314 1.00 39.38 177 ALA A C 1
ATOM 1352 O O . ALA A 1 177 ? -22.478 -8.325 -10.953 1.00 39.38 177 ALA A O 1
ATOM 1353 N N . LEU A 1 178 ? -23.746 -9.462 -12.406 1.00 41.09 178 LEU A N 1
ATOM 1354 C CA . LEU A 1 178 ? -24.308 -8.284 -13.037 1.00 41.09 178 LEU A CA 1
ATOM 1355 C C . LEU A 1 178 ? -25.573 -7.871 -12.288 1.00 41.09 178 LEU A C 1
ATOM 1357 O O . LEU A 1 178 ? -26.348 -8.719 -11.842 1.00 41.09 178 LEU A O 1
ATOM 1361 N N . HIS A 1 179 ? -25.875 -6.575 -12.288 1.00 39.25 179 HIS A N 1
ATOM 1362 C CA . HIS A 1 179 ? -27.281 -6.173 -12.304 1.00 39.25 179 HIS A CA 1
ATOM 1363 C C . HIS A 1 179 ? -28.025 -6.921 -13.428 1.00 39.25 179 HIS A C 1
ATOM 1365 O O . HIS A 1 179 ? -27.422 -7.405 -14.381 1.00 39.25 179 HIS A O 1
ATOM 1371 N N . SER A 1 180 ? -29.351 -6.901 -13.420 1.00 43.22 180 SER A N 1
ATOM 1372 C CA . SER A 1 180 ? -30.211 -7.285 -14.554 1.00 43.22 180 SER A CA 1
ATOM 1373 C C . SER A 1 180 ? -29.865 -6.630 -15.921 1.00 43.22 180 SER A C 1
ATOM 1375 O O . SER A 1 180 ? -30.594 -6.840 -16.884 1.00 43.22 180 SER A O 1
ATOM 1377 N N . ASN A 1 181 ? -28.779 -5.842 -16.020 1.00 40.22 181 ASN A N 1
ATOM 1378 C CA . ASN A 1 181 ? -28.448 -4.894 -17.082 1.00 40.22 181 ASN A CA 1
ATOM 1379 C C . ASN A 1 181 ? -27.029 -5.016 -17.708 1.00 40.22 181 ASN A C 1
ATOM 1381 O O . ASN A 1 181 ? -26.683 -4.138 -18.492 1.00 40.22 181 ASN A O 1
ATOM 1385 N N . GLY A 1 182 ? -26.180 -6.019 -17.426 1.00 47.88 182 GLY A N 1
ATOM 1386 C CA . GLY A 1 182 ? -24.931 -6.180 -18.222 1.00 47.88 182 GLY A CA 1
ATOM 1387 C C . GLY A 1 182 ? -23.637 -5.532 -17.697 1.00 47.88 182 GLY A C 1
ATOM 1388 O O . GLY A 1 182 ? -22.584 -5.756 -18.285 1.00 47.88 182 GLY A O 1
ATOM 1389 N N . THR A 1 183 ? -23.663 -4.733 -16.622 1.00 54.03 183 THR A N 1
ATOM 1390 C CA . THR A 1 183 ? -22.482 -3.998 -16.112 1.00 54.03 183 THR A CA 1
ATOM 1391 C C . THR A 1 183 ? -21.680 -4.720 -15.017 1.00 54.03 183 THR A C 1
ATOM 1393 O O . THR A 1 183 ? -22.220 -5.077 -13.970 1.00 54.03 183 THR A O 1
ATOM 1396 N N . ALA A 1 184 ? -20.369 -4.892 -15.240 1.00 63.09 184 ALA A N 1
ATOM 1397 C CA . ALA A 1 184 ? -19.422 -5.446 -14.267 1.00 63.09 184 ALA A CA 1
ATOM 1398 C C . ALA A 1 184 ? -19.287 -4.552 -13.017 1.00 63.09 184 ALA A C 1
ATOM 1400 O O . ALA A 1 184 ? -19.203 -3.327 -13.129 1.00 63.09 184 ALA A O 1
ATOM 1401 N N . MET A 1 185 ? -19.251 -5.168 -11.832 1.00 69.44 185 MET A N 1
ATOM 1402 C CA . MET A 1 185 ? -19.151 -4.458 -10.553 1.00 69.44 185 MET A CA 1
ATOM 1403 C C . MET A 1 185 ? -17.747 -3.873 -10.326 1.00 69.44 185 MET A C 1
ATOM 1405 O O . MET A 1 185 ? -16.754 -4.534 -10.640 1.00 69.44 185 MET A O 1
ATOM 1409 N N . PRO A 1 186 ? -17.639 -2.658 -9.757 1.00 80.56 186 PRO A N 1
ATOM 1410 C CA . PRO A 1 186 ? -16.355 -2.089 -9.376 1.00 80.56 186 PRO A CA 1
ATOM 1411 C C . PRO A 1 186 ? -15.750 -2.847 -8.190 1.00 80.56 186 PRO A C 1
ATOM 1413 O O . PRO A 1 186 ? -16.456 -3.206 -7.246 1.00 80.56 186 PRO A O 1
ATOM 1416 N N . PHE A 1 187 ? -14.433 -3.032 -8.202 1.00 84.00 187 PHE A N 1
ATOM 1417 C CA . PHE A 1 187 ? -13.692 -3.529 -7.053 1.00 84.00 187 PHE A CA 1
ATOM 1418 C C . PHE A 1 187 ? -13.679 -2.501 -5.924 1.00 84.00 187 PHE A C 1
ATOM 1420 O O . PHE A 1 187 ? -13.472 -1.307 -6.145 1.00 84.00 187 PHE A O 1
ATOM 1427 N N . LYS A 1 188 ? -13.841 -2.990 -4.694 1.00 80.31 188 LYS A N 1
ATOM 1428 C CA . LYS A 1 188 ? -13.644 -2.215 -3.470 1.00 80.31 188 LYS A CA 1
ATOM 1429 C C . LYS A 1 188 ? -12.584 -2.905 -2.629 1.00 80.31 188 LYS A C 1
ATOM 1431 O O . LYS A 1 188 ? -12.838 -3.945 -2.033 1.00 80.31 188 LYS A O 1
ATOM 1436 N N . ILE A 1 189 ? -11.382 -2.339 -2.606 1.00 81.25 189 ILE A N 1
ATOM 1437 C CA . ILE A 1 189 ? -10.282 -2.840 -1.782 1.00 81.25 189 ILE A CA 1
ATOM 1438 C C . ILE A 1 189 ? -9.867 -1.720 -0.844 1.00 81.25 189 ILE A C 1
ATOM 1440 O O . ILE A 1 189 ? -9.378 -0.684 -1.288 1.00 81.25 189 ILE A O 1
ATOM 1444 N N . SER A 1 190 ? -10.106 -1.925 0.448 1.00 81.25 190 SER A N 1
ATOM 1445 C CA . SER A 1 190 ? -9.740 -0.955 1.474 1.00 81.25 190 SER A CA 1
ATOM 1446 C C . SER A 1 190 ? -8.221 -0.910 1.687 1.00 81.25 190 SER A C 1
ATOM 1448 O O . SER A 1 190 ? -7.525 -1.884 1.383 1.00 81.25 190 SER A O 1
ATOM 1450 N N . PRO A 1 191 ? -7.691 0.190 2.246 1.00 83.38 191 PRO A N 1
ATOM 1451 C CA . PRO A 1 191 ? -6.278 0.285 2.593 1.00 83.38 191 PRO A CA 1
ATOM 1452 C C . PRO A 1 191 ? -5.865 -0.833 3.553 1.00 83.38 191 PRO A C 1
ATOM 1454 O O . PRO A 1 191 ? -6.633 -1.213 4.438 1.00 83.38 191 PRO A O 1
ATOM 1457 N N . GLY A 1 192 ? -4.653 -1.359 3.373 1.00 80.50 192 GLY A N 1
ATOM 1458 C CA . GLY A 1 192 ? -4.150 -2.457 4.200 1.00 80.50 192 GLY A CA 1
ATOM 1459 C C . GLY A 1 192 ? -4.589 -3.846 3.746 1.00 80.50 192 GLY A C 1
ATOM 1460 O O . GLY A 1 192 ? -4.452 -4.807 4.497 1.00 80.50 192 GLY A O 1
ATOM 1461 N N . PHE A 1 193 ? -5.100 -3.984 2.524 1.00 86.12 193 PHE A N 1
ATOM 1462 C CA . PHE A 1 193 ? -5.423 -5.285 1.953 1.00 86.12 193 PHE A CA 1
ATOM 1463 C C . PHE A 1 193 ? -4.525 -5.631 0.765 1.00 86.12 193 PHE A C 1
ATOM 1465 O O . PHE A 1 193 ? -4.293 -4.828 -0.140 1.00 86.12 193 PHE A O 1
ATOM 1472 N N . HIS A 1 194 ? -4.079 -6.884 0.738 1.00 89.56 194 HIS A N 1
ATOM 1473 C CA . HIS A 1 194 ? -3.274 -7.465 -0.333 1.00 89.56 194 HIS A CA 1
ATOM 1474 C C . HIS A 1 194 ? -4.029 -8.586 -1.047 1.00 89.56 194 HIS A C 1
ATOM 1476 O O . HIS A 1 194 ? -5.035 -9.098 -0.563 1.00 89.56 194 HIS A O 1
ATOM 1482 N N . VAL A 1 195 ? -3.506 -9.033 -2.181 1.00 91.62 195 VAL A N 1
ATOM 1483 C CA . VAL A 1 195 ? -3.890 -10.297 -2.811 1.00 91.62 195 VAL A CA 1
ATOM 1484 C C . VAL A 1 195 ? -2.684 -11.213 -2.898 1.00 91.62 195 VAL A C 1
ATOM 1486 O O . VAL A 1 195 ? -1.547 -10.777 -3.080 1.00 91.62 195 VAL A O 1
ATOM 1489 N N . PHE A 1 196 ? -2.930 -12.510 -2.787 1.00 91.12 196 PHE A N 1
ATOM 1490 C CA . PHE A 1 196 ? -1.960 -13.528 -3.136 1.00 91.12 196 PHE A CA 1
ATOM 1491 C C . PHE A 1 196 ? -2.080 -13.855 -4.618 1.00 91.12 196 PHE A C 1
ATOM 1493 O O . PHE A 1 196 ? -3.120 -14.335 -5.063 1.00 91.12 196 PHE A O 1
ATOM 1500 N N . LEU A 1 197 ? -0.992 -13.656 -5.357 1.00 92.69 197 LEU A N 1
ATOM 1501 C CA . LEU A 1 197 ? -0.814 -14.180 -6.704 1.00 92.69 197 LEU A CA 1
ATOM 1502 C C . LEU A 1 197 ? -0.164 -15.560 -6.620 1.00 92.69 197 LEU A C 1
ATOM 1504 O O . LEU A 1 197 ? 0.913 -15.706 -6.031 1.00 92.69 197 LEU A O 1
ATOM 1508 N N . ARG A 1 198 ? -0.802 -16.560 -7.230 1.00 90.19 198 ARG A N 1
ATOM 1509 C CA . ARG A 1 198 ? -0.274 -17.918 -7.367 1.00 90.19 198 ARG A CA 1
ATOM 1510 C C . ARG A 1 198 ? 0.136 -18.203 -8.806 1.00 90.19 198 ARG A C 1
ATOM 1512 O O . ARG A 1 198 ? -0.630 -17.982 -9.735 1.00 90.19 198 ARG A O 1
ATOM 1519 N N . LEU A 1 199 ? 1.342 -18.740 -8.962 1.00 85.62 199 LEU A N 1
ATOM 1520 C CA . LEU A 1 199 ? 1.952 -19.093 -10.242 1.00 85.62 199 LEU A CA 1
ATOM 1521 C C . LEU A 1 199 ? 2.431 -20.545 -10.196 1.00 85.62 199 LEU A C 1
ATOM 1523 O O . LEU A 1 199 ? 2.958 -20.988 -9.174 1.00 85.62 199 LEU A O 1
ATOM 1527 N N . SER A 1 200 ? 2.276 -21.271 -11.301 1.00 82.56 200 SER A N 1
ATOM 1528 C CA . SER A 1 200 ? 2.825 -22.619 -11.476 1.00 82.56 200 SER A CA 1
ATOM 1529 C C . SER A 1 200 ? 4.031 -22.549 -12.406 1.00 82.56 200 SER A C 1
ATOM 1531 O O . SER A 1 200 ? 3.893 -22.239 -13.585 1.00 82.56 200 SER A O 1
ATOM 1533 N N . ILE A 1 201 ? 5.226 -22.810 -11.875 1.00 85.25 201 ILE A N 1
ATOM 1534 C CA . ILE A 1 201 ? 6.491 -22.703 -12.608 1.00 85.25 201 ILE A CA 1
ATOM 1535 C C . ILE A 1 201 ? 7.191 -24.055 -12.516 1.00 85.25 201 ILE A C 1
ATOM 1537 O O . ILE A 1 201 ? 7.560 -24.490 -11.425 1.00 85.25 201 ILE A O 1
ATOM 1541 N N . ALA A 1 202 ? 7.350 -24.736 -13.656 1.00 83.38 202 ALA A N 1
ATOM 1542 C CA . ALA A 1 202 ? 7.955 -26.071 -13.740 1.00 83.38 202 ALA A CA 1
ATOM 1543 C C . ALA A 1 202 ? 7.351 -27.085 -12.737 1.00 83.38 202 ALA A C 1
ATOM 1545 O O . ALA A 1 202 ? 8.069 -27.818 -12.059 1.00 83.38 202 ALA A O 1
ATOM 1546 N N . GLY A 1 203 ? 6.019 -27.082 -12.595 1.00 76.69 203 GLY A N 1
ATOM 1547 C CA . GLY A 1 203 ? 5.286 -27.977 -11.690 1.00 76.69 203 GLY A CA 1
ATOM 1548 C C . GLY A 1 203 ? 5.334 -27.593 -10.205 1.00 76.69 203 GLY A C 1
ATOM 1549 O O . GLY A 1 203 ? 4.739 -28.287 -9.384 1.00 76.69 203 GLY A O 1
ATOM 1550 N N . LYS A 1 204 ? 6.008 -26.493 -9.838 1.00 77.38 204 LYS A N 1
ATOM 1551 C CA . LYS A 1 204 ? 6.036 -25.954 -8.470 1.00 77.38 204 LYS A CA 1
ATOM 1552 C C . LYS A 1 204 ? 5.130 -24.734 -8.349 1.00 77.38 204 LYS A C 1
ATOM 1554 O O . LYS A 1 204 ? 5.148 -23.852 -9.205 1.00 77.38 204 LYS A O 1
ATOM 1559 N N . LEU A 1 205 ? 4.376 -24.662 -7.254 1.00 79.31 205 LEU A N 1
ATOM 1560 C CA . LEU A 1 205 ? 3.532 -23.513 -6.944 1.00 79.31 205 LEU A CA 1
ATOM 1561 C C . LEU A 1 205 ? 4.319 -22.451 -6.177 1.00 79.31 205 LEU A C 1
ATOM 1563 O O . LEU A 1 205 ? 4.901 -22.720 -5.128 1.00 79.31 205 LEU A O 1
ATOM 1567 N N . TYR A 1 206 ? 4.274 -21.222 -6.678 1.00 82.00 206 TYR A N 1
ATOM 1568 C CA . TYR A 1 206 ? 4.811 -20.035 -6.028 1.00 82.00 206 TYR A CA 1
ATOM 1569 C C . TYR A 1 206 ? 3.649 -19.116 -5.675 1.00 82.00 206 TYR A C 1
ATOM 1571 O O . TYR A 1 206 ? 2.826 -18.811 -6.530 1.00 82.00 206 TYR A O 1
ATOM 1579 N N . THR A 1 207 ? 3.566 -18.676 -4.420 1.00 85.81 207 THR A N 1
ATOM 1580 C CA . THR A 1 207 ? 2.550 -17.712 -3.972 1.00 85.81 207 THR A CA 1
ATOM 1581 C C . THR A 1 207 ? 3.243 -16.475 -3.406 1.00 85.81 207 THR A C 1
ATOM 1583 O O . THR A 1 207 ? 4.137 -16.603 -2.565 1.00 85.81 207 THR A O 1
ATOM 1586 N N . LYS A 1 208 ? 2.869 -15.283 -3.882 1.00 87.62 208 LYS A N 1
ATOM 1587 C CA . LYS A 1 208 ? 3.432 -13.994 -3.446 1.00 87.62 208 LYS A CA 1
ATOM 1588 C C . LYS A 1 208 ? 2.317 -12.996 -3.151 1.00 87.62 208 LYS A C 1
ATOM 1590 O O . LYS A 1 208 ? 1.319 -12.971 -3.863 1.00 87.62 208 LYS A O 1
ATOM 1595 N N . ALA A 1 209 ? 2.487 -12.209 -2.092 1.00 89.81 209 ALA A N 1
ATOM 1596 C CA . ALA A 1 209 ? 1.579 -11.120 -1.758 1.00 89.81 209 ALA A CA 1
ATOM 1597 C C . ALA A 1 209 ? 1.906 -9.888 -2.607 1.00 89.81 209 ALA A C 1
ATOM 1599 O O . ALA A 1 209 ? 3.077 -9.544 -2.768 1.00 89.81 209 ALA A O 1
ATOM 1600 N N . TYR A 1 210 ? 0.869 -9.232 -3.110 1.00 93.12 210 TYR A N 1
ATOM 1601 C CA . TYR A 1 210 ? 0.948 -7.948 -3.791 1.00 93.12 210 TYR A CA 1
ATOM 1602 C C . TYR A 1 210 ? -0.192 -7.062 -3.311 1.00 93.12 210 TYR A C 1
ATOM 1604 O O . TYR A 1 210 ? -1.301 -7.543 -3.090 1.00 93.12 210 TYR A O 1
ATOM 1612 N N . THR A 1 211 ? 0.061 -5.767 -3.164 1.00 93.56 211 THR A N 1
ATOM 1613 C CA . THR A 1 211 ? -0.995 -4.785 -2.912 1.00 93.56 211 THR A CA 1
ATOM 1614 C C . THR A 1 211 ? -1.664 -4.433 -4.240 1.00 93.56 211 THR A C 1
ATOM 1616 O O . THR A 1 211 ? -0.998 -3.843 -5.095 1.00 93.56 211 THR A O 1
ATOM 1619 N N . PRO A 1 212 ? -2.930 -4.818 -4.468 1.00 93.88 212 PRO A N 1
ATOM 1620 C CA . PRO A 1 212 ? -3.613 -4.501 -5.712 1.00 93.88 212 PRO A CA 1
ATOM 1621 C C . PRO A 1 212 ? -4.042 -3.034 -5.739 1.00 93.88 212 PRO A C 1
ATOM 1623 O O . PRO A 1 212 ? -4.346 -2.443 -4.707 1.00 93.88 212 PRO A O 1
ATOM 1626 N N . ILE A 1 213 ? -4.128 -2.463 -6.930 1.00 92.94 213 ILE A N 1
ATOM 1627 C CA . ILE A 1 213 ? -4.676 -1.127 -7.161 1.00 92.94 213 ILE A CA 1
ATOM 1628 C C . ILE A 1 213 ? -5.953 -1.271 -7.979 1.00 92.94 213 ILE A C 1
ATOM 1630 O O . ILE A 1 213 ? -5.998 -2.079 -8.902 1.00 92.94 213 ILE A O 1
ATOM 1634 N N . VAL A 1 214 ? -6.991 -0.504 -7.654 1.00 91.88 214 VAL A N 1
ATOM 1635 C CA . VAL A 1 214 ? -8.201 -0.439 -8.484 1.00 91.88 214 VAL A CA 1
ATOM 1636 C C . VAL A 1 214 ? -7.985 0.610 -9.572 1.00 91.88 214 VAL A C 1
ATOM 1638 O O . VAL A 1 214 ? -7.590 1.737 -9.274 1.00 91.88 214 VAL A O 1
ATOM 1641 N N . GLU A 1 215 ? -8.231 0.263 -10.834 1.00 91.44 215 GLU A N 1
ATOM 1642 C CA . GLU A 1 215 ? -8.054 1.203 -11.946 1.00 91.44 215 GLU A CA 1
ATOM 1643 C C . GLU A 1 215 ? -9.064 2.354 -11.869 1.00 91.44 215 GLU A C 1
ATOM 1645 O O . GLU A 1 215 ? -10.276 2.148 -11.863 1.00 91.44 215 GLU A O 1
ATOM 1650 N N . ARG A 1 216 ? -8.574 3.598 -11.858 1.00 85.75 216 ARG A N 1
ATOM 1651 C CA . ARG A 1 216 ? -9.405 4.788 -11.609 1.00 85.75 216 ARG A CA 1
ATOM 1652 C C . ARG A 1 216 ? -10.504 4.996 -12.653 1.00 85.75 216 ARG A C 1
ATOM 1654 O O . ARG A 1 216 ? -11.623 5.367 -12.312 1.00 85.75 216 ARG A O 1
ATOM 1661 N N . HIS A 1 217 ? -10.166 4.790 -13.922 1.00 86.62 217 HIS A N 1
ATOM 1662 C CA . HIS A 1 217 ? -11.083 4.981 -15.050 1.00 86.62 217 HIS A CA 1
ATOM 1663 C C . HIS A 1 217 ? -11.856 3.710 -15.417 1.00 86.62 217 HIS A C 1
ATOM 1665 O O . HIS A 1 217 ? -12.802 3.777 -16.197 1.00 86.62 217 HIS A O 1
ATOM 1671 N N . SER A 1 218 ? -11.471 2.576 -14.829 1.00 88.81 218 SER A N 1
ATOM 1672 C CA . SER A 1 218 ? -12.047 1.261 -15.092 1.00 88.81 218 SER A CA 1
ATOM 1673 C C . SER A 1 218 ? -12.117 0.465 -13.785 1.00 88.81 218 SER A C 1
ATOM 1675 O O . SER A 1 218 ? -11.414 -0.534 -13.650 1.00 88.81 218 SER A O 1
ATOM 1677 N N . PRO A 1 219 ? -12.953 0.869 -12.811 1.00 85.81 219 PRO A N 1
ATOM 1678 C CA . PRO A 1 219 ? -12.928 0.328 -11.449 1.00 85.81 219 PRO A CA 1
ATOM 1679 C C . PRO A 1 219 ? -13.288 -1.162 -11.350 1.00 85.81 219 PRO A C 1
ATOM 1681 O O . PRO A 1 219 ? -13.116 -1.771 -10.303 1.00 85.81 219 PRO A O 1
ATOM 1684 N N . GLN A 1 220 ? -13.759 -1.772 -12.436 1.00 85.62 220 GLN A N 1
ATOM 1685 C CA . GLN A 1 220 ? -13.922 -3.215 -12.609 1.00 85.62 220 GLN A CA 1
ATOM 1686 C C . GLN A 1 220 ? -12.613 -3.962 -12.942 1.00 85.62 220 GLN A C 1
ATOM 1688 O O . GLN A 1 220 ? -12.651 -5.165 -13.183 1.00 85.62 220 GLN A O 1
ATOM 1693 N N . HIS A 1 221 ? -11.470 -3.270 -12.985 1.00 90.75 221 HIS A N 1
ATOM 1694 C CA . HIS A 1 221 ? -10.142 -3.845 -13.201 1.00 90.75 221 HIS A CA 1
ATOM 1695 C C . HIS A 1 221 ? -9.240 -3.632 -11.983 1.00 90.75 221 HIS A C 1
ATOM 1697 O O . HIS A 1 221 ? -9.271 -2.585 -11.331 1.00 90.75 221 HIS A O 1
ATOM 1703 N N . LEU A 1 222 ? -8.395 -4.628 -11.723 1.00 92.12 222 LEU A N 1
ATOM 1704 C CA . LEU A 1 222 ? -7.323 -4.568 -10.735 1.00 92.12 222 LEU A CA 1
ATOM 1705 C C . LEU A 1 222 ? -5.975 -4.521 -11.433 1.00 92.12 222 LEU A C 1
ATOM 1707 O O . LEU A 1 222 ? -5.754 -5.238 -12.403 1.00 92.12 222 LEU A O 1
ATOM 1711 N N . ALA A 1 223 ? -5.044 -3.757 -10.884 1.00 95.38 223 ALA A N 1
ATOM 1712 C CA . ALA A 1 223 ? -3.661 -3.752 -11.308 1.00 95.38 223 ALA A CA 1
ATOM 1713 C C . ALA A 1 223 ? -2.723 -4.257 -10.218 1.00 95.38 223 ALA A C 1
ATOM 1715 O O . ALA A 1 223 ? -2.844 -3.902 -9.044 1.00 95.38 223 ALA A O 1
ATOM 1716 N N . LEU A 1 224 ? -1.739 -5.051 -10.633 1.00 97.00 224 LEU A N 1
ATOM 1717 C CA . LEU A 1 224 ? -0.576 -5.403 -9.827 1.00 97.00 224 LEU A CA 1
ATOM 1718 C C . LEU A 1 224 ? 0.648 -4.705 -10.416 1.00 97.00 224 LEU A C 1
ATOM 1720 O O . LEU A 1 224 ? 1.043 -5.006 -11.542 1.00 97.00 224 LEU A O 1
ATOM 1724 N N . VAL A 1 225 ? 1.263 -3.798 -9.654 1.00 95.81 225 VAL A N 1
ATOM 1725 C CA . VAL A 1 225 ? 2.543 -3.183 -10.033 1.00 95.81 225 VAL A CA 1
ATOM 1726 C C . VAL A 1 225 ? 3.674 -3.957 -9.367 1.00 95.81 225 VAL A C 1
ATOM 1728 O O . VAL A 1 225 ? 3.776 -4.021 -8.141 1.00 95.81 225 VAL A O 1
ATOM 1731 N N . ILE A 1 226 ? 4.500 -4.610 -10.179 1.00 94.69 226 ILE A N 1
ATOM 1732 C CA . ILE A 1 226 ? 5.436 -5.642 -9.745 1.00 94.69 226 ILE A CA 1
ATOM 1733 C C . ILE A 1 226 ? 6.855 -5.254 -10.141 1.00 94.69 226 ILE A C 1
ATOM 1735 O O . ILE A 1 226 ? 7.161 -5.039 -11.314 1.00 94.69 226 ILE A O 1
ATOM 1739 N N . LYS A 1 227 ? 7.749 -5.250 -9.149 1.00 92.00 227 LYS A N 1
ATOM 1740 C CA . LYS A 1 227 ? 9.189 -5.161 -9.374 1.00 92.00 227 LYS A CA 1
ATOM 1741 C C . LYS A 1 227 ? 9.739 -6.539 -9.741 1.00 92.00 227 LYS A C 1
ATOM 1743 O O . LYS A 1 227 ? 9.444 -7.541 -9.088 1.00 92.00 227 LYS A O 1
ATOM 1748 N N . LEU A 1 228 ? 10.550 -6.583 -10.786 1.00 92.12 228 LEU A N 1
ATOM 1749 C CA . LEU A 1 228 ? 11.089 -7.785 -11.398 1.00 92.12 228 LEU A CA 1
ATOM 1750 C C . LEU A 1 228 ? 12.583 -7.890 -11.106 1.00 92.12 228 LEU A C 1
ATOM 1752 O O . LEU A 1 228 ? 13.380 -7.086 -11.581 1.00 92.12 228 LEU A O 1
ATOM 1756 N N . TYR A 1 229 ? 12.963 -8.924 -10.366 1.00 89.62 229 TYR A N 1
ATOM 1757 C CA . TYR A 1 229 ? 14.349 -9.187 -10.003 1.00 89.62 229 TYR A CA 1
ATOM 1758 C C . TYR A 1 229 ? 15.023 -10.072 -11.054 1.00 89.62 229 TYR A C 1
ATOM 1760 O O . TYR A 1 229 ? 14.411 -11.000 -11.591 1.00 89.62 229 TYR A O 1
ATOM 1768 N N . GLU A 1 230 ? 16.284 -9.781 -11.359 1.00 85.38 230 GLU A N 1
ATOM 1769 C CA . GLU A 1 230 ? 17.090 -10.611 -12.253 1.00 85.38 230 GLU A CA 1
ATOM 1770 C C . GLU A 1 230 ? 17.322 -12.000 -11.650 1.00 85.38 230 GLU A C 1
ATOM 1772 O O . GLU A 1 230 ? 17.393 -12.163 -10.432 1.00 85.38 230 GLU A O 1
ATOM 1777 N N . HIS A 1 231 ? 17.409 -13.015 -12.514 1.00 80.12 231 HIS A N 1
ATOM 1778 C CA . HIS A 1 231 ? 17.659 -14.414 -12.139 1.00 80.12 231 HIS A CA 1
ATOM 1779 C C . HIS A 1 231 ? 16.679 -15.014 -11.109 1.00 80.12 231 HIS A C 1
ATOM 1781 O O . HIS A 1 231 ? 16.970 -16.037 -10.490 1.00 80.12 231 HIS A O 1
ATOM 1787 N N . HIS A 1 232 ? 15.495 -14.421 -10.939 1.00 88.50 232 HIS A N 1
ATOM 1788 C CA . HIS A 1 232 ? 14.482 -14.891 -10.001 1.00 88.50 232 HIS A CA 1
ATOM 1789 C C . HIS A 1 232 ? 13.318 -15.566 -10.739 1.00 88.50 232 HIS A C 1
ATOM 1791 O O . HIS A 1 232 ? 12.624 -14.921 -11.522 1.00 88.50 232 HIS A O 1
ATOM 1797 N N . ALA A 1 233 ? 13.056 -16.847 -10.448 1.00 86.75 233 ALA A N 1
ATOM 1798 C CA . ALA A 1 233 ? 12.104 -17.683 -11.196 1.00 86.75 233 ALA A CA 1
ATOM 1799 C C . ALA A 1 233 ? 10.709 -17.052 -11.364 1.00 86.75 233 ALA A C 1
ATOM 1801 O O . ALA A 1 233 ? 10.159 -17.055 -12.462 1.00 86.75 233 ALA A O 1
ATOM 1802 N N . VAL A 1 234 ? 10.159 -16.454 -10.299 1.00 89.38 234 VAL A N 1
ATOM 1803 C CA . VAL A 1 234 ? 8.857 -15.763 -10.357 1.00 89.38 234 VAL A CA 1
ATOM 1804 C C . VAL A 1 234 ? 8.916 -14.539 -11.268 1.00 89.38 234 VAL A C 1
ATOM 1806 O O . VAL A 1 234 ? 8.005 -14.321 -12.055 1.00 89.38 234 VAL A O 1
ATOM 1809 N N . SER A 1 235 ? 9.990 -13.751 -11.196 1.00 92.38 235 SER A N 1
ATOM 1810 C CA . SER A 1 235 ? 10.139 -12.552 -12.024 1.00 92.38 235 SER A CA 1
ATOM 1811 C C . SER A 1 235 ? 10.355 -12.916 -13.492 1.00 92.38 235 SER A C 1
ATOM 1813 O O . SER A 1 235 ? 9.783 -12.269 -14.361 1.00 92.38 235 SER A O 1
ATOM 1815 N N . THR A 1 236 ? 11.109 -13.982 -13.775 1.00 92.50 236 THR A N 1
ATOM 1816 C CA . THR A 1 236 ? 11.255 -14.538 -15.126 1.00 92.50 236 THR A CA 1
ATOM 1817 C C . THR A 1 236 ? 9.916 -15.011 -15.682 1.00 92.50 236 THR A C 1
ATOM 1819 O O . THR A 1 236 ? 9.587 -14.678 -16.813 1.00 92.50 236 THR A O 1
ATOM 1822 N N . HIS A 1 237 ? 9.120 -15.729 -14.887 1.00 93.38 237 HIS A N 1
ATOM 1823 C CA . HIS A 1 237 ? 7.805 -16.191 -15.324 1.00 93.38 237 HIS A CA 1
ATOM 1824 C C . HIS A 1 237 ? 6.833 -15.031 -15.573 1.00 93.38 237 HIS A C 1
ATOM 1826 O O . HIS A 1 237 ? 6.148 -15.022 -16.589 1.00 93.38 237 HIS A O 1
ATOM 1832 N N . ILE A 1 238 ? 6.821 -14.011 -14.708 1.00 94.62 238 ILE A N 1
ATOM 1833 C CA . ILE A 1 238 ? 5.991 -12.814 -14.915 1.00 94.62 238 ILE A CA 1
ATOM 1834 C C . ILE A 1 238 ? 6.377 -12.082 -16.209 1.00 94.62 238 ILE A C 1
ATOM 1836 O O . ILE A 1 238 ? 5.496 -11.607 -16.915 1.00 94.62 238 ILE A O 1
ATOM 1840 N N . ARG A 1 239 ? 7.670 -12.030 -16.563 1.00 93.81 239 ARG A N 1
ATOM 1841 C CA . ARG A 1 239 ? 8.128 -11.441 -17.838 1.00 93.81 239 ARG A CA 1
ATOM 1842 C C . ARG A 1 239 ? 7.645 -12.200 -19.073 1.00 93.81 239 ARG A C 1
ATOM 1844 O O . ARG A 1 239 ? 7.601 -11.602 -20.136 1.00 93.81 239 ARG A O 1
ATOM 1851 N N . SER A 1 240 ? 7.344 -13.492 -18.944 1.00 93.06 240 SER A N 1
ATOM 1852 C CA . SER A 1 240 ? 6.827 -14.314 -20.045 1.00 93.06 240 SER A CA 1
ATOM 1853 C C . SER A 1 240 ? 5.303 -14.296 -20.165 1.00 93.06 240 SER A C 1
ATOM 1855 O O . SER A 1 240 ? 4.764 -15.022 -20.992 1.00 93.06 240 SER A O 1
ATOM 1857 N N . LEU A 1 241 ? 4.601 -13.542 -19.315 1.00 94.56 241 LEU A N 1
ATOM 1858 C CA . LEU A 1 241 ? 3.152 -13.418 -19.411 1.00 94.56 241 LEU A CA 1
ATOM 1859 C C . LEU A 1 241 ? 2.781 -12.445 -20.530 1.00 94.56 241 LEU A C 1
ATOM 1861 O O . LEU A 1 241 ? 3.283 -11.327 -20.582 1.00 94.56 241 LEU A O 1
ATOM 1865 N N . ASP A 1 242 ? 1.835 -12.868 -21.354 1.00 95.94 242 ASP A N 1
ATOM 1866 C CA . ASP A 1 242 ? 1.156 -12.066 -22.372 1.00 95.94 242 ASP A CA 1
ATOM 1867 C C . ASP A 1 242 ? -0.274 -11.687 -21.960 1.00 95.94 242 ASP A C 1
ATOM 1869 O O . ASP A 1 242 ? -0.888 -12.328 -21.098 1.00 95.94 242 ASP A O 1
ATOM 1873 N N . ILE A 1 243 ? -0.831 -10.680 -22.636 1.00 97.00 243 ILE A N 1
ATOM 1874 C CA . ILE A 1 243 ? -2.260 -10.342 -22.574 1.00 97.00 243 ILE A CA 1
ATOM 1875 C C . ILE A 1 243 ? -3.097 -11.599 -22.872 1.00 97.00 243 ILE A C 1
ATOM 1877 O O . ILE A 1 243 ? -2.756 -12.394 -23.746 1.00 97.00 243 ILE A O 1
ATOM 1881 N N . GLY A 1 244 ? -4.183 -11.793 -22.125 1.00 91.69 244 GLY A N 1
ATOM 1882 C CA . GLY A 1 244 ? -5.045 -12.974 -22.197 1.00 91.69 244 GLY A CA 1
ATOM 1883 C C . GLY A 1 244 ? -4.650 -14.112 -21.248 1.00 91.69 244 GLY A C 1
ATOM 1884 O O . GLY A 1 244 ? -5.463 -15.007 -21.003 1.00 91.69 244 GLY A O 1
ATOM 1885 N N . HIS A 1 245 ? -3.443 -14.098 -20.660 1.00 93.19 245 HIS A N 1
ATOM 1886 C CA . HIS A 1 245 ? -3.069 -15.111 -19.667 1.00 93.19 245 HIS A CA 1
ATOM 1887 C C . HIS A 1 245 ? -3.932 -15.034 -18.405 1.00 93.19 245 HIS A C 1
ATOM 1889 O O . HIS A 1 245 ? -4.376 -13.963 -17.983 1.00 93.19 245 HIS A O 1
ATOM 1895 N N . ARG A 1 246 ? -4.128 -16.198 -17.774 1.00 90.50 246 ARG A N 1
ATOM 1896 C CA . ARG A 1 246 ? -4.858 -16.339 -16.512 1.00 90.50 246 ARG A CA 1
ATOM 1897 C C . ARG A 1 246 ? -3.909 -16.214 -15.321 1.00 90.50 246 ARG A C 1
ATOM 1899 O O . ARG A 1 246 ? -2.935 -16.955 -15.208 1.00 90.50 246 ARG A O 1
ATOM 1906 N N . LEU A 1 247 ? -4.226 -15.303 -14.412 1.00 91.81 247 LEU A N 1
ATOM 1907 C CA . LEU A 1 247 ? -3.632 -15.162 -13.090 1.00 91.81 247 LEU A CA 1
ATOM 1908 C C . LEU A 1 247 ? -4.546 -15.809 -12.053 1.00 91.81 247 LEU A C 1
ATOM 1910 O O . LEU A 1 247 ? -5.762 -15.667 -12.124 1.00 91.81 247 LEU A O 1
ATOM 1914 N N . LEU A 1 248 ? -3.964 -16.469 -11.055 1.00 89.88 248 LEU A N 1
ATOM 1915 C CA . LEU A 1 248 ? -4.707 -16.968 -9.901 1.00 89.88 248 LEU A CA 1
ATOM 1916 C C . LEU A 1 248 ? -4.538 -15.996 -8.740 1.00 89.88 248 LEU A C 1
ATOM 1918 O O . LEU A 1 248 ? -3.450 -15.911 -8.162 1.00 89.88 248 LEU A O 1
ATOM 1922 N N . LEU A 1 249 ? -5.612 -15.290 -8.386 1.00 91.00 249 LEU A N 1
ATOM 1923 C CA . LEU A 1 249 ? -5.630 -14.323 -7.290 1.00 91.00 249 LEU A CA 1
ATOM 1924 C C . LEU A 1 249 ? -6.516 -14.801 -6.144 1.00 91.00 249 LEU A C 1
ATOM 1926 O O . LEU A 1 249 ? -7.621 -15.292 -6.352 1.00 91.00 249 LEU A O 1
ATOM 1930 N N . ARG A 1 250 ? -6.036 -14.617 -4.918 1.00 87.19 250 ARG A N 1
ATOM 1931 C CA . ARG A 1 250 ? -6.781 -14.868 -3.681 1.00 87.19 250 ARG A CA 1
ATOM 1932 C C . ARG A 1 250 ? -6.710 -13.638 -2.788 1.00 87.19 250 ARG A C 1
ATOM 1934 O O . ARG A 1 250 ? -5.634 -13.075 -2.612 1.00 87.19 250 ARG A O 1
ATOM 1941 N N . GLY A 1 251 ? -7.823 -13.254 -2.182 1.00 84.00 251 GLY A N 1
ATOM 1942 C CA . GLY A 1 251 ? -7.911 -12.102 -1.290 1.00 84.00 251 GLY A CA 1
ATOM 1943 C C . GLY A 1 251 ? -9.308 -11.496 -1.295 1.00 84.00 251 GLY A C 1
ATOM 1944 O O . GLY A 1 251 ? -10.235 -12.180 -1.705 1.00 84.00 251 GLY A O 1
ATOM 1945 N N . PRO A 1 252 ? -9.480 -10.242 -0.866 1.00 86.06 252 PRO A N 1
ATOM 1946 C CA . PRO A 1 252 ? -8.471 -9.395 -0.235 1.00 86.06 252 PRO A CA 1
ATOM 1947 C C . PRO A 1 252 ? -8.023 -9.963 1.128 1.00 86.06 252 PRO A C 1
ATOM 1949 O O . PRO A 1 252 ? -8.814 -10.525 1.876 1.00 86.06 252 PRO A O 1
ATOM 1952 N N . ILE A 1 253 ? -6.733 -9.852 1.439 1.00 81.81 253 ILE A N 1
ATOM 1953 C CA . ILE A 1 253 ? -6.076 -10.388 2.637 1.00 81.81 253 ILE A CA 1
ATOM 1954 C C . ILE A 1 253 ? -5.614 -9.223 3.512 1.00 81.81 253 ILE A C 1
ATOM 1956 O O . ILE A 1 253 ? -4.790 -8.426 3.064 1.00 81.81 253 ILE A O 1
ATOM 1960 N N . HIS A 1 254 ? -6.117 -9.133 4.744 1.00 80.81 254 HIS A N 1
ATOM 1961 C CA . HIS A 1 254 ? -5.762 -8.049 5.664 1.00 80.81 254 HIS A CA 1
ATOM 1962 C C . HIS A 1 254 ? -4.274 -8.107 6.047 1.00 80.81 254 HIS A C 1
ATOM 1964 O O . HIS A 1 254 ? -3.776 -9.154 6.457 1.00 80.81 254 HIS A O 1
ATOM 1970 N N . SER A 1 255 ? -3.549 -6.998 5.923 1.00 76.69 255 SER A N 1
ATOM 1971 C CA . SER A 1 255 ? -2.112 -6.915 6.213 1.00 76.69 255 SER A CA 1
ATOM 1972 C C . SER A 1 255 ? -1.798 -6.845 7.709 1.00 76.69 255 SER A C 1
ATOM 1974 O O . SER A 1 255 ? -0.655 -7.052 8.108 1.00 76.69 255 SER A O 1
ATOM 1976 N N . GLY A 1 256 ? -2.812 -6.558 8.529 1.00 72.69 256 GLY A N 1
ATOM 1977 C CA . GLY A 1 256 ? -2.644 -6.086 9.903 1.00 72.69 256 GLY A CA 1
ATOM 1978 C C . GLY A 1 256 ? -2.520 -4.569 10.013 1.00 72.69 256 GLY A C 1
ATOM 1979 O O . GLY A 1 256 ? -2.056 -4.069 11.033 1.00 72.69 256 GLY A O 1
ATOM 1980 N N . PHE A 1 257 ? -2.921 -3.846 8.965 1.00 79.19 257 PHE A N 1
ATOM 1981 C CA . PHE A 1 257 ? -3.136 -2.408 9.012 1.00 79.19 257 PHE A CA 1
ATOM 1982 C C . PHE A 1 257 ? -4.222 -2.060 10.025 1.00 79.19 257 PHE A C 1
ATOM 1984 O O . PHE A 1 257 ? -5.388 -2.378 9.819 1.00 79.19 257 PHE A O 1
ATOM 1991 N N . ASP A 1 258 ? -3.832 -1.381 11.099 1.00 72.75 258 ASP A N 1
ATOM 1992 C CA . ASP A 1 258 ? -4.777 -0.911 12.102 1.00 72.75 258 ASP A CA 1
ATOM 1993 C C . ASP A 1 258 ? -5.637 0.210 11.506 1.00 72.75 258 ASP A C 1
ATOM 1995 O O . ASP A 1 258 ? -5.207 1.357 11.342 1.00 72.75 258 ASP A O 1
ATOM 1999 N N . ARG A 1 259 ? -6.884 -0.133 11.176 1.00 70.81 259 ARG A N 1
ATOM 2000 C CA . ARG A 1 259 ? -7.846 0.807 10.592 1.00 70.81 259 ARG A CA 1
ATOM 2001 C C . ARG A 1 259 ? -8.227 1.939 11.543 1.00 70.81 259 ARG A C 1
ATOM 2003 O O . ARG A 1 259 ? -8.705 2.966 11.068 1.00 70.81 259 ARG A O 1
ATOM 2010 N N . THR A 1 260 ? -7.993 1.816 12.849 1.00 65.38 260 THR A N 1
ATOM 2011 C CA . THR A 1 260 ? -8.262 2.905 13.801 1.00 65.38 260 THR A CA 1
ATOM 2012 C C . THR A 1 260 ? -7.310 4.088 13.612 1.00 65.38 260 THR A C 1
ATOM 2014 O O . THR A 1 260 ? -7.704 5.237 13.826 1.00 65.38 260 THR A O 1
ATOM 2017 N N . LEU A 1 261 ? -6.105 3.833 13.083 1.00 65.88 261 LEU A N 1
ATOM 2018 C CA . LEU A 1 261 ? -5.169 4.868 12.633 1.00 65.88 261 LEU A CA 1
ATOM 2019 C C . LEU A 1 261 ? -5.707 5.644 11.417 1.00 65.88 261 LEU A C 1
ATOM 2021 O O . LEU A 1 261 ? -5.214 6.722 11.082 1.00 65.88 261 LEU A O 1
ATOM 2025 N N . TYR A 1 262 ? -6.744 5.123 10.755 1.00 68.50 262 TYR A N 1
ATOM 2026 C CA . TYR A 1 262 ? -7.411 5.742 9.619 1.00 68.50 262 TYR A CA 1
ATOM 2027 C C . TYR A 1 262 ? -8.684 6.512 10.010 1.00 68.50 262 TYR A C 1
ATOM 2029 O O . TYR A 1 262 ? -9.765 6.309 9.458 1.00 68.50 262 TYR A O 1
ATOM 2037 N N . ASN A 1 263 ? -8.551 7.446 10.951 1.00 69.69 263 ASN A N 1
ATOM 2038 C CA . ASN A 1 263 ? -9.632 8.339 11.379 1.00 69.69 263 ASN A CA 1
ATOM 2039 C C . ASN A 1 263 ? -9.391 9.766 10.860 1.00 69.69 263 ASN A C 1
ATOM 2041 O O . ASN A 1 263 ? -8.272 10.265 10.951 1.00 69.69 263 ASN A O 1
ATOM 2045 N N . SER A 1 264 ? -10.437 10.441 10.363 1.00 65.81 264 SER A N 1
ATOM 2046 C CA . SER A 1 264 ? -10.409 11.809 9.806 1.00 65.81 264 SER A CA 1
ATOM 2047 C C . SER A 1 264 ? -9.844 12.889 10.741 1.00 65.81 264 SER A C 1
ATOM 2049 O O . SER A 1 264 ? -9.557 13.994 10.294 1.00 65.81 264 SER A O 1
ATOM 2051 N N . GLN A 1 265 ? -9.690 12.595 12.033 1.00 72.00 265 GLN A N 1
ATOM 2052 C CA . GLN A 1 265 ? -9.111 13.504 13.026 1.00 72.00 265 GLN A CA 1
ATOM 2053 C C . GLN A 1 265 ? -7.573 13.549 13.039 1.00 72.00 265 GLN A C 1
ATOM 2055 O O . GLN A 1 265 ? -7.010 14.394 13.737 1.00 72.00 265 GLN A O 1
ATOM 2060 N N . TYR A 1 266 ? -6.900 12.649 12.316 1.00 83.44 266 TYR A N 1
ATOM 2061 C CA . TYR A 1 266 ? -5.438 12.583 12.262 1.00 83.44 266 TYR A CA 1
ATOM 2062 C C . TYR A 1 266 ? -4.863 13.287 11.030 1.00 83.44 266 TYR A C 1
ATOM 2064 O O . TYR A 1 266 ? -5.474 13.329 9.961 1.00 83.44 266 TYR A O 1
ATOM 2072 N N . GLN A 1 267 ? -3.645 13.796 11.162 1.00 90.69 267 GLN A N 1
ATOM 2073 C CA . GLN A 1 267 ? -2.787 14.115 10.023 1.00 90.69 267 GLN A CA 1
ATOM 2074 C C . GLN A 1 267 ? -1.989 12.875 9.638 1.00 90.69 267 GLN A C 1
ATOM 2076 O O . GLN A 1 267 ? -1.657 12.066 10.501 1.00 90.69 267 GLN A O 1
ATOM 2081 N N . ILE A 1 268 ? -1.678 12.712 8.358 1.00 92.88 268 ILE A N 1
ATOM 2082 C CA . ILE A 1 268 ? -1.081 11.476 7.854 1.00 92.88 268 ILE A CA 1
ATOM 2083 C C . ILE A 1 268 ? 0.221 11.804 7.146 1.00 92.88 268 ILE A C 1
ATOM 2085 O O . ILE A 1 268 ? 0.243 12.572 6.188 1.00 92.88 268 ILE A O 1
ATOM 2089 N N . ILE A 1 269 ? 1.306 11.191 7.594 1.00 94.94 269 ILE A N 1
ATOM 2090 C CA . ILE A 1 269 ? 2.589 11.223 6.899 1.00 94.94 269 ILE A CA 1
ATOM 2091 C C . ILE A 1 269 ? 2.801 9.848 6.285 1.00 94.94 269 ILE A C 1
ATOM 2093 O O . ILE A 1 269 ? 2.851 8.852 6.992 1.00 94.94 269 ILE A O 1
ATOM 2097 N N . MET A 1 270 ? 2.947 9.777 4.972 1.00 96.19 270 MET A N 1
ATOM 2098 C CA . MET A 1 270 ? 3.283 8.558 4.251 1.00 96.19 270 MET A CA 1
ATOM 2099 C C . MET A 1 270 ? 4.733 8.626 3.802 1.00 96.19 270 MET A C 1
ATOM 2101 O O . MET A 1 270 ? 5.151 9.606 3.195 1.00 96.19 270 MET A O 1
ATOM 2105 N N . VAL A 1 271 ? 5.494 7.569 4.052 1.00 96.81 271 VAL A N 1
ATOM 2106 C CA . VAL A 1 271 ? 6.872 7.425 3.593 1.00 96.81 271 VAL A CA 1
ATOM 2107 C C . VAL A 1 271 ? 6.991 6.129 2.808 1.00 96.81 271 VAL A C 1
ATOM 2109 O O . VAL A 1 271 ? 6.924 5.032 3.365 1.00 96.81 271 VAL A O 1
ATOM 2112 N N . ALA A 1 272 ? 7.176 6.258 1.499 1.00 96.44 272 ALA A N 1
ATOM 2113 C CA . ALA A 1 272 ? 7.246 5.131 0.583 1.00 96.44 272 ALA A CA 1
ATOM 2114 C C . ALA A 1 272 ? 8.562 5.116 -0.195 1.00 96.44 272 ALA A C 1
ATOM 2116 O O . ALA A 1 272 ? 9.081 6.164 -0.572 1.00 96.44 272 ALA A O 1
ATOM 2117 N N . VAL A 1 273 ? 9.078 3.924 -0.506 1.00 93.88 273 VAL A N 1
ATOM 2118 C CA . VAL A 1 273 ? 10.179 3.747 -1.470 1.00 93.88 273 VAL A CA 1
ATOM 2119 C C . VAL A 1 273 ? 9.839 2.646 -2.467 1.00 93.88 273 VAL A C 1
ATOM 2121 O O . VAL A 1 273 ? 9.438 1.545 -2.081 1.00 93.88 273 VAL A O 1
ATOM 2124 N N . GLY A 1 274 ? 10.041 2.920 -3.760 1.00 91.19 274 GLY A N 1
ATOM 2125 C CA . GLY A 1 274 ? 9.783 1.959 -4.836 1.00 91.19 274 GLY A CA 1
ATOM 2126 C C . GLY A 1 274 ? 8.349 1.418 -4.809 1.00 91.19 274 GLY A C 1
ATOM 2127 O O . GLY A 1 274 ? 7.398 2.194 -4.866 1.00 91.19 274 GLY A O 1
ATOM 2128 N N . SER A 1 275 ? 8.186 0.095 -4.689 1.00 91.94 275 SER A N 1
ATOM 2129 C CA . SER A 1 275 ? 6.872 -0.572 -4.678 1.00 91.94 275 SER A CA 1
ATOM 2130 C C . SER A 1 275 ? 6.015 -0.272 -3.446 1.00 91.94 275 SER A C 1
ATOM 2132 O O . SER A 1 275 ? 4.810 -0.535 -3.467 1.00 91.94 275 SER A O 1
ATOM 2134 N N . GLY A 1 276 ? 6.605 0.309 -2.394 1.0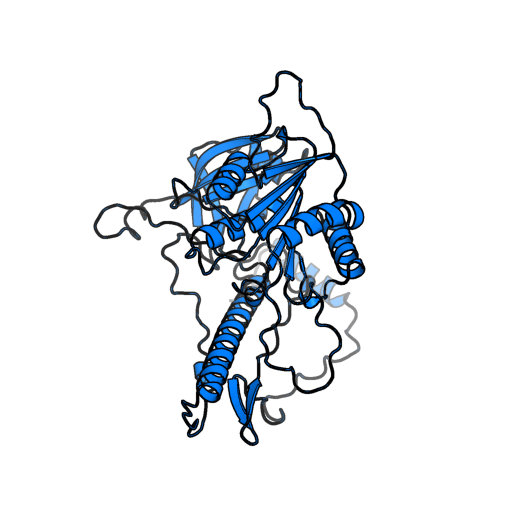0 93.75 276 GLY A N 1
ATOM 2135 C CA . GLY A 1 276 ? 5.880 0.729 -1.194 1.00 93.75 276 GLY A CA 1
ATOM 2136 C C . GLY A 1 276 ? 4.845 1.828 -1.439 1.00 93.75 276 GLY A C 1
ATOM 2137 O O . GLY A 1 276 ? 4.039 2.112 -0.561 1.00 93.75 276 GLY A O 1
ATOM 2138 N N . ILE A 1 277 ? 4.814 2.413 -2.641 1.00 95.88 277 ILE A N 1
ATOM 2139 C CA . ILE A 1 277 ? 3.761 3.344 -3.052 1.00 95.88 277 ILE A CA 1
ATOM 2140 C C . ILE A 1 277 ? 2.388 2.680 -3.168 1.00 95.88 277 ILE A C 1
ATOM 2142 O O . ILE A 1 277 ? 1.381 3.338 -2.959 1.00 95.88 277 ILE A O 1
ATOM 2146 N N . THR A 1 278 ? 2.322 1.384 -3.481 1.00 95.00 278 THR A N 1
ATOM 2147 C CA . THR A 1 278 ? 1.052 0.692 -3.757 1.00 95.00 278 THR A CA 1
ATOM 2148 C C . THR A 1 278 ? 0.063 0.703 -2.572 1.00 95.00 278 THR A C 1
ATOM 2150 O O . THR A 1 278 ? -1.089 1.076 -2.801 1.00 95.00 278 THR A O 1
ATOM 2153 N N . PRO A 1 279 ? 0.451 0.414 -1.307 1.00 93.44 279 PRO A N 1
ATOM 2154 C CA . PRO A 1 279 ? -0.450 0.595 -0.159 1.00 93.44 279 PRO A CA 1
ATOM 2155 C C . PRO A 1 279 ? -0.778 2.063 0.133 1.00 93.44 279 PRO A C 1
ATOM 2157 O O . PRO A 1 279 ? -1.903 2.365 0.527 1.00 93.44 279 PRO A O 1
ATOM 2160 N N . MET A 1 280 ? 0.156 2.988 -0.108 1.00 95.50 280 MET A N 1
ATOM 2161 C CA . MET A 1 280 ? -0.114 4.423 0.055 1.00 95.50 280 MET A CA 1
ATOM 2162 C C . MET A 1 280 ? -1.146 4.901 -0.968 1.00 95.50 280 MET A C 1
ATOM 2164 O O . MET A 1 280 ? -2.057 5.650 -0.637 1.00 95.50 280 MET A O 1
ATOM 2168 N N . TYR A 1 281 ? -1.058 4.413 -2.204 1.00 95.44 281 TYR A N 1
ATOM 2169 C CA . TYR A 1 281 ? -2.004 4.743 -3.256 1.00 95.44 281 TYR A CA 1
ATOM 2170 C C . TYR A 1 281 ? -3.402 4.182 -2.967 1.00 95.44 281 TYR A C 1
ATOM 2172 O O . TYR A 1 281 ? -4.366 4.922 -3.125 1.00 95.44 281 TYR A O 1
ATOM 2180 N N . GLN A 1 282 ? -3.532 2.948 -2.452 1.00 92.25 282 GLN A N 1
ATOM 2181 C CA . GLN A 1 282 ? -4.827 2.431 -1.969 1.00 92.25 282 GLN A CA 1
ATOM 2182 C C . GLN A 1 282 ? -5.462 3.368 -0.931 1.00 92.25 282 GLN A C 1
ATOM 2184 O O . GLN A 1 282 ? -6.649 3.681 -1.016 1.00 92.25 282 GLN A O 1
ATOM 2189 N N . TYR A 1 283 ? -4.664 3.853 0.027 1.00 92.25 283 TYR A N 1
ATOM 2190 C CA . TYR A 1 283 ? -5.120 4.835 1.010 1.00 92.25 283 TYR A CA 1
ATOM 2191 C C . TYR A 1 283 ? -5.592 6.131 0.353 1.00 92.25 283 TYR A C 1
ATOM 2193 O O . TYR A 1 283 ? -6.672 6.630 0.668 1.00 92.25 283 TYR A O 1
ATOM 2201 N N . LEU A 1 284 ? -4.792 6.689 -0.558 1.00 93.62 284 LEU A N 1
ATOM 2202 C CA . LEU A 1 284 ? -5.126 7.937 -1.243 1.00 93.62 284 LEU A CA 1
ATOM 2203 C C . LEU A 1 284 ? -6.385 7.797 -2.112 1.00 93.62 284 LEU A C 1
ATOM 2205 O O . LEU A 1 284 ? -7.185 8.730 -2.164 1.00 93.62 284 LEU A O 1
ATOM 2209 N N . GLN A 1 285 ? -6.597 6.640 -2.748 1.00 91.38 285 GLN A N 1
ATOM 2210 C CA . GLN A 1 285 ? -7.817 6.342 -3.500 1.00 91.38 285 GLN A CA 1
ATOM 2211 C C . GLN A 1 285 ? -9.055 6.329 -2.596 1.00 91.38 285 GLN A C 1
ATOM 2213 O O . GLN A 1 285 ? -10.046 6.986 -2.921 1.00 91.38 285 GLN A O 1
ATOM 2218 N N . ASP A 1 286 ? -8.992 5.635 -1.455 1.00 87.94 286 ASP A N 1
ATOM 2219 C CA . ASP A 1 286 ? -10.102 5.599 -0.494 1.00 87.94 286 ASP A CA 1
ATOM 2220 C C . ASP A 1 286 ? -10.392 6.998 0.070 1.00 87.94 286 ASP A C 1
ATOM 2222 O O . ASP A 1 286 ? -11.537 7.453 0.092 1.00 87.94 286 ASP A O 1
ATOM 2226 N N . LEU A 1 287 ? -9.339 7.747 0.415 1.00 88.75 287 LEU A N 1
ATOM 2227 C CA . LEU A 1 287 ? -9.461 9.112 0.917 1.00 88.75 287 LEU A CA 1
ATOM 2228 C C . LEU A 1 287 ? -10.105 10.054 -0.111 1.00 88.75 287 LEU A C 1
ATOM 2230 O O . LEU A 1 287 ? -10.958 10.869 0.245 1.00 88.75 287 LEU A O 1
ATOM 2234 N N . ALA A 1 288 ? -9.729 9.938 -1.386 1.00 89.19 288 ALA A N 1
ATOM 2235 C CA . ALA A 1 288 ? -10.296 10.744 -2.463 1.00 89.19 288 ALA A CA 1
ATOM 2236 C C . ALA A 1 288 ? -11.790 10.451 -2.698 1.00 89.19 288 ALA A C 1
ATOM 2238 O O . ALA A 1 288 ? -12.525 11.345 -3.124 1.00 89.19 288 ALA A O 1
ATOM 2239 N N . ALA A 1 289 ? -12.262 9.241 -2.381 1.00 86.81 289 ALA A N 1
ATOM 2240 C CA . ALA A 1 289 ? -13.677 8.882 -2.459 1.00 86.81 289 ALA A CA 1
ATOM 2241 C C . ALA A 1 289 ? -14.524 9.476 -1.314 1.00 86.81 289 ALA A C 1
ATOM 2243 O O . ALA A 1 289 ? -15.747 9.570 -1.442 1.00 86.81 289 ALA A O 1
ATOM 2244 N N . LYS A 1 290 ? -13.904 9.916 -0.208 1.00 85.25 290 LYS A N 1
ATOM 2245 C CA . LYS A 1 290 ? -14.609 10.534 0.927 1.00 85.25 290 LYS A CA 1
ATOM 2246 C C . LYS A 1 290 ? -15.046 11.980 0.626 1.00 85.25 290 LYS A C 1
ATOM 2248 O O . LYS A 1 290 ? -14.366 12.685 -0.136 1.00 85.25 290 LYS A O 1
ATOM 2253 N N . PRO A 1 291 ? -16.137 12.470 1.258 1.00 86.75 291 PRO A N 1
ATOM 2254 C CA . PRO A 1 291 ? -16.511 13.884 1.222 1.00 86.75 291 PRO A CA 1
ATOM 2255 C C . PRO A 1 291 ? -15.357 14.769 1.692 1.00 86.75 291 PRO A C 1
ATOM 2257 O O . PRO A 1 291 ? -14.657 14.409 2.635 1.00 86.75 291 PRO A O 1
ATOM 2260 N N . ARG A 1 292 ? -15.185 15.948 1.081 1.00 84.44 292 ARG A N 1
ATOM 2261 C CA . ARG A 1 292 ? -14.049 16.850 1.356 1.00 84.44 292 ARG A CA 1
ATOM 2262 C C . ARG A 1 292 ? -13.867 17.171 2.846 1.00 84.44 292 ARG A C 1
ATOM 2264 O O . ARG A 1 292 ? -12.741 17.194 3.318 1.00 84.44 292 ARG A O 1
ATOM 2271 N N . SER A 1 293 ? -14.959 17.338 3.594 1.00 81.00 293 SER A N 1
ATOM 2272 C CA . SER A 1 293 ? -14.941 17.620 5.039 1.00 81.00 293 SER A CA 1
ATOM 2273 C C . SER A 1 293 ? -14.435 16.467 5.915 1.00 81.00 293 SER A C 1
ATOM 2275 O O . SER A 1 293 ? -14.118 16.692 7.077 1.00 81.00 293 SER A O 1
ATOM 2277 N N . ALA A 1 294 ? -14.378 15.243 5.385 1.00 81.31 294 ALA A N 1
ATOM 2278 C CA . ALA A 1 294 ? -13.937 14.043 6.094 1.00 81.31 294 ALA A CA 1
ATOM 2279 C C . ALA A 1 294 ? -12.529 13.587 5.670 1.00 81.31 294 ALA A C 1
ATOM 2281 O O . ALA A 1 294 ? -12.097 12.497 6.048 1.00 81.31 294 ALA A O 1
ATOM 2282 N N . ARG A 1 295 ? -11.824 14.381 4.851 1.00 87.00 295 ARG A N 1
ATOM 2283 C CA . ARG A 1 295 ? -10.495 14.032 4.347 1.00 87.00 295 ARG A CA 1
ATOM 2284 C C . ARG A 1 295 ? -9.404 14.508 5.301 1.00 87.00 295 ARG A C 1
ATOM 2286 O O . ARG A 1 295 ? -9.290 15.692 5.594 1.00 87.00 295 ARG A O 1
ATOM 2293 N N . ASN A 1 296 ? -8.571 13.572 5.731 1.00 89.31 296 ASN A N 1
ATOM 2294 C CA . ASN A 1 296 ? -7.331 13.833 6.445 1.00 89.31 296 ASN A CA 1
ATOM 2295 C C . ASN A 1 296 ? -6.363 14.697 5.623 1.00 89.31 296 ASN A C 1
ATOM 2297 O O . ASN A 1 296 ? -6.200 14.433 4.430 1.00 89.31 296 ASN A O 1
ATOM 2301 N N . PRO A 1 297 ? -5.633 15.638 6.237 1.00 92.56 297 PRO A N 1
ATOM 2302 C CA . PRO A 1 297 ? -4.413 16.179 5.649 1.00 92.56 297 PRO A CA 1
ATOM 2303 C C . PRO A 1 297 ? -3.353 15.081 5.493 1.00 92.56 297 PRO A C 1
ATOM 2305 O O . PRO A 1 297 ? -3.093 14.336 6.442 1.00 92.56 297 PRO A O 1
ATOM 2308 N N . VAL A 1 298 ? -2.729 14.995 4.319 1.00 94.25 298 VAL A N 1
ATOM 2309 C CA . VAL A 1 298 ? -1.733 13.974 3.976 1.00 94.25 298 VAL A CA 1
ATOM 2310 C C . VAL A 1 298 ? -0.476 14.607 3.385 1.00 94.25 298 VAL A C 1
ATOM 2312 O O . VAL A 1 298 ? -0.558 15.426 2.473 1.00 94.25 298 VAL A O 1
ATOM 2315 N N . CYS A 1 299 ? 0.689 14.168 3.854 1.00 95.44 299 CYS A N 1
ATOM 2316 C CA . CYS A 1 299 ? 1.975 14.372 3.192 1.00 95.44 299 CYS A CA 1
ATOM 2317 C C . CYS A 1 299 ? 2.537 13.024 2.746 1.00 95.44 299 CYS A C 1
ATOM 2319 O O . CYS A 1 299 ? 2.739 12.140 3.574 1.00 95.44 299 CYS A O 1
ATOM 2321 N N . LEU A 1 300 ? 2.800 12.864 1.453 1.00 97.38 300 LEU A N 1
ATOM 2322 C CA . LEU A 1 300 ? 3.472 11.706 0.880 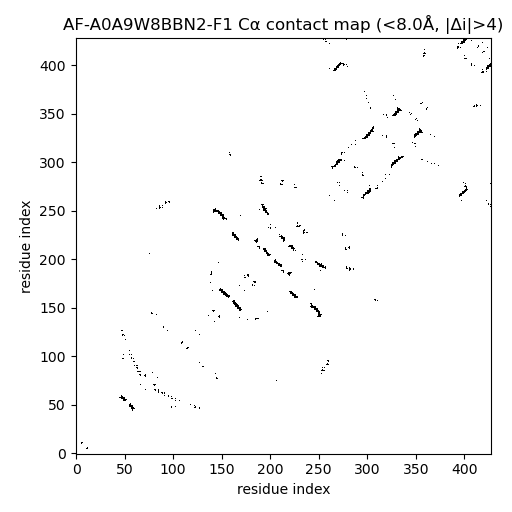1.00 97.38 300 LEU A CA 1
ATOM 2323 C C . LEU A 1 300 ? 4.918 12.061 0.537 1.00 97.38 300 LEU A C 1
ATOM 2325 O O . LEU A 1 300 ? 5.175 12.852 -0.363 1.00 97.38 300 LEU A O 1
ATOM 2329 N N . LEU A 1 301 ? 5.860 11.407 1.206 1.00 96.94 301 LEU A N 1
ATOM 2330 C CA . LEU A 1 301 ? 7.281 11.412 0.886 1.00 96.94 301 LEU A CA 1
ATOM 2331 C C . LEU A 1 301 ? 7.604 10.138 0.096 1.00 96.94 301 LEU A C 1
ATOM 2333 O O . LEU A 1 301 ? 7.614 9.036 0.655 1.00 96.94 301 LEU A O 1
ATOM 2337 N N . TYR A 1 302 ? 7.844 10.271 -1.209 1.00 96.94 302 TYR A N 1
ATOM 2338 C CA . TYR A 1 302 ? 8.049 9.139 -2.108 1.00 96.94 302 TYR A CA 1
ATOM 2339 C C . TYR A 1 302 ? 9.466 9.091 -2.688 1.00 96.94 302 TYR A C 1
ATOM 2341 O O . TYR A 1 302 ? 9.834 9.832 -3.600 1.00 96.94 302 TYR A O 1
ATOM 2349 N N . GLY A 1 303 ? 10.270 8.163 -2.173 1.00 94.81 303 GLY A N 1
ATOM 2350 C CA . GLY A 1 303 ? 11.664 7.990 -2.555 1.00 94.81 303 GLY A CA 1
ATOM 2351 C C . GLY A 1 303 ? 11.871 7.090 -3.764 1.00 94.81 303 GLY A C 1
ATOM 2352 O O . GLY A 1 303 ? 11.435 5.935 -3.771 1.00 94.81 303 GLY A O 1
ATOM 2353 N N . ASN A 1 304 ? 12.624 7.574 -4.751 1.00 92.81 304 ASN A N 1
ATOM 2354 C CA . ASN A 1 304 ? 13.001 6.807 -5.938 1.00 92.81 304 ASN A CA 1
ATOM 2355 C C . ASN A 1 304 ? 14.450 7.077 -6.353 1.00 92.81 304 ASN A C 1
ATOM 2357 O O . ASN A 1 304 ? 15.121 7.980 -5.852 1.00 92.81 304 ASN A O 1
ATOM 2361 N N . ARG A 1 305 ? 14.979 6.261 -7.273 1.00 89.88 305 ARG A N 1
ATOM 2362 C CA . ARG A 1 305 ? 16.344 6.487 -7.757 1.00 89.88 305 ARG A CA 1
ATOM 2363 C C . ARG A 1 305 ? 16.416 7.696 -8.675 1.00 89.88 305 ARG A C 1
ATOM 2365 O O . ARG A 1 305 ? 17.197 8.595 -8.415 1.00 89.88 305 ARG A O 1
ATOM 2372 N N . THR A 1 306 ? 15.583 7.703 -9.706 1.00 88.69 306 THR A N 1
ATOM 2373 C CA . THR A 1 306 ? 15.439 8.791 -10.679 1.00 88.69 306 THR A CA 1
ATOM 2374 C C . THR A 1 306 ? 13.956 8.986 -10.968 1.00 88.69 306 THR A C 1
ATOM 2376 O O . THR A 1 306 ? 13.147 8.122 -10.614 1.00 88.69 306 THR A O 1
ATOM 2379 N N . ARG A 1 307 ? 13.596 10.061 -11.676 1.00 86.38 307 ARG A N 1
ATOM 2380 C CA . ARG A 1 307 ? 12.208 10.331 -12.073 1.00 86.38 307 ARG A CA 1
ATOM 2381 C C . ARG A 1 307 ? 11.572 9.181 -12.861 1.00 86.38 307 ARG A C 1
ATOM 2383 O O . ARG A 1 307 ? 10.446 8.804 -12.584 1.00 86.38 307 ARG A O 1
ATOM 2390 N N . ALA A 1 308 ? 12.325 8.542 -13.754 1.00 86.12 308 ALA A N 1
ATOM 2391 C CA . ALA A 1 308 ? 11.837 7.398 -14.529 1.00 86.12 308 ALA A CA 1
ATOM 2392 C C . ALA A 1 308 ? 11.517 6.145 -13.683 1.00 86.12 308 ALA A C 1
ATOM 2394 O O . ALA A 1 308 ? 10.891 5.221 -14.186 1.00 86.12 308 ALA A O 1
ATOM 2395 N N . HIS A 1 309 ? 11.950 6.088 -12.416 1.00 89.25 309 HIS A N 1
ATOM 2396 C CA . HIS A 1 309 ? 11.595 4.999 -11.498 1.00 89.25 309 HIS A CA 1
ATOM 2397 C C . HIS A 1 309 ? 10.319 5.284 -10.692 1.00 89.25 309 HIS A C 1
ATOM 2399 O O . HIS A 1 309 ? 9.886 4.405 -9.952 1.00 89.25 309 HIS A O 1
ATOM 2405 N N . VAL A 1 310 ? 9.748 6.489 -10.784 1.00 90.69 310 VAL A N 1
ATOM 2406 C CA . VAL A 1 310 ? 8.532 6.855 -10.051 1.00 90.69 310 VAL A CA 1
ATOM 2407 C C . VAL A 1 310 ? 7.363 6.057 -10.618 1.00 90.69 310 VAL A C 1
ATOM 2409 O O . VAL A 1 310 ? 6.977 6.225 -11.773 1.00 90.69 310 VAL A O 1
ATOM 2412 N N . TRP A 1 311 ? 6.800 5.166 -9.807 1.00 93.88 311 TRP A N 1
ATOM 2413 C CA . TRP A 1 311 ? 5.567 4.474 -10.165 1.00 93.88 311 TRP A CA 1
ATOM 2414 C C . TRP A 1 311 ? 4.368 5.382 -9.897 1.00 93.88 311 TRP A C 1
ATOM 2416 O O . TRP A 1 311 ? 4.381 6.152 -8.938 1.00 93.88 311 TRP A O 1
ATOM 2426 N N . LEU A 1 312 ? 3.315 5.238 -10.707 1.00 92.75 312 LEU A N 1
ATOM 2427 C CA . LEU A 1 312 ? 2.047 5.962 -10.548 1.00 92.75 312 LEU A CA 1
ATOM 2428 C C . LEU A 1 312 ? 2.188 7.499 -10.607 1.00 92.75 312 LEU A C 1
ATOM 2430 O O . LEU A 1 312 ? 1.374 8.210 -10.027 1.00 92.75 312 LEU A O 1
ATOM 2434 N N . ASP A 1 313 ? 3.223 8.027 -11.278 1.00 90.00 313 ASP A N 1
ATOM 2435 C CA . ASP A 1 313 ? 3.509 9.475 -11.364 1.00 90.00 313 ASP A CA 1
ATOM 2436 C C . ASP A 1 313 ? 2.293 10.263 -11.879 1.00 90.00 313 ASP A C 1
ATOM 2438 O O . ASP A 1 313 ? 1.885 11.271 -11.297 1.00 90.00 313 ASP A O 1
ATOM 2442 N N . ARG A 1 314 ? 1.648 9.750 -12.934 1.00 89.00 314 ARG A N 1
ATOM 2443 C CA . ARG A 1 314 ? 0.442 10.354 -13.506 1.00 89.00 314 ARG A CA 1
ATOM 2444 C C . ARG A 1 314 ? -0.710 10.335 -12.506 1.00 89.00 314 ARG A C 1
ATOM 2446 O O . ARG A 1 314 ? -1.340 11.363 -12.276 1.00 89.00 314 ARG A O 1
ATOM 2453 N N . GLU A 1 315 ? -0.986 9.183 -11.911 1.00 92.31 315 GLU A N 1
ATOM 2454 C CA . GLU A 1 315 ? -2.095 9.012 -10.981 1.00 92.31 315 GLU A CA 1
ATOM 2455 C C . GLU A 1 315 ? -1.927 9.863 -9.713 1.00 92.31 315 GLU A C 1
ATOM 2457 O O . GLU A 1 315 ? -2.900 10.444 -9.230 1.00 92.31 315 GLU A O 1
ATOM 2462 N N . LEU A 1 316 ? -0.704 9.969 -9.186 1.00 92.94 316 LEU A N 1
ATOM 2463 C CA . LEU A 1 316 ? -0.380 10.829 -8.046 1.00 92.94 316 LEU A CA 1
ATOM 2464 C C . LEU A 1 316 ? -0.525 12.309 -8.405 1.00 92.94 316 LEU A C 1
ATOM 2466 O O . LEU A 1 316 ? -1.105 13.063 -7.624 1.00 92.94 316 LEU A O 1
ATOM 2470 N N . THR A 1 317 ? -0.073 12.709 -9.597 1.00 90.44 317 THR A N 1
ATOM 2471 C CA . THR A 1 317 ? -0.253 14.077 -10.106 1.00 90.44 317 THR A CA 1
ATOM 2472 C C . THR A 1 317 ? -1.738 14.435 -10.185 1.00 90.44 317 THR A C 1
ATOM 2474 O O . THR A 1 317 ? -2.159 15.468 -9.666 1.00 90.44 317 THR A O 1
ATOM 2477 N N . GLU A 1 318 ? -2.560 13.566 -10.779 1.00 90.25 318 GLU A N 1
ATOM 2478 C CA . GLU A 1 318 ? -4.003 13.799 -10.894 1.00 90.25 318 GLU A CA 1
ATOM 2479 C C . GLU A 1 318 ? -4.701 13.856 -9.523 1.00 90.25 318 GLU A C 1
ATOM 2481 O O . GLU A 1 318 ? -5.632 14.641 -9.341 1.00 90.25 318 GLU A O 1
ATOM 2486 N N . LEU A 1 319 ? -4.286 13.031 -8.553 1.00 90.75 319 LEU A N 1
ATOM 2487 C CA . LEU A 1 319 ? -4.827 13.079 -7.191 1.00 90.75 319 LEU A CA 1
ATOM 2488 C C . LEU A 1 319 ? -4.446 14.373 -6.469 1.00 90.75 319 LEU A C 1
ATOM 2490 O O . LEU A 1 319 ? -5.316 14.990 -5.852 1.00 90.75 319 LEU A O 1
ATOM 2494 N N . ALA A 1 320 ? -3.185 14.798 -6.571 1.00 90.44 320 ALA A N 1
ATOM 2495 C CA . ALA A 1 320 ? -2.700 16.036 -5.965 1.00 90.44 320 ALA A CA 1
ATOM 2496 C C . ALA A 1 320 ? 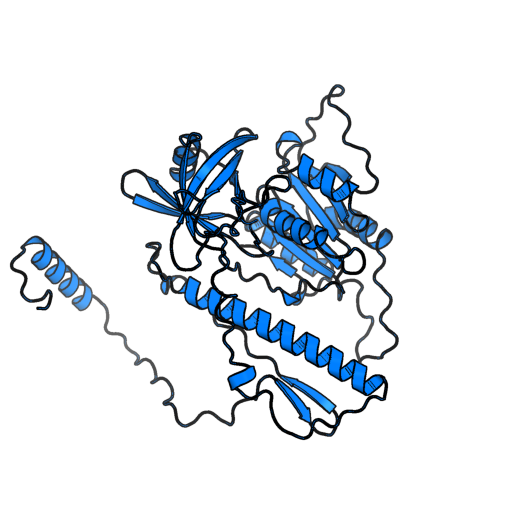-3.390 17.275 -6.560 1.00 90.44 320 ALA A C 1
ATOM 2498 O O . ALA A 1 320 ? -3.750 18.189 -5.831 1.00 90.44 320 ALA A O 1
ATOM 2499 N N . GLN A 1 321 ? -3.667 17.289 -7.868 1.00 87.88 321 GLN A N 1
ATOM 2500 C CA . GLN A 1 321 ? -4.404 18.384 -8.517 1.00 87.88 321 GLN A CA 1
ATOM 2501 C C . GLN A 1 321 ? -5.861 18.511 -8.045 1.00 87.88 321 GLN A C 1
ATOM 2503 O O . GLN A 1 321 ? -6.445 19.592 -8.103 1.00 87.88 321 GLN A O 1
ATOM 2508 N N . GLN A 1 322 ? -6.470 17.405 -7.620 1.00 87.94 322 GLN A N 1
ATOM 2509 C CA . GLN A 1 322 ? -7.889 17.341 -7.259 1.00 87.94 322 GLN A CA 1
ATOM 2510 C C . GLN A 1 322 ? -8.127 17.360 -5.744 1.00 87.94 322 GLN A C 1
ATOM 2512 O O . GLN A 1 322 ? -9.277 17.289 -5.296 1.00 87.94 322 GLN A O 1
ATOM 2517 N N . SER A 1 323 ? -7.055 17.452 -4.958 1.00 87.44 323 SER A N 1
ATOM 2518 C CA . SER A 1 323 ? -7.085 17.381 -3.501 1.00 87.44 323 SER A CA 1
ATOM 2519 C C . SER A 1 323 ? -6.415 18.616 -2.915 1.00 87.44 323 SER A C 1
ATOM 2521 O O . SER A 1 323 ? -5.288 18.942 -3.257 1.00 87.44 323 SER A O 1
ATOM 2523 N N . ASP A 1 324 ? -7.099 19.300 -2.004 1.00 88.94 324 ASP A N 1
ATOM 2524 C CA . ASP A 1 324 ? -6.548 20.417 -1.226 1.00 88.94 324 ASP A CA 1
ATOM 2525 C C . ASP A 1 324 ? -5.867 19.958 0.067 1.00 88.94 324 ASP A C 1
ATOM 2527 O O . ASP A 1 324 ? -5.298 20.764 0.791 1.00 88.94 324 ASP A O 1
ATOM 2531 N N . ASN A 1 325 ? -5.958 18.665 0.367 1.00 90.81 325 ASN A N 1
ATOM 2532 C CA . ASN A 1 325 ? -5.496 18.036 1.594 1.00 90.81 325 ASN A CA 1
ATOM 2533 C C . ASN A 1 325 ? -4.291 17.104 1.367 1.00 90.81 325 ASN A C 1
ATOM 2535 O O . ASN A 1 325 ? -4.005 16.285 2.235 1.00 90.81 325 ASN A O 1
ATOM 2539 N N . LEU A 1 326 ? -3.626 17.164 0.207 1.00 93.06 326 LEU A N 1
ATOM 2540 C CA . LEU A 1 326 ? -2.532 16.261 -0.166 1.00 93.06 326 LEU A CA 1
ATOM 2541 C C . LEU A 1 326 ? -1.307 17.044 -0.647 1.00 93.06 326 LEU A C 1
ATOM 2543 O O . LEU A 1 326 ? -1.404 17.789 -1.615 1.00 93.06 326 LEU A O 1
ATOM 2547 N N . ILE A 1 327 ? -0.159 16.801 -0.013 1.00 93.19 327 ILE A N 1
ATOM 2548 C CA . ILE A 1 327 ? 1.170 17.231 -0.467 1.00 93.19 327 ILE A CA 1
ATOM 2549 C C . ILE A 1 327 ? 1.995 16.007 -0.845 1.00 93.19 327 ILE A C 1
ATOM 2551 O O . ILE A 1 327 ? 2.027 15.030 -0.100 1.00 93.19 327 ILE A O 1
ATOM 2555 N N . VAL A 1 328 ? 2.666 16.055 -1.993 1.00 94.69 328 VAL A N 1
ATOM 2556 C CA . VAL A 1 328 ? 3.535 14.988 -2.495 1.00 94.69 328 VAL A CA 1
ATOM 2557 C C . VAL A 1 328 ? 4.944 15.535 -2.720 1.00 94.69 328 VAL A C 1
ATOM 2559 O O . VAL A 1 328 ? 5.143 16.455 -3.509 1.00 94.69 328 VAL A O 1
ATOM 2562 N N . HIS A 1 329 ? 5.929 14.933 -2.059 1.00 93.69 329 HIS A N 1
ATOM 2563 C CA . HIS A 1 329 ? 7.353 15.162 -2.288 1.00 93.69 329 HIS A CA 1
ATOM 2564 C C . HIS A 1 329 ? 7.988 13.908 -2.885 1.00 93.69 329 HIS A C 1
ATOM 2566 O O . HIS A 1 329 ? 8.052 12.858 -2.242 1.00 93.69 329 HIS A O 1
ATOM 2572 N N . HIS A 1 330 ? 8.512 14.018 -4.100 1.00 93.00 330 HIS A N 1
ATOM 2573 C CA . HIS A 1 330 ? 9.362 13.002 -4.703 1.00 93.00 330 HIS A CA 1
ATOM 2574 C C . HIS A 1 330 ? 10.804 13.233 -4.283 1.00 93.00 330 HIS A C 1
ATOM 2576 O O . HIS A 1 330 ? 11.402 14.229 -4.665 1.00 93.00 330 HIS A O 1
ATOM 2582 N N . VAL A 1 331 ? 11.397 12.285 -3.561 1.00 93.19 331 VAL A N 1
ATOM 2583 C CA . VAL A 1 331 ? 12.803 12.376 -3.151 1.00 93.19 331 VAL A CA 1
ATOM 2584 C C . VAL A 1 331 ? 13.647 11.455 -4.028 1.00 93.19 331 VAL A C 1
ATOM 2586 O O . VAL A 1 331 ? 13.583 10.228 -3.922 1.00 93.19 331 VAL A O 1
ATOM 2589 N N . LEU A 1 332 ? 14.433 12.035 -4.930 1.00 92.06 332 LEU A N 1
ATOM 2590 C CA . LEU A 1 332 ? 15.254 11.307 -5.888 1.00 92.06 332 LEU A CA 1
ATOM 2591 C C . LEU A 1 332 ? 16.709 11.243 -5.425 1.00 92.06 332 LEU A C 1
ATOM 2593 O O . LEU A 1 332 ? 17.346 12.256 -5.162 1.00 92.06 332 LEU A O 1
ATOM 2597 N N . THR A 1 333 ? 17.284 10.044 -5.386 1.00 89.56 333 THR A N 1
ATOM 2598 C CA . THR A 1 333 ? 18.717 9.901 -5.043 1.00 89.56 333 THR A CA 1
ATOM 2599 C C . THR A 1 333 ? 19.663 10.306 -6.176 1.00 89.56 333 THR A C 1
ATOM 2601 O O . THR A 1 333 ? 20.853 10.499 -5.930 1.00 89.56 333 THR A O 1
ATOM 2604 N N . GLN A 1 334 ? 19.159 10.397 -7.408 1.00 87.12 334 GLN A N 1
ATOM 2605 C CA . GLN A 1 334 ? 19.895 10.791 -8.603 1.00 87.12 334 GLN A CA 1
ATOM 2606 C C . GLN A 1 334 ? 19.011 11.692 -9.467 1.00 87.12 334 GLN A C 1
ATOM 2608 O O . GLN A 1 334 ? 17.927 11.278 -9.893 1.00 87.12 334 GLN A O 1
ATOM 2613 N N . ASP A 1 335 ? 19.508 12.889 -9.768 1.00 80.81 335 ASP A N 1
ATOM 2614 C CA . ASP A 1 335 ? 18.931 13.736 -10.803 1.00 80.81 335 ASP A CA 1
ATOM 2615 C C . ASP A 1 335 ? 19.567 13.384 -12.148 1.00 80.81 335 ASP A C 1
ATOM 2617 O O . ASP A 1 335 ? 20.767 13.566 -12.348 1.00 80.81 335 ASP A O 1
ATOM 2621 N N . LEU A 1 336 ? 18.766 12.809 -13.042 1.00 79.12 336 LEU A N 1
ATOM 2622 C CA . LEU A 1 336 ? 19.162 12.534 -14.424 1.00 79.12 336 LEU A CA 1
ATOM 2623 C C . LEU A 1 336 ? 18.310 13.344 -15.407 1.00 79.12 336 LEU A C 1
ATOM 2625 O O . LEU A 1 336 ? 18.190 12.942 -16.563 1.00 79.12 336 LEU A O 1
ATOM 2629 N N . SER A 1 337 ? 17.673 14.424 -14.945 1.00 69.69 337 SER A N 1
ATOM 2630 C CA . SER A 1 337 ? 16.901 15.289 -15.826 1.00 69.69 337 SER A CA 1
ATOM 2631 C C . SER A 1 337 ? 17.813 15.983 -16.841 1.00 69.69 337 SER A C 1
ATOM 2633 O O . SER A 1 337 ? 18.899 16.477 -16.532 1.00 69.69 337 SER A O 1
ATOM 2635 N N . SER A 1 338 ? 17.380 15.962 -18.096 1.00 65.44 338 SER A N 1
ATOM 2636 C CA . SER A 1 338 ? 17.985 16.708 -19.192 1.00 65.44 338 SER A CA 1
ATOM 2637 C C . SER A 1 338 ? 17.406 18.126 -19.226 1.00 65.44 338 SER A C 1
ATOM 2639 O O . SER A 1 338 ? 16.221 18.292 -18.942 1.00 65.44 338 SER A O 1
ATOM 2641 N N . PRO A 1 339 ? 18.158 19.150 -19.672 1.00 64.94 339 PRO A N 1
ATOM 2642 C CA . PRO A 1 339 ? 17.616 20.495 -19.895 1.00 64.94 339 PRO A CA 1
ATOM 2643 C C . PRO A 1 339 ? 16.426 20.543 -20.868 1.00 64.94 339 PRO A C 1
ATOM 2645 O O . PRO A 1 339 ? 15.684 21.519 -20.883 1.00 64.94 339 PRO A O 1
ATOM 2648 N N . ASN A 1 340 ? 16.268 19.504 -21.696 1.00 67.44 340 ASN A N 1
ATOM 2649 C CA . ASN A 1 340 ? 15.171 19.363 -22.653 1.00 67.44 340 ASN A CA 1
ATOM 2650 C C . ASN A 1 340 ? 14.011 18.505 -22.127 1.00 67.44 340 ASN A C 1
ATOM 2652 O O . ASN A 1 340 ? 13.018 18.342 -22.837 1.00 67.44 340 ASN A O 1
ATOM 2656 N N . ASP A 1 341 ? 14.137 17.918 -20.934 1.00 65.69 341 ASP A N 1
ATOM 2657 C CA . ASP A 1 341 ? 13.029 17.182 -20.343 1.00 65.69 341 ASP A CA 1
ATOM 2658 C C . ASP A 1 341 ? 11.917 18.168 -19.968 1.00 65.69 341 ASP A C 1
ATOM 2660 O O . ASP A 1 341 ? 12.200 19.278 -19.508 1.00 65.69 341 ASP A O 1
ATOM 2664 N N . PRO A 1 342 ? 10.641 17.790 -20.150 1.00 65.31 342 PRO A N 1
ATOM 2665 C CA . PRO A 1 342 ? 9.540 18.631 -19.718 1.00 65.31 342 PRO A CA 1
ATOM 2666 C C . PRO A 1 342 ? 9.678 18.930 -18.221 1.00 65.31 342 PRO A C 1
ATOM 2668 O O . PRO A 1 342 ? 9.814 18.008 -17.401 1.00 65.31 342 PRO A O 1
ATOM 2671 N N . GLU A 1 343 ? 9.642 20.224 -17.874 1.00 63.59 343 GLU A N 1
ATOM 2672 C CA . GLU A 1 343 ? 9.690 20.648 -16.476 1.00 63.59 343 GLU A CA 1
ATOM 2673 C C . GLU A 1 343 ? 8.625 19.881 -15.680 1.00 63.59 343 GLU A C 1
ATOM 2675 O O . GLU A 1 343 ? 7.511 19.654 -16.175 1.00 63.59 343 GLU A O 1
ATOM 2680 N N . PRO A 1 344 ? 8.952 19.429 -14.456 1.00 63.06 344 PRO A N 1
ATOM 2681 C CA . PRO A 1 344 ? 7.948 18.837 -13.598 1.00 63.06 344 PRO A CA 1
ATOM 2682 C C . PRO A 1 344 ? 6.784 19.814 -13.427 1.00 63.06 344 PRO A C 1
ATOM 2684 O O . PRO A 1 344 ? 7.004 21.030 -13.386 1.00 63.06 344 PRO A O 1
ATOM 2687 N N . PRO A 1 345 ? 5.545 19.309 -13.338 1.00 62.59 345 PRO A N 1
ATOM 2688 C CA . PRO A 1 345 ? 4.408 20.176 -13.114 1.00 62.59 345 PRO A CA 1
ATOM 2689 C C . PRO A 1 345 ? 4.646 20.986 -11.835 1.00 62.59 345 PRO A C 1
ATOM 2691 O O . PRO A 1 345 ? 4.723 20.418 -10.748 1.00 62.59 345 PRO A O 1
ATOM 2694 N N . ARG A 1 346 ? 4.799 22.311 -11.956 1.00 58.31 346 ARG A N 1
ATOM 2695 C CA . ARG A 1 346 ? 4.917 23.210 -10.801 1.00 58.31 346 ARG A CA 1
ATOM 2696 C C . ARG A 1 346 ? 3.531 23.365 -10.184 1.00 58.31 346 ARG A C 1
ATOM 2698 O O . ARG A 1 346 ? 2.812 24.326 -10.454 1.00 58.31 346 ARG A O 1
ATOM 2705 N N . HIS A 1 347 ? 3.112 22.362 -9.429 1.00 62.25 347 HIS A N 1
ATOM 2706 C CA . HIS A 1 347 ? 1.880 22.401 -8.658 1.00 62.25 347 HIS A CA 1
ATOM 2707 C C . HIS A 1 347 ? 2.203 22.768 -7.218 1.00 62.25 347 HIS A C 1
ATOM 2709 O O . HIS A 1 347 ? 3.256 22.408 -6.706 1.00 62.25 347 HIS A O 1
ATOM 2715 N N . VAL A 1 348 ? 1.277 23.465 -6.555 1.00 58.25 348 VAL A N 1
ATOM 2716 C CA . VAL A 1 348 ? 1.463 24.005 -5.193 1.00 58.25 348 VAL A CA 1
ATOM 2717 C C . VAL A 1 348 ? 1.800 22.904 -4.166 1.00 58.25 348 VAL A C 1
ATOM 2719 O O . VAL A 1 348 ? 2.300 23.203 -3.089 1.00 58.25 348 VAL A O 1
ATOM 2722 N N . HIS A 1 349 ? 1.586 21.632 -4.516 1.00 69.81 349 HIS A N 1
ATOM 2723 C CA . HIS A 1 349 ? 1.708 20.483 -3.625 1.00 69.81 349 HIS A CA 1
ATOM 2724 C C . HIS A 1 349 ? 2.371 19.247 -4.278 1.00 69.81 349 HIS A C 1
ATOM 2726 O O . HIS A 1 349 ? 2.117 18.127 -3.836 1.00 69.81 349 HIS A O 1
ATOM 2732 N N . TYR A 1 350 ? 3.174 19.417 -5.342 1.00 76.94 350 TYR A N 1
ATOM 2733 C CA . TYR A 1 350 ? 3.887 18.316 -6.017 1.00 76.94 350 TYR A CA 1
ATOM 2734 C C . TYR A 1 350 ? 5.335 18.710 -6.324 1.00 76.94 350 TYR A C 1
ATOM 2736 O O . TYR A 1 350 ? 5.595 19.476 -7.252 1.00 76.94 350 TYR A O 1
ATOM 2744 N N . HIS A 1 351 ? 6.276 18.186 -5.540 1.00 81.75 351 HIS A N 1
ATOM 2745 C CA . HIS A 1 351 ? 7.663 18.657 -5.510 1.00 81.75 351 HIS A CA 1
ATOM 2746 C C . HIS A 1 351 ? 8.662 17.544 -5.829 1.00 81.75 351 HIS A C 1
ATOM 2748 O O . HIS A 1 351 ? 8.388 16.370 -5.582 1.00 81.75 351 HIS A O 1
ATOM 2754 N N . PHE A 1 352 ? 9.833 17.912 -6.353 1.00 79.44 352 PHE A N 1
ATOM 2755 C CA . PHE A 1 352 ? 10.966 17.007 -6.558 1.00 79.44 352 PHE A CA 1
ATOM 2756 C C . PHE A 1 352 ? 12.184 17.515 -5.785 1.00 79.44 352 PHE A C 1
ATOM 2758 O O . PHE A 1 352 ? 12.684 18.606 -6.050 1.00 79.44 352 PHE A O 1
ATOM 2765 N N . ASP A 1 353 ? 12.682 16.685 -4.879 1.00 84.06 353 ASP A N 1
ATOM 2766 C CA . ASP A 1 353 ? 13.827 16.937 -4.016 1.00 84.06 353 ASP A CA 1
ATOM 2767 C C . ASP A 1 353 ? 14.956 15.954 -4.346 1.00 84.06 353 ASP A C 1
ATOM 2769 O O . ASP A 1 353 ? 14.710 14.776 -4.614 1.00 84.06 353 ASP A O 1
ATOM 2773 N N . ILE A 1 354 ? 16.213 16.403 -4.294 1.00 86.25 354 ILE A N 1
ATOM 2774 C CA . ILE A 1 354 ? 17.378 15.536 -4.522 1.00 86.25 354 ILE A CA 1
ATOM 2775 C C . ILE A 1 354 ? 18.026 15.155 -3.193 1.00 86.25 354 ILE A C 1
ATOM 2777 O O . ILE A 1 354 ? 18.453 16.012 -2.421 1.00 86.25 354 ILE A O 1
ATOM 2781 N N . GLY A 1 355 ? 18.146 13.853 -2.931 1.00 85.75 355 GLY A N 1
ATOM 2782 C CA . GLY A 1 355 ? 18.791 13.341 -1.728 1.00 85.75 355 GLY A CA 1
ATOM 2783 C C . GLY A 1 355 ? 18.392 11.915 -1.362 1.00 85.75 355 GLY A C 1
ATOM 2784 O O . GLY A 1 355 ? 17.633 11.240 -2.056 1.00 85.75 355 GLY A O 1
ATOM 2785 N N . ARG A 1 356 ? 18.929 11.431 -0.239 1.00 86.31 356 ARG A N 1
ATOM 2786 C CA . ARG A 1 356 ? 18.461 10.196 0.407 1.00 86.31 356 ARG A CA 1
ATOM 2787 C C . ARG A 1 356 ? 17.463 10.564 1.487 1.00 86.31 356 ARG A C 1
ATOM 2789 O O . ARG A 1 356 ? 17.744 11.463 2.267 1.00 86.31 356 ARG A O 1
ATOM 2796 N N . MET A 1 357 ? 16.358 9.833 1.579 1.00 90.19 357 MET A N 1
ATOM 2797 C CA . MET A 1 357 ? 15.429 10.006 2.692 1.00 90.19 357 MET A CA 1
ATOM 2798 C C . MET A 1 357 ? 16.028 9.435 3.977 1.00 90.19 357 MET A C 1
ATOM 2800 O O . MET A 1 357 ? 16.222 8.225 4.101 1.00 90.19 357 MET A O 1
ATOM 2804 N N . THR A 1 358 ? 16.289 10.318 4.933 1.00 87.31 358 THR A N 1
ATOM 2805 C CA . THR A 1 358 ? 16.566 10.022 6.340 1.00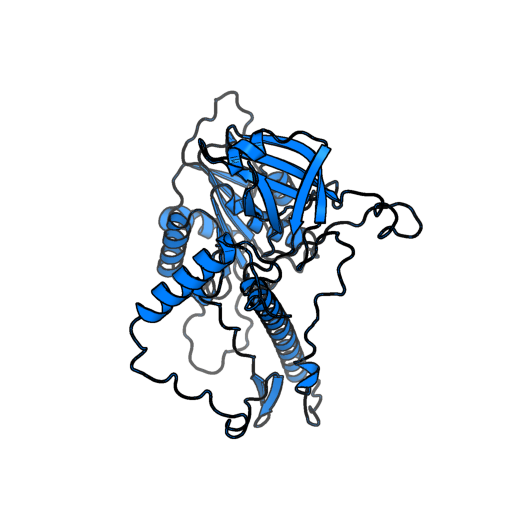 87.31 358 THR A CA 1
ATOM 2806 C C . THR A 1 358 ? 15.660 10.890 7.211 1.00 87.31 358 THR A C 1
ATOM 2808 O O . THR A 1 358 ? 15.084 11.864 6.732 1.00 87.31 358 THR A O 1
ATOM 2811 N N . ALA A 1 359 ? 15.560 10.592 8.508 1.00 79.38 359 ALA A N 1
ATOM 2812 C CA . ALA A 1 359 ? 14.790 11.417 9.444 1.00 79.38 359 ALA A CA 1
ATOM 2813 C C . ALA A 1 359 ? 15.191 12.905 9.404 1.00 79.38 359 ALA A C 1
ATOM 2815 O O . ALA A 1 359 ? 14.345 13.791 9.474 1.00 79.38 359 ALA A O 1
ATOM 2816 N N . GLN A 1 360 ? 16.488 13.182 9.246 1.00 81.44 360 GLN A N 1
ATOM 2817 C CA . GLN A 1 360 ? 17.013 14.544 9.181 1.00 81.44 360 GLN A CA 1
ATOM 2818 C C . GLN A 1 360 ? 16.621 15.247 7.881 1.00 81.44 360 GLN A C 1
ATOM 2820 O O . GLN A 1 360 ? 16.258 16.418 7.915 1.00 81.44 360 GLN A O 1
ATOM 2825 N N . THR A 1 361 ? 16.681 14.551 6.742 1.00 87.44 361 THR A N 1
ATOM 2826 C CA . THR A 1 361 ? 16.377 15.170 5.444 1.00 87.44 361 THR A CA 1
ATOM 2827 C C . THR A 1 361 ? 14.882 15.372 5.234 1.00 87.44 361 THR A C 1
ATOM 2829 O O . THR A 1 361 ? 14.505 16.252 4.471 1.00 87.44 361 THR A O 1
ATOM 2832 N N . ILE A 1 362 ? 14.027 14.577 5.889 1.00 89.94 362 ILE A N 1
ATOM 2833 C CA . ILE A 1 362 ? 12.572 14.744 5.785 1.00 89.94 362 ILE A CA 1
ATOM 2834 C C . ILE A 1 362 ? 12.029 15.812 6.739 1.00 89.94 362 ILE A C 1
ATOM 2836 O O . ILE A 1 362 ? 10.979 16.376 6.461 1.00 89.94 362 ILE A O 1
ATOM 2840 N N . ALA A 1 363 ? 12.720 16.132 7.839 1.00 87.31 363 ALA A N 1
ATOM 2841 C CA . ALA A 1 363 ? 12.227 17.095 8.829 1.00 87.31 363 ALA A CA 1
ATOM 2842 C C . ALA A 1 363 ? 11.864 18.486 8.247 1.00 87.31 363 ALA A C 1
ATOM 2844 O O . ALA A 1 363 ? 10.816 19.022 8.626 1.00 87.31 363 ALA A O 1
ATOM 2845 N N . PRO A 1 364 ? 12.634 19.068 7.301 1.00 88.50 364 PRO A N 1
ATOM 2846 C CA . PRO A 1 364 ? 12.228 20.293 6.609 1.00 88.50 364 PRO A CA 1
ATOM 2847 C C . PRO A 1 364 ? 10.936 20.127 5.794 1.00 88.50 364 PRO A C 1
ATOM 2849 O O . PRO A 1 364 ? 10.061 20.982 5.876 1.00 88.50 364 PRO A O 1
ATOM 2852 N N . LEU A 1 365 ? 10.771 19.002 5.089 1.00 90.12 365 LEU A N 1
ATOM 2853 C CA . LEU A 1 365 ? 9.571 18.704 4.291 1.00 90.12 365 LEU A CA 1
ATOM 2854 C C . LEU A 1 365 ? 8.331 18.543 5.184 1.00 90.12 365 LEU A C 1
ATOM 2856 O O . LEU A 1 365 ? 7.249 19.041 4.890 1.00 90.12 365 LEU A O 1
ATOM 2860 N N . LEU A 1 366 ? 8.498 17.907 6.347 1.00 90.12 366 LEU A N 1
ATOM 2861 C CA . LEU A 1 366 ? 7.431 17.820 7.346 1.00 90.12 366 LEU A CA 1
ATOM 2862 C C . LEU A 1 366 ? 7.066 19.198 7.909 1.00 90.12 366 LEU A C 1
ATOM 2864 O O . LEU A 1 366 ? 5.906 19.444 8.229 1.00 90.12 366 LEU A O 1
ATOM 2868 N N . SER A 1 367 ? 8.035 20.108 8.016 1.00 88.25 367 SER A N 1
ATOM 2869 C CA . SER A 1 367 ? 7.774 21.475 8.473 1.00 88.25 367 SER A CA 1
ATOM 2870 C C . SER A 1 367 ? 6.892 22.242 7.486 1.00 88.25 367 SER A C 1
ATOM 2872 O O . SER A 1 367 ? 5.989 22.945 7.932 1.00 88.25 367 SER A O 1
ATOM 2874 N N . GLU A 1 368 ? 7.095 22.069 6.175 1.00 87.31 368 GLU A N 1
ATOM 2875 C CA . GLU A 1 368 ? 6.202 22.608 5.135 1.00 87.31 368 GLU A CA 1
ATOM 2876 C C . GLU A 1 368 ? 4.779 22.052 5.286 1.00 87.31 368 GLU A C 1
ATOM 2878 O O . GLU A 1 368 ? 3.815 22.817 5.337 1.00 87.31 368 GLU A O 1
ATOM 2883 N N . PHE A 1 369 ? 4.644 20.734 5.464 1.00 90.50 369 PHE A N 1
ATOM 2884 C CA . PHE A 1 369 ? 3.344 20.096 5.677 1.00 90.50 369 PHE A CA 1
ATOM 2885 C C . PHE A 1 369 ? 2.597 20.665 6.891 1.00 90.50 369 PHE A C 1
ATOM 2887 O O . PHE A 1 369 ? 1.427 21.025 6.781 1.00 90.50 369 PHE A O 1
ATOM 2894 N N . TYR A 1 370 ? 3.269 20.811 8.036 1.00 89.44 370 TYR A N 1
ATOM 2895 C CA . TYR A 1 370 ? 2.652 21.375 9.239 1.00 89.44 370 TYR A CA 1
ATOM 2896 C C . TYR A 1 370 ? 2.342 22.873 9.131 1.00 89.44 370 TYR A C 1
ATO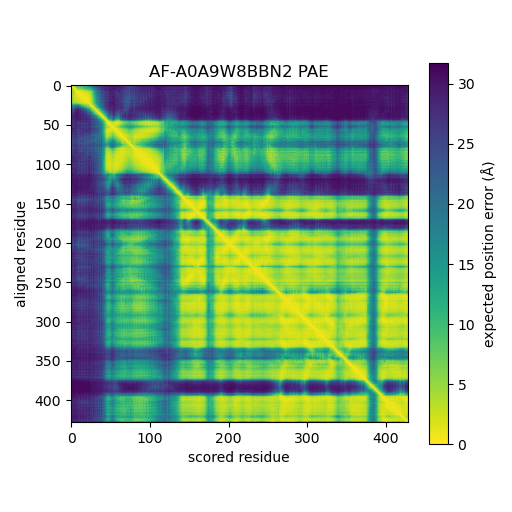M 2898 O O . TYR A 1 370 ? 1.495 23.372 9.870 1.00 89.44 370 TYR A O 1
ATOM 2906 N N . GLN A 1 371 ? 3.022 23.606 8.248 1.00 88.12 371 GLN A N 1
ATOM 2907 C CA . GLN A 1 371 ? 2.686 25.001 7.955 1.00 88.12 371 GLN A CA 1
ATOM 2908 C C . GLN A 1 371 ? 1.449 25.099 7.061 1.00 88.12 371 GLN A C 1
ATOM 2910 O O . GLN A 1 371 ? 0.580 25.928 7.323 1.00 88.12 371 GLN A O 1
ATOM 2915 N N . ALA A 1 372 ? 1.351 24.241 6.042 1.00 86.00 372 ALA A N 1
ATOM 2916 C CA . ALA A 1 372 ? 0.190 24.170 5.158 1.00 86.00 372 ALA A CA 1
ATOM 2917 C C . ALA A 1 372 ? -1.063 23.668 5.895 1.00 86.00 372 ALA A C 1
ATOM 2919 O O . ALA A 1 372 ? -2.163 24.178 5.687 1.00 86.00 372 ALA A O 1
ATOM 2920 N N . PHE A 1 373 ? -0.882 22.702 6.797 1.00 86.00 373 PHE A N 1
ATOM 2921 C CA . PHE A 1 373 ? -1.939 22.117 7.612 1.00 86.00 373 PHE A CA 1
ATOM 2922 C C . PHE A 1 373 ? -1.548 22.196 9.091 1.00 86.00 373 PHE A C 1
ATOM 2924 O O . PHE A 1 373 ? -1.020 21.232 9.651 1.00 86.00 373 PHE A O 1
ATOM 2931 N N . PRO A 1 374 ? -1.785 23.333 9.762 1.00 79.12 374 PRO A N 1
ATOM 2932 C CA . PRO A 1 374 ? -1.533 23.428 11.190 1.00 79.12 374 PRO A CA 1
ATOM 2933 C C . PRO A 1 374 ? -2.465 22.465 11.946 1.00 79.12 374 PRO A C 1
ATOM 2935 O O . PRO A 1 374 ? -3.664 22.423 11.649 1.00 79.12 374 PRO A O 1
ATOM 2938 N N . PRO A 1 375 ? -1.957 21.690 12.923 1.00 67.75 375 PRO A N 1
ATOM 2939 C CA . PRO A 1 375 ? -2.804 20.820 13.726 1.00 67.75 375 PRO A CA 1
ATOM 2940 C C . PRO A 1 375 ? -3.865 21.666 14.434 1.00 67.75 375 PRO A C 1
ATOM 2942 O O . PRO A 1 375 ? -3.559 22.711 15.014 1.00 67.75 375 PRO A O 1
ATOM 2945 N N . SER A 1 376 ? -5.124 21.230 14.371 1.00 59.91 376 SER A N 1
ATOM 2946 C CA . SER A 1 376 ? -6.218 21.903 15.069 1.00 59.91 376 SER A CA 1
ATOM 2947 C C . SER A 1 376 ? -5.880 21.986 16.560 1.00 59.91 376 SER A C 1
ATOM 2949 O O . SER A 1 376 ? -5.484 20.979 17.152 1.00 59.91 376 SER A O 1
ATOM 2951 N N . ALA A 1 377 ? -6.016 23.174 17.162 1.00 44.19 377 ALA A N 1
ATOM 2952 C CA . ALA A 1 377 ? -5.799 23.358 18.596 1.00 44.19 377 ALA A CA 1
ATOM 2953 C C . ALA A 1 377 ? -6.596 22.300 19.385 1.00 44.19 377 ALA A C 1
ATOM 2955 O O . ALA A 1 377 ? -7.714 21.968 18.969 1.00 44.19 377 ALA A O 1
ATOM 2956 N N . PRO A 1 378 ? -6.054 21.747 20.488 1.00 44.12 378 PRO A N 1
ATOM 2957 C CA . PRO A 1 378 ? -6.815 20.827 21.321 1.00 44.12 378 PRO A CA 1
ATOM 2958 C C . PRO A 1 378 ? -8.144 21.495 21.677 1.00 44.12 378 PRO A C 1
ATOM 2960 O O . PRO A 1 378 ? -8.165 22.652 22.106 1.00 44.12 378 PRO A O 1
ATOM 2963 N N . SER A 1 379 ? -9.260 20.797 21.449 1.00 36.69 379 SER A N 1
ATOM 2964 C CA . SER A 1 379 ? -10.550 21.255 21.955 1.00 36.69 379 SER A CA 1
ATOM 2965 C C . SER A 1 379 ? -10.392 21.527 23.450 1.00 36.69 379 SER A C 1
ATOM 2967 O O . SER A 1 379 ? -9.739 20.748 24.142 1.00 36.69 379 SER A O 1
ATOM 2969 N N . LEU A 1 380 ? -10.953 22.639 23.928 1.00 32.41 380 LEU A N 1
ATOM 2970 C CA . LEU A 1 380 ? -10.927 23.121 25.317 1.00 32.41 380 LEU A CA 1
ATOM 2971 C C . LEU A 1 380 ? -11.685 22.188 26.290 1.00 32.41 380 LEU A C 1
ATOM 2973 O O . LEU A 1 380 ? -12.559 22.613 27.038 1.00 32.41 380 LEU A O 1
ATOM 2977 N N . SER A 1 381 ? -11.351 20.905 26.290 1.00 32.34 381 SER A N 1
ATOM 2978 C CA . SER A 1 381 ? -11.774 19.916 27.269 1.00 32.34 381 SER A CA 1
ATOM 2979 C C . SER A 1 381 ? -10.490 19.415 27.924 1.00 32.34 381 SER A C 1
ATOM 2981 O O . SER A 1 381 ? -9.706 18.734 27.259 1.00 32.34 381 SER A O 1
ATOM 2983 N N . PRO A 1 382 ? -10.194 19.805 29.174 1.00 30.81 382 PRO A N 1
ATOM 2984 C CA . PRO A 1 382 ? -8.967 19.374 29.820 1.00 30.81 382 PRO A CA 1
ATOM 2985 C C . PRO A 1 382 ? -8.985 17.842 29.955 1.00 30.81 382 PRO A C 1
ATOM 2987 O O . PRO A 1 382 ? -9.975 17.303 30.457 1.00 30.81 382 PRO A O 1
ATOM 2990 N N . PRO A 1 383 ? -7.923 17.118 29.549 1.00 35.47 383 PRO A N 1
ATOM 2991 C CA . PRO A 1 383 ? -7.734 15.761 30.033 1.00 35.47 383 PRO A CA 1
ATOM 2992 C C . PRO A 1 383 ? -7.626 15.826 31.558 1.00 35.47 383 PRO A C 1
ATOM 2994 O O . PRO A 1 383 ? -6.970 16.720 32.105 1.00 35.47 383 PRO A O 1
ATOM 2997 N N . ALA A 1 384 ? -8.315 14.913 32.242 1.00 34.84 384 ALA A N 1
ATOM 2998 C CA . ALA A 1 384 ? -8.266 14.795 33.689 1.00 34.84 384 ALA A CA 1
ATOM 2999 C C . ALA A 1 384 ? -6.800 14.699 34.142 1.00 34.84 384 ALA A C 1
ATOM 3001 O O . ALA A 1 384 ? -6.114 13.722 33.867 1.00 34.84 384 ALA A O 1
ATOM 3002 N N . THR A 1 385 ? -6.337 15.775 34.783 1.00 33.25 385 THR A N 1
ATOM 3003 C CA . THR A 1 385 ? -5.123 15.904 35.600 1.00 33.25 385 THR A CA 1
ATOM 3004 C C . THR A 1 385 ? -3.850 15.214 35.088 1.00 33.25 385 THR A C 1
ATOM 3006 O O . THR A 1 385 ? -3.623 14.036 35.340 1.00 33.25 385 THR A O 1
ATOM 3009 N N . GLY A 1 386 ? -2.929 16.018 34.537 1.00 34.88 386 GLY A N 1
ATOM 3010 C CA . GLY A 1 386 ? -1.491 15.765 34.707 1.00 34.88 386 GLY A CA 1
ATOM 3011 C C . GLY A 1 386 ? -0.638 15.494 33.467 1.00 34.88 386 GLY A C 1
ATOM 3012 O O . GLY A 1 386 ? 0.461 14.975 33.634 1.00 34.88 386 GLY A O 1
ATOM 3013 N N . MET A 1 387 ? -1.061 15.854 32.249 1.00 30.83 387 MET A N 1
ATOM 3014 C CA . MET A 1 387 ? -0.199 15.741 31.058 1.00 30.83 387 MET A CA 1
ATOM 3015 C C . MET A 1 387 ? 0.231 17.112 30.523 1.00 30.83 387 MET A C 1
ATOM 3017 O O . MET A 1 387 ? -0.572 17.918 30.059 1.00 30.83 387 MET A O 1
ATOM 3021 N N . SER A 1 388 ? 1.539 17.355 30.628 1.00 34.56 388 SER A N 1
ATOM 3022 C CA . SER A 1 388 ? 2.290 18.438 29.993 1.00 34.56 388 SER A CA 1
ATOM 3023 C C . SER A 1 388 ? 2.116 18.411 28.473 1.00 34.56 388 SER A C 1
ATOM 3025 O O . SER A 1 388 ? 2.204 17.340 27.886 1.00 34.56 388 SER A O 1
ATOM 3027 N N . THR A 1 389 ? 1.935 19.587 27.857 1.00 33.56 389 THR A N 1
ATOM 3028 C CA . THR A 1 389 ? 2.175 19.875 26.426 1.00 33.56 389 THR A CA 1
ATOM 3029 C C . THR A 1 389 ? 1.888 18.706 25.473 1.00 33.56 389 THR A C 1
ATOM 3031 O O . THR A 1 389 ? 2.829 18.064 25.008 1.00 33.56 389 THR A O 1
ATOM 3034 N N . ALA A 1 390 ? 0.613 18.441 25.170 1.00 39.22 390 ALA A N 1
ATOM 3035 C CA . ALA A 1 390 ? 0.241 17.529 24.085 1.00 39.22 390 ALA A CA 1
ATOM 3036 C C . ALA A 1 390 ? 1.011 17.938 22.816 1.00 39.22 390 ALA A C 1
ATOM 3038 O O . ALA A 1 390 ? 0.889 19.068 22.328 1.00 39.22 390 ALA A O 1
ATOM 3039 N N . SER A 1 391 ? 1.903 17.060 22.375 1.00 53.69 391 SER A N 1
ATOM 3040 C CA . SER A 1 391 ? 2.865 17.329 21.320 1.00 53.69 391 SER A CA 1
ATOM 3041 C C . SER A 1 391 ? 2.132 17.383 19.982 1.00 53.69 391 SER A C 1
ATOM 3043 O O . SER A 1 391 ? 1.174 16.647 19.758 1.00 53.69 391 SER A O 1
ATOM 3045 N N . ARG A 1 392 ? 2.604 18.211 19.040 1.00 59.28 392 ARG A N 1
ATOM 3046 C CA . ARG A 1 392 ? 2.098 18.240 17.650 1.00 59.28 392 ARG A CA 1
ATOM 3047 C C . ARG A 1 392 ? 2.074 16.846 16.998 1.00 59.28 392 ARG A C 1
ATOM 3049 O O . ARG A 1 392 ? 1.307 16.633 16.070 1.00 59.28 392 ARG A O 1
ATOM 3056 N N . THR A 1 393 ? 2.896 15.917 17.487 1.00 61.56 393 THR A N 1
ATOM 3057 C CA . THR A 1 393 ? 3.016 14.534 17.009 1.00 61.56 393 THR A CA 1
ATOM 3058 C C . THR A 1 393 ? 1.918 13.590 17.512 1.00 61.56 393 THR A C 1
ATOM 3060 O O . THR A 1 393 ? 1.737 12.531 16.921 1.00 61.56 393 THR A O 1
ATOM 3063 N N . ASP A 1 394 ? 1.135 13.965 18.532 1.00 68.50 394 ASP A N 1
ATOM 3064 C CA . ASP A 1 394 ? 0.126 13.083 19.148 1.00 68.50 394 ASP A CA 1
ATOM 3065 C C . ASP A 1 394 ? -1.116 12.857 18.264 1.00 68.50 394 ASP A C 1
ATOM 3067 O O . ASP A 1 394 ? -1.887 11.924 18.486 1.00 68.50 394 ASP A O 1
ATOM 3071 N N . ARG A 1 395 ? -1.321 13.702 17.242 1.00 79.19 395 ARG A N 1
ATOM 3072 C CA . ARG A 1 395 ? -2.412 13.572 16.254 1.00 79.19 395 ARG A CA 1
ATOM 3073 C C . ARG A 1 395 ? -1.906 13.331 14.834 1.00 79.19 395 ARG A C 1
ATOM 3075 O O . ARG A 1 395 ? -2.637 13.579 13.874 1.00 79.19 395 ARG A O 1
ATOM 3082 N N . THR A 1 396 ? -0.693 12.808 14.700 1.00 87.81 396 THR A N 1
ATOM 3083 C CA . THR A 1 396 ? -0.126 12.440 13.404 1.00 87.81 396 THR A CA 1
ATOM 3084 C C . THR A 1 396 ? 0.090 10.942 13.342 1.00 87.81 396 THR A C 1
ATOM 3086 O O . THR A 1 396 ? 0.755 10.390 14.205 1.00 87.81 396 THR A O 1
ATOM 3089 N N . VAL A 1 397 ? -0.429 10.295 12.304 1.00 90.44 397 VAL A N 1
ATOM 3090 C CA . VAL A 1 397 ? -0.138 8.897 11.982 1.00 90.44 397 VAL A CA 1
ATOM 3091 C C . VAL A 1 397 ? 0.920 8.860 10.893 1.00 90.44 397 VAL A C 1
ATOM 3093 O O . VAL A 1 397 ? 0.819 9.567 9.889 1.00 90.44 397 VAL A O 1
ATOM 3096 N N . VAL A 1 398 ? 1.927 8.013 11.069 1.00 92.69 398 VAL A N 1
ATOM 3097 C CA . VAL A 1 398 ? 2.997 7.823 10.093 1.00 92.69 398 VAL A CA 1
ATOM 3098 C C . VAL A 1 398 ? 2.896 6.431 9.487 1.00 92.69 398 VAL A C 1
ATOM 3100 O O . VAL A 1 398 ? 2.967 5.427 10.186 1.00 92.69 398 VAL A O 1
ATOM 3103 N N . LEU A 1 399 ? 2.764 6.370 8.171 1.00 93.75 399 LEU A N 1
ATOM 3104 C CA . LEU A 1 399 ? 2.678 5.156 7.376 1.00 93.75 399 LEU A CA 1
ATOM 3105 C C . LEU A 1 399 ? 4.000 4.947 6.639 1.00 93.75 399 LEU A C 1
ATOM 3107 O O . LEU A 1 399 ? 4.416 5.810 5.873 1.00 93.75 399 LEU A O 1
ATOM 3111 N N . VAL A 1 400 ? 4.662 3.806 6.825 1.00 94.31 400 VAL A N 1
ATOM 3112 C CA . VAL A 1 400 ? 5.968 3.522 6.208 1.00 94.31 400 VAL A CA 1
ATOM 3113 C C . VAL A 1 400 ? 5.910 2.232 5.397 1.00 94.31 400 VAL A C 1
ATOM 3115 O O . VAL A 1 400 ? 5.497 1.193 5.909 1.00 94.31 400 VAL A O 1
ATOM 3118 N N . CYS A 1 401 ? 6.351 2.271 4.138 1.00 94.31 401 CYS A N 1
ATOM 3119 C CA . CYS A 1 401 ? 6.483 1.067 3.316 1.00 94.31 401 CYS A CA 1
ATOM 3120 C C . CYS A 1 401 ? 7.694 1.121 2.373 1.00 94.31 401 CYS A C 1
ATOM 3122 O O . CYS A 1 401 ? 7.876 2.046 1.581 1.00 94.31 401 CYS A O 1
ATOM 3124 N N . GLY A 1 402 ? 8.515 0.078 2.417 1.00 92.75 402 GLY A N 1
ATOM 3125 C CA . GLY A 1 402 ? 9.752 -0.037 1.661 1.00 92.75 402 GLY A CA 1
ATOM 3126 C C . GLY A 1 402 ? 10.549 -1.278 2.079 1.00 92.75 402 GLY A C 1
ATOM 3127 O O . GLY A 1 402 ? 10.029 -2.153 2.773 1.00 92.75 402 GLY A O 1
ATOM 3128 N N . PRO A 1 403 ? 11.819 -1.395 1.652 1.00 90.38 403 PRO A N 1
ATOM 3129 C CA . PRO A 1 403 ? 12.695 -2.482 2.081 1.00 90.38 403 PRO A CA 1
ATOM 3130 C C . PRO A 1 403 ? 12.871 -2.528 3.607 1.00 90.38 403 PRO A C 1
ATOM 3132 O O . PRO A 1 403 ? 12.899 -1.490 4.263 1.00 90.38 403 PRO A O 1
ATOM 3135 N N . LYS A 1 404 ? 13.087 -3.721 4.176 1.00 88.94 404 LYS A N 1
ATOM 3136 C CA . LYS A 1 404 ? 13.171 -3.930 5.638 1.00 88.94 404 LYS A CA 1
ATOM 3137 C C . LYS A 1 404 ? 14.140 -2.984 6.358 1.00 88.94 404 LYS A C 1
ATOM 3139 O O . LYS A 1 404 ? 13.821 -2.470 7.426 1.00 88.94 404 LYS A O 1
ATOM 3144 N N . GLU A 1 405 ? 15.317 -2.753 5.784 1.00 89.38 405 GLU A N 1
ATOM 3145 C CA . GLU A 1 405 ? 16.324 -1.852 6.360 1.00 89.38 405 GLU A CA 1
ATOM 3146 C C . GLU A 1 405 ? 15.870 -0.390 6.336 1.00 89.38 405 GLU A C 1
ATOM 3148 O O . GLU A 1 405 ? 16.062 0.335 7.311 1.00 89.38 405 GLU A O 1
ATOM 3153 N N . PHE A 1 406 ? 15.210 0.020 5.250 1.00 91.62 406 PHE A N 1
ATOM 3154 C CA . PHE A 1 406 ? 14.625 1.349 5.118 1.00 91.62 406 PHE A CA 1
ATOM 3155 C C . PHE A 1 406 ? 13.513 1.563 6.151 1.00 91.62 406 PHE A C 1
ATOM 3157 O O . PHE A 1 406 ? 13.550 2.546 6.888 1.00 91.62 406 PHE A O 1
ATOM 3164 N N . ASN A 1 407 ? 12.583 0.610 6.266 1.00 93.44 407 ASN A N 1
ATOM 3165 C CA . ASN A 1 407 ? 11.491 0.671 7.237 1.00 93.44 407 ASN A CA 1
ATOM 3166 C C . ASN A 1 407 ? 12.019 0.806 8.671 1.00 93.44 407 ASN A C 1
ATOM 3168 O O . ASN A 1 407 ? 11.578 1.686 9.406 1.00 93.44 407 ASN A O 1
ATOM 3172 N N . ARG A 1 408 ? 13.015 -0.010 9.047 1.00 91.81 408 ARG A N 1
ATOM 3173 C CA . ARG A 1 408 ? 13.653 0.057 10.372 1.00 91.81 408 ARG A CA 1
ATOM 3174 C C . ARG A 1 408 ? 14.294 1.422 10.626 1.00 91.81 408 ARG A C 1
ATOM 3176 O O . ARG A 1 408 ? 14.134 1.983 11.707 1.00 91.81 408 ARG A O 1
ATOM 3183 N N . SER A 1 409 ? 15.010 1.955 9.636 1.00 92.88 409 SER A N 1
ATOM 3184 C CA . SER A 1 409 ? 15.656 3.265 9.746 1.00 92.88 409 SER A CA 1
ATOM 3185 C C . SER A 1 409 ? 14.638 4.394 9.912 1.00 92.88 409 SER A C 1
ATOM 3187 O O . SER A 1 409 ? 14.846 5.271 10.749 1.00 92.88 409 SER A O 1
ATOM 3189 N N . MET A 1 410 ? 13.532 4.363 9.163 1.00 93.75 410 MET A N 1
ATOM 3190 C CA . MET A 1 410 ? 12.453 5.344 9.295 1.00 93.75 410 MET A CA 1
ATOM 3191 C C . MET A 1 410 ? 11.763 5.243 10.650 1.00 93.75 410 MET A C 1
ATOM 3193 O O . MET A 1 410 ? 11.579 6.265 11.301 1.00 93.75 410 MET A O 1
ATOM 3197 N N . GLN A 1 411 ? 11.453 4.032 11.116 1.00 92.06 411 GLN A N 1
ATOM 3198 C CA . GLN A 1 411 ? 10.829 3.823 12.421 1.00 92.06 411 GLN A CA 1
ATOM 3199 C C . GLN A 1 411 ? 11.661 4.427 13.556 1.00 92.06 411 GLN A C 1
ATOM 3201 O O . GLN A 1 411 ? 11.153 5.242 14.324 1.00 92.06 411 GLN A O 1
ATOM 3206 N N . GLN A 1 412 ? 12.958 4.117 13.601 1.00 91.38 412 GLN A N 1
ATOM 3207 C CA . GLN A 1 412 ? 13.872 4.720 14.573 1.00 91.38 412 GLN A CA 1
ATOM 3208 C C . GLN A 1 412 ? 13.986 6.243 14.385 1.00 91.38 412 GLN A C 1
ATOM 3210 O O . GLN A 1 412 ? 14.063 7.004 15.347 1.00 91.38 412 GLN A O 1
ATOM 3215 N N . GLY A 1 413 ? 13.980 6.698 13.134 1.00 91.69 413 GLY A N 1
ATOM 3216 C CA . GLY A 1 413 ? 14.026 8.103 12.763 1.00 91.69 413 GLY A CA 1
ATOM 3217 C C . GLY A 1 413 ? 12.868 8.928 13.322 1.00 91.69 413 GLY A C 1
ATOM 3218 O O . GLY A 1 413 ? 13.099 9.949 13.963 1.00 91.69 413 GLY A O 1
ATOM 3219 N N . PHE A 1 414 ? 11.634 8.474 13.112 1.00 91.62 414 PHE A N 1
ATOM 3220 C CA . PHE A 1 414 ? 10.434 9.140 13.621 1.00 91.62 414 PHE A CA 1
ATOM 3221 C C . PHE A 1 414 ? 10.348 9.082 15.150 1.00 91.62 414 PHE A C 1
ATOM 3223 O O . PHE A 1 414 ? 9.992 10.082 15.769 1.00 91.62 414 PHE A O 1
ATOM 3230 N N . GLN A 1 415 ? 10.764 7.979 15.779 1.00 89.50 415 GLN A N 1
ATOM 3231 C CA . GLN A 1 415 ? 10.877 7.914 17.242 1.00 89.50 415 GLN A CA 1
ATOM 3232 C C . GLN A 1 415 ? 11.841 8.983 17.783 1.00 89.50 415 GLN A C 1
ATOM 3234 O O . GLN A 1 415 ? 11.503 9.706 18.717 1.00 89.50 415 GLN A O 1
ATOM 3239 N N . ASN A 1 416 ? 13.002 9.167 17.144 1.00 88.88 416 ASN A N 1
ATOM 3240 C CA . ASN A 1 416 ? 13.963 10.215 17.515 1.00 88.88 416 ASN A CA 1
ATOM 3241 C C . ASN A 1 416 ? 13.431 11.638 17.278 1.00 88.88 416 ASN A C 1
ATOM 3243 O O . ASN A 1 416 ? 13.868 12.574 17.944 1.00 88.88 416 ASN A O 1
ATOM 3247 N N . LEU A 1 417 ? 12.499 11.808 16.337 1.00 87.75 417 LEU A N 1
ATOM 3248 C CA . LEU A 1 417 ? 11.790 13.068 16.097 1.00 87.75 417 LEU A CA 1
ATOM 3249 C C . LEU A 1 417 ? 10.622 13.297 17.078 1.00 87.75 417 LEU A C 1
ATOM 3251 O O . LEU A 1 417 ? 9.930 14.307 16.961 1.00 87.75 417 LEU A O 1
ATOM 3255 N N . GLY A 1 418 ? 10.398 12.393 18.039 1.00 87.69 418 GLY A N 1
ATOM 3256 C CA . GLY A 1 418 ? 9.372 12.530 19.076 1.00 87.69 418 GLY A CA 1
ATOM 3257 C C . GLY A 1 418 ? 7.977 12.052 18.665 1.00 87.69 418 GLY A C 1
ATOM 3258 O O . GLY A 1 418 ? 6.987 12.469 19.267 1.00 87.69 418 GLY A O 1
ATOM 3259 N N . TYR A 1 419 ? 7.868 11.205 17.638 1.00 88.31 419 TYR A N 1
ATOM 3260 C CA . TYR A 1 419 ? 6.599 10.565 17.289 1.00 88.31 419 TYR A CA 1
ATOM 3261 C C . TYR A 1 419 ? 6.345 9.368 18.219 1.00 88.31 419 TYR A C 1
ATOM 3263 O O . TYR A 1 419 ? 7.240 8.527 18.366 1.00 88.31 419 TYR A O 1
ATOM 3271 N N . PRO A 1 420 ? 5.157 9.263 18.845 1.00 83.81 420 PRO A N 1
ATOM 3272 C CA . PRO A 1 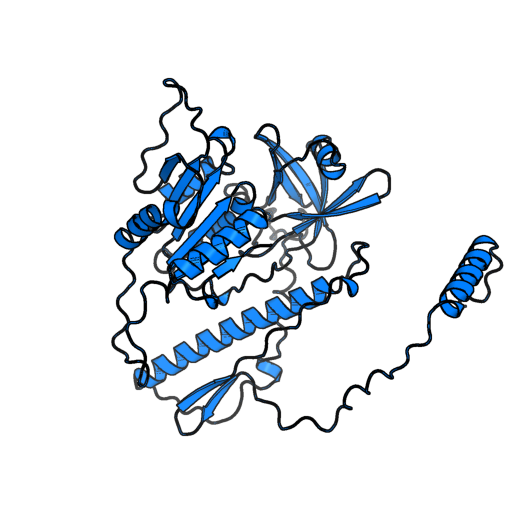420 ? 4.825 8.140 19.718 1.00 83.81 420 PRO A CA 1
ATOM 3273 C C . PRO A 1 420 ? 4.920 6.800 18.985 1.00 83.81 420 PRO A C 1
ATOM 3275 O O . PRO A 1 420 ? 4.555 6.703 17.815 1.00 83.81 420 PRO A O 1
ATOM 3278 N N . GLU A 1 421 ? 5.335 5.737 19.672 1.00 78.25 421 GLU A N 1
ATOM 3279 C CA . GLU A 1 421 ? 5.477 4.411 19.052 1.00 78.25 421 GLU A CA 1
ATOM 3280 C C . GLU A 1 421 ? 4.163 3.903 18.433 1.00 78.25 421 GLU A C 1
ATOM 3282 O O . GLU A 1 421 ? 4.169 3.384 17.321 1.00 78.25 421 GLU A O 1
ATOM 3287 N N . GLY A 1 422 ? 3.027 4.147 19.095 1.00 78.62 422 GLY A N 1
ATOM 3288 C CA . GLY A 1 422 ? 1.699 3.771 18.596 1.00 78.62 422 GLY A CA 1
ATOM 3289 C C . GLY A 1 422 ? 1.185 4.601 17.414 1.00 78.62 422 GLY A C 1
ATOM 3290 O O . GLY A 1 422 ? 0.144 4.275 16.859 1.00 78.62 422 GLY A O 1
ATOM 3291 N N . SER A 1 423 ? 1.890 5.666 17.018 1.00 83.06 423 SER A N 1
ATOM 3292 C CA . SER A 1 423 ? 1.510 6.506 15.873 1.00 83.06 423 SER A CA 1
ATOM 3293 C C . SER A 1 423 ? 2.076 6.008 14.539 1.00 83.06 423 SER A C 1
ATOM 3295 O O . SER A 1 423 ? 1.723 6.531 13.481 1.00 83.06 423 SER A O 1
ATOM 3297 N N . LEU A 1 424 ? 2.965 5.011 14.577 1.00 88.06 424 LEU A N 1
ATOM 3298 C CA . LEU A 1 424 ? 3.703 4.539 13.416 1.00 88.06 424 LEU A CA 1
ATOM 3299 C C . LEU A 1 424 ? 3.186 3.176 12.948 1.00 88.06 424 LEU A C 1
ATOM 3301 O O . LEU A 1 424 ? 3.208 2.201 13.696 1.00 88.06 424 LEU A O 1
ATOM 3305 N N . HIS A 1 425 ? 2.803 3.084 11.678 1.00 89.00 425 HIS A N 1
ATOM 3306 C CA . HIS A 1 425 ? 2.446 1.832 11.028 1.00 89.00 425 HIS A CA 1
ATOM 3307 C C . HIS A 1 425 ? 3.441 1.497 9.918 1.00 89.00 425 HIS A C 1
ATOM 3309 O O . HIS A 1 425 ? 3.656 2.280 8.991 1.00 89.00 425 HIS A O 1
ATOM 3315 N N . VAL A 1 426 ? 4.027 0.304 9.991 1.00 89.38 426 VAL A N 1
ATOM 3316 C CA . VAL A 1 426 ? 4.970 -0.206 8.994 1.00 89.38 426 VAL A CA 1
ATOM 3317 C C . VAL A 1 426 ? 4.312 -1.353 8.238 1.00 89.38 426 VAL A C 1
ATOM 3319 O O . VAL A 1 426 ? 3.988 -2.378 8.831 1.00 89.38 426 VAL A O 1
ATOM 3322 N N . PHE A 1 427 ? 4.158 -1.196 6.925 1.00 84.25 427 PHE A N 1
ATOM 3323 C CA . PHE A 1 427 ? 3.696 -2.274 6.051 1.00 84.25 427 PHE A CA 1
ATOM 3324 C C . PHE A 1 427 ? 4.847 -3.269 5.810 1.00 84.25 427 PHE A C 1
ATOM 3326 O O . PHE A 1 427 ? 5.943 -2.854 5.410 1.00 84.25 427 PHE A O 1
ATOM 3333 N N . GLU A 1 428 ? 4.601 -4.563 6.054 1.00 67.12 428 GLU A N 1
ATOM 3334 C CA . GLU A 1 428 ? 5.573 -5.667 5.890 1.00 67.12 428 GLU A CA 1
ATOM 3335 C C . GLU A 1 428 ? 5.470 -6.418 4.557 1.00 67.12 428 GLU A C 1
ATOM 3337 O O . GLU A 1 428 ? 4.336 -6.666 4.085 1.00 67.12 428 GLU A O 1
#

Sequence (428 aa):
MGIENTSNPQVLAYLEEVRRLKAAAPTPTSKPSQAPGFSDLPATKRVGIFEENGELVLSLPGPPKKPLPDDCCQSGCVPCIFDTYRDALFDYDVTVERLTAKYVELTEQRQAGRATSLQSPSISSSDAAVPLRYPPPDPSYLTVHSFSEFEITTIEHVYKDSIRLVCQPAGTLANGALHSNGTAMPFKISPGFHVFLRLSIAGKLYTKAYTPIVERHSPQHLALVIKLYEHHAVSTHIRSLDIGHRLLLRGPIHSGFDRTLYNSQYQIIMVAVGSGITPMYQYLQDLAAKPRSARNPVCLLYGNRTRAHVWLDRELTELAQQSDNLIVHHVLTQDLSSPNDPEPPRHVHYHFDIGRMTAQTIAPLLSEFYQAFPPSAPSLSPPATGMSTASRTDRTVVLVCGPKEFNRSMQQGFQNLGYPEGSLHVFE

Solvent-accessible surface area (backbone atoms only — not comparable to full-atom values): 25548 Å² total; per-residue (Å²): 134,67,83,88,77,62,88,49,68,68,59,49,53,49,53,50,50,53,50,51,54,60,71,70,48,78,79,79,90,63,80,79,74,76,75,82,67,100,81,79,76,77,84,74,82,72,55,46,77,48,76,55,98,88,39,82,44,82,34,73,77,80,83,69,77,79,78,56,78,85,70,48,86,82,74,79,60,79,85,36,68,66,50,60,41,32,54,48,40,51,48,48,45,54,49,49,46,54,53,50,54,52,49,52,53,54,51,52,37,48,74,70,69,61,70,72,78,79,82,76,83,68,76,40,74,63,67,72,53,52,73,68,65,64,75,71,81,54,83,47,76,52,31,76,79,46,72,29,52,23,27,27,73,41,77,43,75,68,36,101,48,27,37,32,43,30,26,33,77,55,64,90,52,69,72,70,57,31,61,106,74,70,52,75,58,61,60,84,74,63,59,42,38,26,29,37,43,47,46,77,56,95,90,41,81,46,76,45,81,43,46,54,38,66,35,88,94,44,35,53,26,40,29,42,72,43,79,44,53,84,98,33,72,68,36,55,52,59,71,71,61,55,73,68,42,77,44,33,35,26,10,72,38,61,70,76,59,65,59,70,73,71,42,58,86,30,36,37,41,36,41,23,32,63,76,26,42,40,53,53,47,30,38,51,54,57,47,67,72,44,59,79,93,59,46,40,44,34,38,37,42,40,35,30,56,30,78,72,58,52,74,62,55,68,61,52,52,57,50,39,76,76,35,97,42,39,35,38,39,36,32,20,62,39,88,80,82,52,96,85,50,81,75,74,70,89,46,103,38,46,46,82,44,81,42,72,92,43,53,75,66,42,48,64,59,52,49,52,49,46,66,78,51,61,78,77,75,79,70,96,64,81,74,85,81,85,79,77,77,86,52,87,40,79,48,37,33,36,40,35,21,40,58,72,69,56,42,52,51,46,55,56,27,42,45,75,73,63,36,54,75,90,34,56,47,72,62,130

InterPro domains:
  IPR001433 Oxidoreductase FAD/NAD(P)-binding [PF00175] (270-335)
  IPR001834 NADH:cytochrome b5 reductase-like [PTHR19370] (66-427)
  IPR008333 Flavoprotein pyridine nucleotide cytochrome reductase-like, FAD-binding domain [PF00970] (187-253)
  IPR017927 FAD-binding domain, ferredoxin reductase-type [PS51384] (145-259)
  IPR017938 Riboflavin synthase-like beta-barrel [SSF63380] (148-257)
  IPR019180 Oxidoreductase-like, N-terminal [PF09791] (59-97)
  IPR039261 Ferredoxin-NADP reductase (FNR), nucleotide-binding domain [G3DSA:3.40.50.80] (258-427)
  IPR039261 Ferredoxin-NADP reductase (FNR), nucleotide-binding domain [SSF52343] (247-426)

Mean predicted aligned error: 14.34 Å

Organism: NCBI:txid2761393